Protein AF-A0A2S6CKD8-F1 (afdb_monomer_lite)

Radius of gyration: 27.45 Å; chains: 1; bounding box: 69×74×85 Å

Structure (mmCIF, N/CA/C/O backbone):
data_AF-A0A2S6CKD8-F1
#
_entry.id   AF-A0A2S6CKD8-F1
#
loop_
_atom_site.group_PDB
_atom_site.id
_atom_site.type_symbol
_atom_site.label_atom_id
_atom_site.label_alt_id
_atom_site.label_comp_id
_atom_site.label_asym_id
_atom_site.label_entity_id
_atom_site.label_seq_id
_atom_site.pdbx_PDB_ins_code
_atom_site.Cartn_x
_atom_site.Cartn_y
_atom_site.Cartn_z
_atom_site.occupancy
_atom_site.B_iso_or_equiv
_atom_site.auth_seq_id
_atom_site.auth_comp_id
_atom_site.auth_asym_id
_atom_site.auth_atom_id
_atom_site.pdbx_PDB_model_num
ATOM 1 N N . MET A 1 1 ? -8.363 -45.142 -0.424 1.00 48.56 1 MET A N 1
ATOM 2 C CA . MET A 1 1 ? -8.184 -44.584 0.930 1.00 48.56 1 MET A CA 1
ATOM 3 C C . MET A 1 1 ? -8.787 -43.197 0.895 1.00 48.56 1 MET A C 1
ATOM 5 O O . MET A 1 1 ? -8.319 -42.382 0.115 1.00 48.56 1 MET A O 1
ATOM 9 N N . SER A 1 2 ? -9.904 -42.994 1.587 1.00 42.22 2 SER A N 1
ATOM 10 C CA . SER A 1 2 ? -10.651 -41.732 1.551 1.00 42.22 2 SER A CA 1
ATOM 11 C C . SER A 1 2 ? -9.954 -40.684 2.427 1.00 42.22 2 SER A C 1
ATOM 13 O O . SER A 1 2 ? -9.471 -41.057 3.498 1.00 42.22 2 SER A O 1
ATOM 15 N N . PRO A 1 3 ? -9.879 -39.410 2.007 1.00 55.66 3 PRO A N 1
ATOM 16 C CA . PRO A 1 3 ? -9.267 -38.368 2.814 1.00 55.66 3 PRO A CA 1
ATOM 17 C C . PRO A 1 3 ? -10.189 -38.046 3.995 1.00 55.66 3 PRO A C 1
ATOM 19 O O . PRO A 1 3 ? -11.362 -37.724 3.817 1.00 55.66 3 PRO A O 1
ATOM 22 N N . THR A 1 4 ? -9.660 -38.180 5.208 1.00 56.28 4 THR A N 1
ATOM 23 C CA . THR A 1 4 ? -10.335 -37.771 6.440 1.00 56.28 4 THR A CA 1
ATOM 24 C C . THR A 1 4 ? -10.339 -36.248 6.504 1.00 56.28 4 THR A C 1
ATOM 26 O O . THR A 1 4 ? -9.312 -35.629 6.772 1.00 56.28 4 THR A O 1
ATOM 29 N N . THR A 1 5 ? -11.494 -35.644 6.242 1.00 53.84 5 THR A N 1
ATOM 30 C CA . THR A 1 5 ? -11.744 -34.209 6.387 1.00 53.84 5 THR A CA 1
ATOM 31 C C . THR A 1 5 ? -11.636 -33.826 7.867 1.00 53.84 5 THR A C 1
ATOM 33 O O . THR A 1 5 ? -12.485 -34.204 8.675 1.00 53.84 5 THR A O 1
ATOM 36 N N . MET A 1 6 ? -10.577 -33.110 8.250 1.00 47.62 6 MET A N 1
ATOM 37 C CA . MET A 1 6 ? -10.457 -32.537 9.594 1.00 47.62 6 MET A CA 1
ATOM 38 C C . MET A 1 6 ? -11.468 -31.393 9.743 1.00 47.62 6 MET A C 1
ATOM 40 O O . MET A 1 6 ? -11.458 -30.448 8.961 1.00 47.62 6 MET A O 1
ATOM 44 N N . SER A 1 7 ? -12.377 -31.512 10.714 1.00 53.91 7 SER A N 1
ATOM 45 C CA . SER A 1 7 ? -13.399 -30.498 11.005 1.00 53.91 7 SER A CA 1
ATOM 46 C C . SER A 1 7 ? -12.788 -29.321 11.787 1.00 53.91 7 SER A C 1
ATOM 48 O O . SER A 1 7 ? -12.219 -29.557 12.854 1.00 53.91 7 SER A O 1
ATOM 50 N N . PRO A 1 8 ? -12.911 -28.068 11.312 1.00 52.34 8 PRO A N 1
ATOM 51 C CA . PRO A 1 8 ? -12.285 -26.890 11.919 1.00 52.34 8 PRO A CA 1
ATOM 52 C C . PRO A 1 8 ? -13.149 -26.255 13.029 1.00 52.34 8 PRO A C 1
ATOM 54 O O . PRO A 1 8 ? -13.409 -25.062 13.007 1.00 52.34 8 PRO A O 1
ATOM 57 N N . THR A 1 9 ? -13.654 -27.028 13.996 1.00 54.44 9 THR A N 1
ATOM 58 C CA . THR A 1 9 ? -14.777 -26.563 14.849 1.00 54.44 9 THR A CA 1
ATOM 59 C C . THR A 1 9 ? -14.467 -26.212 16.308 1.00 54.44 9 THR A C 1
ATOM 61 O O . THR A 1 9 ? -15.395 -25.858 17.026 1.00 54.44 9 THR A O 1
ATOM 64 N N . ASN A 1 10 ? -13.214 -26.256 16.775 1.00 59.41 10 ASN A N 1
ATOM 65 C CA . ASN A 1 10 ? -12.910 -25.960 18.192 1.00 59.41 10 ASN A CA 1
ATOM 66 C C . ASN A 1 10 ? -12.036 -24.723 18.447 1.00 59.41 10 ASN A C 1
ATOM 68 O O . ASN A 1 10 ? -11.957 -24.298 19.594 1.00 59.41 10 ASN A O 1
ATOM 72 N N . GLN A 1 11 ? -11.394 -24.143 17.429 1.00 55.94 11 GLN A N 1
ATOM 73 C CA . GLN A 1 11 ? -10.427 -23.057 17.635 1.00 55.94 11 GLN A CA 1
ATOM 74 C C . GLN A 1 11 ? -11.086 -21.667 17.585 1.00 55.94 11 GLN A C 1
ATOM 76 O O . GLN A 1 11 ? -10.891 -20.878 18.501 1.00 55.94 11 GLN A O 1
ATOM 81 N N . GLU A 1 12 ? -11.977 -21.419 16.616 1.00 58.66 12 GLU A N 1
ATOM 82 C CA . GLU A 1 12 ? -12.690 -20.130 16.479 1.00 58.66 12 GLU A CA 1
ATOM 83 C C . GLU A 1 12 ? -13.563 -19.794 17.701 1.00 58.66 12 GLU A C 1
ATOM 85 O O . GLU A 1 12 ? -13.672 -18.639 18.101 1.00 58.66 12 GLU A O 1
ATOM 90 N N . LYS A 1 13 ? -14.141 -20.808 18.357 1.00 61.53 13 LYS A N 1
ATOM 91 C CA . LYS A 1 13 ? -15.019 -20.591 19.514 1.00 61.53 13 LYS A CA 1
ATOM 92 C C . LYS A 1 13 ? -14.269 -20.091 20.758 1.00 61.53 13 LYS A C 1
ATOM 94 O O . LYS A 1 13 ? -14.872 -19.421 21.587 1.00 61.53 13 LYS A O 1
ATOM 99 N N . HIS A 1 14 ? -12.981 -20.417 20.897 1.00 66.50 14 HIS A N 1
ATOM 100 C CA . HIS A 1 14 ? -12.183 -19.991 22.051 1.00 66.50 14 HIS A CA 1
ATOM 101 C C . HIS A 1 14 ? -11.757 -18.517 21.929 1.00 66.50 14 HIS A C 1
ATOM 103 O O . HIS A 1 14 ? -11.754 -17.789 22.916 1.00 66.50 14 HIS A O 1
ATOM 109 N N . GLU A 1 15 ? -11.469 -18.048 20.711 1.00 71.12 15 GLU A N 1
ATOM 110 C CA . GLU A 1 15 ? -11.025 -16.668 20.460 1.00 71.12 15 GLU A CA 1
ATOM 111 C C . GLU A 1 15 ? -12.146 -15.631 20.682 1.00 71.12 15 GLU A C 1
ATOM 113 O O . GLU A 1 15 ? -11.906 -14.535 21.199 1.00 71.12 15 GLU A O 1
ATOM 118 N N . GLU A 1 16 ? -13.395 -15.973 20.346 1.00 69.75 16 GLU A N 1
ATOM 119 C CA . GLU A 1 16 ? -14.550 -15.100 20.607 1.00 69.75 16 GLU A CA 1
ATOM 120 C C . GLU A 1 16 ? -14.827 -14.927 22.111 1.00 69.75 16 GLU A C 1
ATOM 122 O O . GLU A 1 16 ? -15.171 -13.831 22.560 1.00 69.75 16 GLU A O 1
ATOM 127 N N . GLU A 1 17 ? -14.644 -15.983 22.908 1.00 75.25 17 GLU A N 1
ATOM 128 C CA . GLU A 1 17 ? -14.852 -15.930 24.360 1.00 75.25 17 GLU A CA 1
ATOM 129 C C . GLU A 1 17 ? -13.753 -15.099 25.051 1.00 75.25 17 GLU A C 1
ATOM 131 O O . GLU A 1 17 ? -14.048 -14.268 25.917 1.00 75.25 17 GLU A O 1
ATOM 136 N N . ASP A 1 18 ? -12.505 -15.222 24.587 1.00 77.88 18 ASP A N 1
ATOM 137 C CA . ASP A 1 18 ? -11.366 -14.457 25.104 1.00 77.88 18 ASP A CA 1
ATOM 138 C C . ASP A 1 18 ? -11.483 -12.951 24.801 1.00 77.88 18 ASP A C 1
ATOM 140 O O . ASP A 1 18 ? -11.198 -12.106 25.657 1.00 77.88 18 ASP A O 1
ATOM 144 N N . THR A 1 19 ? -11.952 -12.588 23.603 1.00 77.19 19 THR A N 1
ATOM 145 C CA . THR A 1 19 ? -12.134 -11.176 23.218 1.00 77.19 19 THR A CA 1
ATOM 146 C C . THR A 1 19 ? -13.286 -10.503 23.966 1.00 77.19 19 THR A C 1
ATOM 148 O O . THR A 1 19 ? -13.156 -9.344 24.376 1.00 77.19 19 THR A O 1
ATOM 151 N N . ALA A 1 20 ? -14.392 -11.215 24.205 1.00 78.31 20 ALA A N 1
ATOM 152 C CA . ALA A 1 20 ? -15.511 -10.709 24.997 1.00 78.31 20 ALA A CA 1
ATOM 153 C C . ALA A 1 20 ? -15.116 -10.483 26.467 1.00 78.31 20 ALA A C 1
ATOM 155 O O . ALA A 1 20 ? -15.381 -9.411 27.018 1.00 78.31 20 ALA A O 1
ATOM 156 N N . ALA A 1 21 ? -14.413 -11.446 27.075 1.00 84.31 21 ALA A N 1
ATOM 157 C CA . ALA A 1 21 ? -13.922 -11.328 28.447 1.00 84.31 21 ALA A CA 1
ATOM 158 C C . ALA A 1 21 ? -12.903 -10.186 28.606 1.00 84.31 21 ALA A C 1
ATOM 160 O O . ALA A 1 21 ? -12.899 -9.482 29.619 1.00 84.31 21 ALA A O 1
ATOM 161 N N . LEU A 1 22 ? -12.046 -9.964 27.602 1.00 80.25 22 LEU A N 1
ATOM 162 C CA . LEU A 1 22 ? -11.119 -8.833 27.592 1.00 80.25 22 LEU A CA 1
ATOM 163 C C . LEU A 1 22 ? -11.859 -7.491 27.533 1.00 80.25 22 LEU A C 1
ATOM 165 O O . LEU A 1 22 ? -11.515 -6.580 28.285 1.00 80.25 22 LEU A O 1
ATOM 169 N N . ARG A 1 23 ? -12.886 -7.369 26.680 1.00 82.06 23 ARG A N 1
ATOM 170 C CA . ARG A 1 23 ? -13.696 -6.144 26.584 1.00 82.06 23 ARG A CA 1
ATOM 171 C C . ARG A 1 23 ? -14.351 -5.805 27.922 1.00 82.06 23 ARG A C 1
ATOM 173 O O . ARG A 1 23 ? -14.210 -4.675 28.376 1.00 82.06 23 ARG A O 1
ATOM 180 N N . GLU A 1 24 ? -14.996 -6.773 28.571 1.00 87.44 24 GLU A N 1
ATOM 181 C CA . GLU A 1 24 ? -15.648 -6.563 29.872 1.00 87.44 24 GLU A CA 1
ATOM 182 C C . GLU A 1 24 ? -14.647 -6.078 30.934 1.00 87.44 24 GLU A C 1
ATOM 184 O O . GLU A 1 24 ? -14.925 -5.150 31.696 1.00 87.44 24 GLU A O 1
ATOM 189 N N . ARG A 1 25 ? -13.434 -6.646 30.946 1.00 85.19 25 ARG A N 1
ATOM 190 C CA . ARG A 1 25 ? -12.368 -6.211 31.860 1.00 85.19 25 ARG A CA 1
ATOM 191 C C . ARG A 1 25 ? -11.885 -4.794 31.573 1.00 85.19 25 ARG A C 1
ATOM 193 O O . ARG A 1 25 ? -11.632 -4.058 32.522 1.00 85.19 25 ARG A O 1
ATOM 200 N N . LEU A 1 26 ? -11.753 -4.412 30.303 1.00 81.94 26 LEU A N 1
ATOM 201 C CA . LEU A 1 26 ? -11.336 -3.062 29.915 1.00 81.94 26 LEU A CA 1
ATOM 202 C C . LEU A 1 26 ? -12.405 -2.010 30.242 1.00 81.94 26 LEU A C 1
ATOM 204 O O . LEU A 1 26 ? -12.052 -0.909 30.653 1.00 81.94 26 LEU A O 1
ATOM 208 N N . GLU A 1 27 ? -13.689 -2.349 30.112 1.00 86.62 27 GLU A N 1
ATOM 209 C CA . GLU A 1 27 ? -14.810 -1.461 30.462 1.00 86.62 27 GLU A CA 1
ATOM 210 C C . GLU A 1 27 ? -14.923 -1.213 31.976 1.00 86.62 27 GLU A C 1
ATOM 212 O O . GLU A 1 27 ? -15.405 -0.163 32.397 1.00 86.62 27 GLU A O 1
ATOM 217 N N . GLY A 1 28 ? -14.452 -2.153 32.800 1.00 89.38 28 GLY A N 1
ATOM 218 C CA . GLY A 1 28 ? -14.423 -2.022 34.258 1.00 89.38 28 GLY A CA 1
ATOM 219 C C . GLY A 1 28 ? -13.227 -1.243 34.823 1.00 89.38 28 GLY A C 1
ATOM 220 O O . GLY A 1 28 ? -13.162 -1.047 36.040 1.00 89.38 28 GLY A O 1
ATOM 221 N N . LEU A 1 29 ? -12.266 -0.824 33.990 1.00 89.94 29 LEU A N 1
ATOM 222 C CA . LEU A 1 29 ? -11.080 -0.107 34.461 1.00 89.94 29 LEU A CA 1
ATOM 223 C C . LEU A 1 29 ? -11.404 1.346 34.851 1.00 89.94 29 LEU A C 1
ATOM 225 O O . LEU A 1 29 ? -12.156 2.024 34.150 1.00 89.94 29 LEU A O 1
ATOM 229 N N . PRO A 1 30 ? -10.776 1.876 35.919 1.00 95.00 30 PRO A N 1
ATOM 230 C CA . PRO A 1 30 ? -10.700 3.315 36.140 1.00 95.00 30 PRO A CA 1
ATOM 231 C C . PRO A 1 30 ? -10.193 4.033 34.886 1.00 95.00 30 PRO A C 1
ATOM 233 O O . PRO A 1 30 ? -9.259 3.565 34.226 1.00 95.00 30 PRO A O 1
ATOM 236 N N . GLN A 1 31 ? -10.789 5.184 34.572 1.00 90.56 31 GLN A N 1
ATOM 237 C CA . GLN A 1 31 ? -10.487 5.925 33.347 1.00 90.56 31 GLN A CA 1
ATOM 238 C C . GLN A 1 31 ? -9.000 6.295 33.249 1.00 90.56 31 GLN A C 1
ATOM 240 O O . GLN A 1 31 ? -8.446 6.332 32.154 1.00 90.56 31 GLN A O 1
ATOM 245 N N . GLU A 1 32 ? -8.339 6.547 34.380 1.00 90.75 32 GLU A N 1
ATOM 246 C CA . GLU A 1 32 ? -6.912 6.859 34.445 1.00 90.75 32 GLU A CA 1
ATOM 247 C C . GLU A 1 32 ? -6.058 5.691 33.944 1.00 90.75 32 GLU A C 1
ATOM 249 O O . GLU A 1 32 ? -5.179 5.897 33.109 1.00 90.75 32 GLU A O 1
ATOM 254 N N . LEU A 1 33 ? -6.367 4.467 34.385 1.00 88.56 33 LEU A N 1
ATOM 255 C CA . LEU A 1 33 ? -5.664 3.258 33.954 1.00 88.56 33 LEU A CA 1
ATOM 256 C C . LEU A 1 33 ? -5.962 2.934 32.493 1.00 88.56 33 LEU A C 1
ATOM 258 O O . LEU A 1 33 ? -5.060 2.549 31.755 1.00 88.56 33 LEU A O 1
ATOM 262 N N . TYR A 1 34 ? -7.206 3.137 32.051 1.00 85.56 34 TYR A N 1
ATOM 263 C CA . TYR A 1 34 ? -7.545 3.005 30.637 1.00 85.56 34 TYR A CA 1
ATOM 264 C C . TYR A 1 34 ? -6.718 3.972 29.781 1.00 85.56 34 TYR A C 1
ATOM 266 O O . TYR A 1 34 ? -6.112 3.558 28.796 1.00 85.56 34 TYR A O 1
ATOM 274 N N . ASN A 1 35 ? -6.643 5.247 30.175 1.00 85.19 35 ASN A N 1
ATOM 275 C CA . ASN A 1 35 ? -5.861 6.258 29.465 1.00 85.19 35 ASN A CA 1
ATOM 276 C C . ASN A 1 35 ? -4.365 5.923 29.461 1.00 85.19 35 ASN A C 1
ATOM 278 O O . ASN A 1 35 ? -3.696 6.141 28.455 1.00 85.19 35 ASN A O 1
ATOM 282 N N . GLU A 1 36 ? -3.832 5.397 30.563 1.00 86.88 36 GLU A N 1
ATOM 283 C CA . GLU A 1 36 ? -2.437 4.970 30.658 1.00 86.88 36 GLU A CA 1
ATOM 284 C C . GLU A 1 36 ? -2.143 3.790 29.725 1.00 86.88 36 GLU A C 1
ATOM 286 O O . GLU A 1 36 ? -1.218 3.872 28.920 1.00 86.88 36 GLU A O 1
ATOM 291 N N . ILE A 1 37 ? -2.976 2.745 29.746 1.00 83.31 37 ILE A N 1
ATOM 292 C CA . ILE A 1 37 ? -2.865 1.599 28.830 1.00 83.31 37 ILE A CA 1
ATOM 293 C C . ILE A 1 37 ? -2.973 2.067 27.382 1.00 83.31 37 ILE A C 1
ATOM 295 O O . ILE A 1 37 ? -2.168 1.670 26.542 1.00 83.31 37 ILE A O 1
ATOM 299 N N . TYR A 1 38 ? -3.939 2.932 27.086 1.00 85.69 38 TYR A N 1
ATOM 300 C CA . TYR A 1 38 ? -4.142 3.496 25.760 1.00 85.69 38 TYR A CA 1
ATOM 301 C C . TYR A 1 38 ? -2.907 4.278 25.294 1.00 85.69 38 TYR A C 1
ATOM 303 O O . TYR A 1 38 ? -2.401 4.041 24.198 1.00 85.69 38 TYR A O 1
ATOM 311 N N . ASN A 1 39 ? -2.358 5.144 26.149 1.00 87.06 39 ASN A N 1
ATOM 312 C CA . ASN A 1 39 ? -1.142 5.890 25.848 1.00 87.06 39 ASN A CA 1
ATOM 313 C C . ASN A 1 39 ? 0.053 4.959 25.637 1.00 87.06 39 ASN A C 1
ATOM 315 O O . ASN A 1 39 ? 0.777 5.147 24.668 1.00 87.06 39 ASN A O 1
ATOM 319 N N . LEU A 1 40 ? 0.246 3.942 26.477 1.00 84.00 40 LEU A N 1
ATOM 320 C CA . LEU A 1 40 ? 1.329 2.967 26.321 1.00 84.00 40 LEU A CA 1
ATOM 321 C C . LEU A 1 40 ? 1.177 2.131 25.043 1.00 84.00 40 LEU A C 1
ATOM 323 O O . LEU A 1 40 ? 2.167 1.815 24.392 1.00 84.00 40 LEU A O 1
ATOM 327 N N . THR A 1 41 ? -0.057 1.808 24.661 1.00 85.94 41 THR A N 1
ATOM 328 C CA . THR A 1 41 ? -0.358 0.999 23.472 1.00 85.94 41 THR A CA 1
ATOM 329 C C . THR A 1 41 ? -0.150 1.791 22.183 1.00 85.94 41 THR A C 1
ATOM 331 O O . THR A 1 41 ? 0.400 1.273 21.213 1.00 85.94 41 THR A O 1
ATOM 334 N N . PHE A 1 42 ? -0.570 3.058 22.166 1.00 87.62 42 PHE A N 1
ATOM 335 C CA . PHE A 1 42 ? -0.544 3.914 20.977 1.00 87.62 42 PHE A CA 1
ATOM 336 C C . PHE A 1 42 ? 0.567 4.963 21.004 1.00 87.62 42 PHE A C 1
ATOM 338 O O . PHE A 1 42 ? 0.509 5.935 20.256 1.00 87.62 42 PHE A O 1
ATOM 345 N N . THR A 1 43 ? 1.599 4.767 21.824 1.00 89.38 43 THR A N 1
ATOM 346 C CA . THR A 1 43 ? 2.816 5.584 21.793 1.00 89.38 43 THR A CA 1
ATOM 347 C C . THR A 1 43 ? 4.009 4.698 21.475 1.00 89.38 43 THR A C 1
ATOM 349 O O . THR A 1 43 ? 4.271 3.713 22.156 1.00 89.38 43 THR A O 1
ATOM 352 N N . ALA A 1 44 ? 4.754 5.048 20.434 1.00 88.06 44 ALA A N 1
ATOM 353 C CA . ALA A 1 44 ? 6.018 4.408 20.118 1.00 88.06 44 ALA A CA 1
ATOM 354 C C . ALA A 1 44 ? 7.181 5.205 20.719 1.00 88.06 44 ALA A C 1
ATOM 356 O O . ALA A 1 44 ? 7.192 6.433 20.680 1.00 88.06 44 ALA A O 1
ATOM 357 N N . ALA A 1 45 ? 8.197 4.503 21.222 1.00 88.75 45 ALA A N 1
ATOM 358 C CA . ALA A 1 45 ? 9.458 5.145 21.567 1.00 88.75 45 ALA A CA 1
ATOM 359 C C . ALA A 1 45 ? 10.113 5.765 20.311 1.00 88.75 45 ALA A C 1
ATOM 361 O O . ALA A 1 45 ? 9.971 5.210 19.207 1.00 88.75 45 ALA A O 1
ATOM 362 N N . PRO A 1 46 ? 10.862 6.873 20.463 1.00 89.25 46 PRO A N 1
ATOM 363 C CA . PRO A 1 46 ? 11.632 7.442 19.371 1.00 89.25 46 PRO A CA 1
ATOM 364 C C . PRO A 1 46 ? 12.747 6.480 18.969 1.00 89.25 46 PRO A C 1
ATOM 366 O O . PRO A 1 46 ? 13.546 6.041 19.798 1.00 89.25 46 PRO A O 1
ATOM 369 N N . LYS A 1 47 ? 12.775 6.118 17.688 1.00 90.94 47 LYS A N 1
ATOM 370 C CA . LYS A 1 47 ? 13.723 5.150 17.127 1.00 90.94 47 LYS A CA 1
ATOM 371 C C . LYS A 1 47 ? 14.174 5.576 15.737 1.00 90.94 47 LYS A C 1
ATOM 373 O O . LYS A 1 47 ? 13.464 6.309 15.043 1.00 90.94 47 LYS A O 1
ATOM 378 N N . ILE A 1 48 ? 15.338 5.078 15.334 1.00 90.56 48 ILE A N 1
ATOM 379 C CA . ILE A 1 48 ? 15.798 5.154 13.949 1.00 90.56 48 ILE A CA 1
ATOM 380 C C . ILE A 1 48 ? 15.241 3.922 13.245 1.00 90.56 48 ILE A C 1
ATOM 382 O O . ILE A 1 48 ? 15.493 2.797 13.664 1.00 90.56 48 ILE A O 1
ATOM 386 N N . ARG A 1 49 ? 14.429 4.119 12.215 1.00 91.06 49 ARG A N 1
ATOM 387 C CA . ARG A 1 49 ? 13.710 3.044 11.534 1.00 91.06 49 ARG A CA 1
ATOM 388 C C . ARG A 1 49 ? 14.243 2.896 10.129 1.00 91.06 49 ARG A C 1
ATOM 390 O O . ARG A 1 49 ? 14.202 3.849 9.358 1.00 91.06 49 ARG A O 1
ATOM 397 N N . PHE A 1 50 ? 14.746 1.711 9.832 1.00 91.06 50 PHE A N 1
ATOM 398 C CA . PHE A 1 50 ? 15.295 1.369 8.530 1.00 91.06 50 PHE A CA 1
ATOM 399 C C . PHE A 1 50 ? 14.216 0.675 7.712 1.00 91.06 50 PHE A C 1
ATOM 401 O O . PHE A 1 50 ? 13.675 -0.340 8.155 1.00 91.06 50 PHE A O 1
ATOM 408 N N . PHE A 1 51 ? 13.916 1.250 6.549 1.00 87.19 51 PHE A N 1
ATOM 409 C CA . PHE A 1 51 ? 12.987 0.723 5.561 1.00 87.19 51 PHE A CA 1
ATOM 410 C C . PHE A 1 51 ? 13.768 0.346 4.309 1.00 87.19 51 PHE A C 1
ATOM 412 O O . PHE A 1 51 ? 14.401 1.202 3.693 1.00 87.19 51 PHE A O 1
ATOM 419 N N . TYR A 1 52 ? 13.734 -0.939 3.983 1.00 84.56 52 TYR A N 1
ATOM 420 C CA . TYR A 1 52 ? 14.288 -1.492 2.758 1.00 84.56 52 TYR A CA 1
ATOM 421 C C . TYR A 1 52 ? 13.425 -2.679 2.326 1.00 84.56 52 TYR A C 1
ATOM 423 O O . TYR A 1 52 ? 13.065 -3.512 3.162 1.00 84.56 52 TYR A O 1
ATOM 431 N N . GLU A 1 53 ? 13.032 -2.718 1.055 1.00 70.12 53 GLU A N 1
ATOM 432 C CA . GLU A 1 53 ? 12.102 -3.724 0.536 1.00 70.12 53 GLU A CA 1
ATOM 433 C C . GLU A 1 53 ? 12.811 -5.064 0.304 1.00 70.12 53 GLU A C 1
ATOM 435 O O . GLU A 1 53 ? 12.329 -6.107 0.742 1.00 70.12 53 GLU A O 1
ATOM 440 N N . PHE A 1 54 ? 14.013 -5.030 -0.275 1.00 60.03 54 PHE A N 1
ATOM 441 C CA . PHE A 1 54 ? 14.814 -6.217 -0.555 1.00 60.03 54 PHE A CA 1
ATOM 442 C C . PHE A 1 54 ? 16.300 -5.887 -0.473 1.00 60.03 54 PHE A C 1
ATOM 444 O O . PHE A 1 54 ? 16.856 -5.192 -1.320 1.00 60.03 54 PHE A O 1
ATOM 451 N N . CYS A 1 55 ? 16.969 -6.423 0.543 1.00 54.22 55 CYS A N 1
ATOM 452 C CA . CYS A 1 55 ? 18.410 -6.593 0.479 1.00 54.22 55 CYS A CA 1
ATOM 453 C C . CYS A 1 55 ? 18.658 -8.092 0.331 1.00 54.22 55 CYS A C 1
ATOM 455 O O . CYS A 1 55 ? 18.645 -8.820 1.318 1.00 54.22 55 CYS A O 1
ATOM 457 N N . ASP A 1 56 ? 18.885 -8.556 -0.902 1.00 56.81 56 ASP A N 1
ATOM 458 C CA . ASP A 1 56 ? 19.358 -9.927 -1.173 1.00 56.81 56 ASP A CA 1
ATOM 459 C C . ASP A 1 56 ? 20.729 -10.199 -0.537 1.00 56.81 56 ASP A C 1
ATOM 461 O O . ASP A 1 56 ? 21.224 -11.326 -0.498 1.00 56.81 56 ASP A O 1
ATOM 465 N N . SER A 1 57 ? 21.376 -9.149 -0.031 1.00 58.28 57 SER A N 1
ATOM 466 C CA . SER A 1 57 ? 22.582 -9.279 0.752 1.00 58.28 57 SER A CA 1
ATOM 467 C C . SER A 1 57 ? 22.226 -9.798 2.148 1.00 58.28 57 SER A C 1
ATOM 469 O O . SER A 1 57 ? 21.444 -9.190 2.872 1.00 58.28 57 SER A O 1
ATOM 471 N N . GLU A 1 58 ? 22.878 -10.882 2.573 1.00 65.38 58 GLU A N 1
ATOM 472 C CA . GLU A 1 58 ? 22.814 -11.411 3.949 1.00 65.38 58 GLU A CA 1
ATOM 473 C C . GLU A 1 58 ? 23.239 -10.388 5.027 1.00 65.38 58 GLU A C 1
ATOM 475 O O . GLU A 1 58 ? 23.251 -10.693 6.220 1.00 65.38 58 GLU A O 1
ATOM 480 N N . LYS A 1 59 ? 23.647 -9.179 4.627 1.00 75.44 59 LYS A N 1
ATOM 481 C CA . LYS A 1 59 ? 24.088 -8.119 5.520 1.00 75.44 59 LYS A CA 1
ATOM 482 C C . LYS A 1 59 ? 22.953 -7.130 5.723 1.00 75.44 59 LYS A C 1
ATOM 484 O O . LYS A 1 59 ? 22.628 -6.351 4.831 1.00 75.44 59 LYS A O 1
ATOM 489 N N . GLU A 1 60 ? 22.401 -7.136 6.933 1.00 77.75 60 GLU A N 1
ATOM 490 C CA . GLU A 1 60 ? 21.548 -6.043 7.388 1.00 77.75 60 GLU A CA 1
ATOM 491 C C . GLU A 1 60 ? 22.291 -4.710 7.209 1.00 77.75 60 GLU A C 1
ATOM 493 O O . GLU A 1 60 ? 23.494 -4.632 7.499 1.00 77.75 60 GLU A O 1
ATOM 498 N N . PRO A 1 61 ? 21.611 -3.661 6.725 1.00 77.81 61 PRO A N 1
ATOM 499 C CA . PRO A 1 61 ? 22.245 -2.371 6.552 1.00 77.81 61 PRO A CA 1
ATOM 500 C C . PRO A 1 61 ? 22.704 -1.833 7.908 1.00 77.81 61 PRO A C 1
ATOM 502 O O . PRO A 1 61 ? 21.900 -1.565 8.797 1.00 77.81 61 PRO A O 1
ATOM 505 N N . THR A 1 62 ? 24.010 -1.636 8.062 1.00 80.69 62 THR A N 1
ATOM 506 C CA . THR A 1 62 ? 24.597 -1.016 9.252 1.00 80.69 62 THR A CA 1
ATOM 507 C C . THR A 1 62 ? 25.015 0.418 8.960 1.00 80.69 62 THR A C 1
ATOM 509 O O . THR A 1 62 ? 25.319 0.797 7.824 1.00 80.69 62 THR A O 1
ATOM 512 N N . ILE A 1 63 ? 25.000 1.256 9.994 1.00 79.06 63 ILE A N 1
ATOM 513 C CA . ILE A 1 63 ? 25.567 2.605 9.941 1.00 79.06 63 ILE A CA 1
ATOM 514 C C . ILE A 1 63 ? 27.039 2.476 10.320 1.00 79.06 63 ILE A C 1
ATOM 516 O O . ILE A 1 63 ? 27.358 2.242 11.487 1.00 79.06 63 ILE A O 1
ATOM 520 N N . GLU A 1 64 ? 27.942 2.585 9.347 1.00 78.00 64 GLU A N 1
ATOM 521 C CA . GLU A 1 64 ? 29.371 2.473 9.632 1.00 78.00 64 GLU A CA 1
ATOM 522 C C . GLU A 1 64 ? 29.812 3.583 10.595 1.00 78.00 64 GLU A C 1
ATOM 524 O O . GLU A 1 64 ? 29.561 4.765 10.379 1.00 78.00 64 GLU A O 1
ATOM 529 N N . GLY A 1 65 ? 30.472 3.203 11.691 1.00 75.56 65 GLY A N 1
ATOM 530 C CA . GLY A 1 65 ? 30.964 4.158 12.685 1.00 75.56 65 GLY A CA 1
ATOM 531 C C . GLY A 1 65 ? 29.911 4.691 13.661 1.00 75.56 65 GLY A C 1
ATOM 532 O O . GLY A 1 65 ? 30.252 5.530 14.496 1.00 75.56 65 GLY A O 1
ATOM 533 N N . ALA A 1 66 ? 28.668 4.198 13.620 1.00 76.44 66 ALA A N 1
ATOM 534 C CA . ALA A 1 66 ? 27.696 4.501 14.663 1.00 76.44 66 ALA A CA 1
ATOM 535 C C . ALA A 1 66 ? 28.179 3.993 16.031 1.00 76.44 66 ALA A C 1
ATOM 537 O O . ALA A 1 66 ? 28.696 2.884 16.172 1.00 76.44 66 ALA A O 1
ATOM 538 N N . LYS A 1 67 ? 27.992 4.805 17.076 1.00 78.75 67 LYS A N 1
ATOM 539 C CA . LYS A 1 67 ? 28.207 4.351 18.456 1.00 78.75 67 LYS A CA 1
ATOM 540 C C . LYS A 1 67 ? 27.191 3.252 18.802 1.00 78.75 67 LYS A C 1
ATOM 542 O O . LYS A 1 67 ? 26.042 3.307 18.366 1.00 78.75 67 LYS A O 1
ATOM 547 N N . SER A 1 68 ? 27.559 2.338 19.700 1.00 77.56 68 SER A N 1
ATOM 548 C CA . SER A 1 68 ? 26.667 1.267 20.189 1.00 77.56 68 SER A CA 1
ATOM 549 C C . SER A 1 68 ? 25.357 1.775 20.816 1.00 77.56 68 SER A C 1
ATOM 551 O O . SER A 1 68 ? 24.372 1.044 20.899 1.00 77.56 68 SER A O 1
ATOM 553 N N . SER A 1 69 ? 25.311 3.038 21.252 1.00 79.44 69 SER A N 1
ATOM 554 C CA . SER A 1 69 ? 24.089 3.702 21.717 1.00 79.44 69 SER A CA 1
ATOM 555 C C . SER A 1 69 ? 23.088 3.989 20.592 1.00 79.44 69 SER A C 1
ATOM 557 O O . SER A 1 69 ? 21.884 3.925 20.836 1.00 79.44 69 SER A O 1
ATOM 559 N N . ILE A 1 70 ? 23.567 4.287 19.381 1.00 81.00 70 ILE A N 1
ATOM 560 C CA . ILE A 1 70 ? 22.743 4.518 18.189 1.00 81.00 70 ILE A CA 1
ATOM 561 C C . ILE A 1 70 ? 22.215 3.182 17.677 1.00 81.00 70 ILE A C 1
ATOM 563 O O . ILE A 1 70 ? 21.022 3.069 17.417 1.00 81.00 70 ILE A O 1
ATOM 567 N N . GLU A 1 71 ? 23.064 2.152 17.625 1.00 81.25 71 GLU A N 1
ATOM 568 C CA . GLU A 1 71 ? 22.679 0.807 17.172 1.00 81.25 71 GLU A CA 1
ATOM 569 C C . GLU A 1 71 ? 21.488 0.243 17.959 1.00 81.25 71 GLU A C 1
ATOM 571 O O . GLU A 1 71 ? 20.550 -0.280 17.368 1.00 81.25 71 GLU A O 1
ATOM 576 N N . LYS A 1 72 ? 21.444 0.448 19.285 1.00 83.94 72 LYS A N 1
ATOM 577 C CA . LYS A 1 72 ? 20.303 0.039 20.131 1.00 83.94 72 LYS A CA 1
ATOM 578 C C . LYS A 1 72 ? 18.975 0.717 19.771 1.00 83.94 72 LYS A C 1
ATOM 580 O O . LYS A 1 72 ? 17.916 0.243 20.179 1.00 83.94 72 LYS A O 1
ATOM 585 N N . ARG A 1 73 ? 19.019 1.849 19.063 1.00 82.56 73 ARG A N 1
ATOM 586 C CA . ARG A 1 73 ? 17.839 2.607 18.621 1.00 82.56 73 ARG A CA 1
ATOM 587 C C . ARG A 1 73 ? 17.423 2.264 17.198 1.00 82.56 73 ARG A C 1
ATOM 589 O O . ARG A 1 73 ? 16.350 2.710 16.789 1.00 82.56 73 ARG A O 1
ATOM 596 N N . ILE A 1 74 ? 18.245 1.519 16.460 1.00 87.25 74 ILE A N 1
ATOM 597 C CA . ILE A 1 74 ? 17.924 1.094 15.103 1.00 87.25 74 ILE A CA 1
ATOM 598 C C . ILE A 1 74 ? 16.911 -0.042 15.184 1.00 87.25 74 ILE A C 1
ATOM 600 O O . ILE A 1 74 ? 17.083 -1.016 15.915 1.00 87.25 74 ILE A O 1
ATOM 604 N N . VAL A 1 75 ? 15.828 0.103 14.431 1.00 87.75 75 VAL A N 1
ATOM 605 C CA . VAL A 1 75 ? 14.858 -0.960 14.203 1.00 87.75 75 VAL A CA 1
ATOM 606 C C . VAL A 1 75 ? 14.720 -1.157 12.711 1.00 87.75 75 VAL A C 1
ATOM 608 O O . VAL A 1 75 ? 14.349 -0.237 11.982 1.00 87.75 75 VAL A O 1
ATOM 611 N N . HIS A 1 76 ? 14.994 -2.377 12.276 1.00 85.50 76 HIS A N 1
ATOM 612 C CA . HIS A 1 76 ? 14.710 -2.832 10.928 1.00 85.50 76 HIS A CA 1
ATOM 613 C C . HIS A 1 76 ? 13.226 -3.175 10.867 1.00 85.50 76 HIS A C 1
ATOM 615 O O . HIS A 1 76 ? 12.777 -4.139 11.487 1.00 85.50 76 HIS A O 1
ATOM 621 N N . ASN A 1 77 ? 12.448 -2.333 10.194 1.00 68.94 77 ASN A N 1
ATOM 622 C CA . ASN A 1 77 ? 11.012 -2.526 10.090 1.00 68.94 77 ASN A CA 1
ATOM 623 C C . ASN A 1 77 ? 10.655 -2.899 8.659 1.00 68.94 77 ASN A C 1
ATOM 625 O O . ASN A 1 77 ? 10.975 -2.182 7.715 1.00 68.94 77 ASN A O 1
ATOM 629 N N . ARG A 1 78 ? 9.890 -3.984 8.527 1.00 62.25 78 ARG A N 1
ATOM 630 C CA . ARG A 1 78 ? 9.008 -4.154 7.373 1.00 62.25 78 ARG A CA 1
ATOM 631 C C . ARG A 1 78 ? 7.883 -3.117 7.484 1.00 62.25 78 ARG A C 1
ATOM 633 O O . ARG A 1 78 ? 7.541 -2.710 8.598 1.00 62.25 78 ARG A O 1
ATOM 640 N N . LEU A 1 79 ? 7.383 -2.649 6.339 1.00 61.88 79 LEU A N 1
ATOM 641 C CA . LEU A 1 79 ? 6.393 -1.570 6.213 1.00 61.88 79 LEU A CA 1
ATOM 642 C C . LEU A 1 79 ? 5.267 -1.653 7.263 1.00 61.88 79 LEU A C 1
ATOM 644 O O . LEU A 1 79 ? 4.859 -2.734 7.680 1.00 61.88 79 LEU A O 1
ATOM 648 N N . PHE A 1 80 ? 4.847 -0.468 7.716 1.00 65.88 80 PHE A N 1
ATOM 649 C CA . PHE A 1 80 ? 4.160 -0.163 8.977 1.00 65.88 80 PHE A CA 1
ATOM 650 C C . PHE A 1 80 ? 3.311 -1.287 9.579 1.00 65.88 80 PHE A C 1
ATOM 652 O O . PHE A 1 80 ? 2.372 -1.790 8.970 1.00 65.88 80 PHE A O 1
ATOM 659 N N . SER A 1 81 ? 3.612 -1.603 10.843 1.00 56.66 81 SER A N 1
ATOM 660 C CA . SER A 1 81 ? 2.879 -2.561 11.675 1.00 56.66 81 SER A CA 1
ATOM 661 C C . SER A 1 81 ? 1.356 -2.408 11.580 1.00 56.66 81 SER A C 1
ATOM 663 O O . SER A 1 81 ? 0.843 -1.302 11.388 1.00 56.66 81 SER A O 1
ATOM 665 N N . HIS A 1 82 ? 0.645 -3.491 11.900 1.00 61.94 82 HIS A N 1
ATOM 666 C CA . HIS A 1 82 ? -0.817 -3.593 12.013 1.00 61.94 82 HIS A CA 1
ATOM 667 C C . HIS A 1 82 ? -1.510 -2.475 12.829 1.00 61.94 82 HIS A C 1
ATOM 669 O O . HIS A 1 82 ? -2.727 -2.324 12.777 1.00 61.94 82 HIS A O 1
ATOM 675 N N . LEU A 1 83 ? -0.754 -1.661 13.569 1.00 55.81 83 LEU A N 1
ATOM 676 C CA . LEU A 1 83 ? -1.227 -0.490 14.307 1.00 55.81 83 LEU A CA 1
ATOM 677 C C . LEU A 1 83 ? -1.747 0.646 13.410 1.00 55.81 83 LEU A C 1
ATOM 679 O O . LEU A 1 83 ? -2.387 1.561 13.914 1.00 55.81 83 LEU A O 1
ATOM 683 N N . MET A 1 84 ? -1.584 0.574 12.085 1.00 60.53 84 MET A N 1
ATOM 684 C CA . MET A 1 84 ? -2.321 1.451 11.162 1.00 60.53 84 MET A CA 1
ATOM 685 C C . MET A 1 84 ? -3.794 1.034 10.972 1.00 60.53 84 MET A C 1
ATOM 687 O O . MET A 1 84 ? -4.562 1.776 10.360 1.00 60.53 84 MET A O 1
ATOM 691 N N . HIS A 1 85 ? -4.232 -0.101 11.531 1.00 66.00 85 HIS A N 1
ATOM 692 C CA . HIS A 1 85 ? -5.610 -0.601 11.410 1.00 66.00 85 HIS A CA 1
ATOM 693 C C . HIS A 1 85 ? -6.551 -0.186 12.551 1.00 66.00 85 HIS A C 1
ATOM 695 O O . HIS A 1 85 ? -7.714 -0.585 12.553 1.00 66.00 85 HIS A O 1
ATOM 701 N N . VAL A 1 86 ? -6.094 0.628 13.505 1.00 76.38 86 VAL A N 1
ATOM 702 C CA . VAL A 1 86 ? -6.953 1.160 14.580 1.00 76.38 86 VAL A CA 1
ATOM 703 C C . VAL A 1 86 ? -7.748 2.389 14.132 1.00 76.38 86 VAL A C 1
ATOM 705 O O . VAL A 1 86 ? -7.589 2.871 13.001 1.00 76.38 86 VAL A O 1
ATOM 708 N N . ASP A 1 87 ? -8.636 2.882 15.000 1.00 83.75 87 ASP A N 1
ATOM 709 C CA . ASP A 1 87 ? -9.441 4.072 14.731 1.00 83.75 87 ASP A CA 1
ATOM 710 C C . ASP A 1 87 ? -8.568 5.311 14.459 1.00 83.75 87 ASP A C 1
ATOM 712 O O . ASP A 1 87 ? -7.385 5.369 14.800 1.00 83.75 87 ASP A O 1
ATOM 716 N N . ARG A 1 88 ? -9.165 6.327 13.828 1.00 82.56 88 ARG A N 1
ATOM 717 C CA . ARG A 1 88 ? -8.437 7.509 13.348 1.00 82.56 88 ARG A CA 1
ATOM 718 C C . ARG A 1 88 ? -7.715 8.272 14.466 1.00 82.56 88 ARG A C 1
ATOM 720 O O . ARG A 1 88 ? -6.632 8.794 14.214 1.00 82.56 88 ARG A O 1
ATOM 727 N N . ALA A 1 89 ? -8.287 8.357 15.669 1.00 84.94 89 ALA A N 1
ATOM 728 C CA . ALA A 1 89 ? -7.683 9.108 16.769 1.00 84.94 89 ALA A CA 1
ATOM 729 C C . ALA A 1 89 ? -6.474 8.360 17.346 1.00 84.94 89 ALA A C 1
ATOM 731 O O . ALA A 1 89 ? -5.395 8.948 17.461 1.00 84.94 89 ALA A O 1
ATOM 732 N N . SER A 1 90 ? -6.627 7.058 17.606 1.00 87.75 90 SER A N 1
ATOM 733 C CA . SER A 1 90 ? -5.534 6.177 18.045 1.00 87.75 90 SER A CA 1
ATOM 734 C C . SER A 1 90 ? -4.397 6.143 17.032 1.00 87.75 90 SER A C 1
ATOM 736 O O . SER A 1 90 ? -3.223 6.265 17.385 1.00 87.75 90 SER A O 1
ATOM 738 N N . ARG A 1 91 ? -4.742 6.063 15.743 1.00 88.19 91 ARG A N 1
ATOM 739 C CA . ARG A 1 91 ? -3.772 6.046 14.650 1.00 88.19 91 ARG A CA 1
ATOM 740 C C . ARG A 1 91 ? -2.965 7.336 14.585 1.00 88.19 91 ARG A C 1
ATOM 742 O O . ARG A 1 91 ? -1.751 7.273 14.434 1.00 88.19 91 ARG A O 1
ATOM 749 N N . LEU A 1 92 ? -3.611 8.492 14.734 1.00 89.19 92 LEU A N 1
ATOM 750 C CA . LEU A 1 92 ? -2.914 9.777 14.741 1.00 89.19 92 LEU A CA 1
ATOM 751 C C . LEU A 1 92 ? -1.984 9.909 15.956 1.00 89.19 92 LEU A C 1
ATOM 753 O O . LEU A 1 92 ? -0.889 10.455 15.834 1.00 89.19 92 LEU A O 1
ATOM 757 N N . GLN A 1 93 ? -2.392 9.412 17.126 1.00 90.12 93 GLN A N 1
ATOM 758 C CA . GLN A 1 93 ? -1.533 9.399 18.313 1.00 90.12 93 GLN A CA 1
ATOM 759 C C . GLN A 1 93 ? -0.302 8.506 18.117 1.00 90.12 93 GLN A C 1
ATOM 761 O O . GLN A 1 93 ? 0.825 8.933 18.394 1.00 90.12 93 GLN A O 1
ATOM 766 N N . PHE A 1 94 ? -0.505 7.318 17.553 1.00 91.31 94 PHE A N 1
ATOM 767 C CA . PHE A 1 94 ? 0.591 6.433 17.189 1.00 91.31 94 PHE A CA 1
ATOM 768 C C . PHE A 1 94 ? 1.503 7.071 16.145 1.00 91.31 94 PHE A C 1
ATOM 770 O O . PHE A 1 94 ? 2.708 7.125 16.347 1.00 91.31 94 PHE A O 1
ATOM 777 N N . ALA A 1 95 ? 0.954 7.651 15.080 1.00 90.44 95 ALA A N 1
ATOM 778 C CA . ALA A 1 95 ? 1.725 8.343 14.053 1.00 90.44 95 ALA A CA 1
ATOM 779 C C . ALA A 1 95 ? 2.585 9.478 14.636 1.00 90.44 95 ALA A C 1
ATOM 781 O O . ALA A 1 95 ? 3.763 9.589 14.308 1.00 90.44 95 ALA A O 1
ATOM 782 N N . LYS A 1 96 ? 2.045 10.284 15.560 1.00 91.50 96 LYS A N 1
ATOM 783 C CA . LYS A 1 96 ? 2.787 11.379 16.216 1.00 91.50 96 LYS A CA 1
ATOM 784 C C . LYS A 1 96 ? 4.011 10.912 16.995 1.00 91.50 96 LYS A C 1
ATOM 786 O O . LYS A 1 96 ? 5.017 11.613 16.993 1.00 91.50 96 LYS A O 1
ATOM 791 N N . SER A 1 97 ? 3.932 9.763 17.651 1.00 90.94 97 SER A N 1
ATOM 792 C CA . SER A 1 97 ? 5.054 9.201 18.412 1.00 90.94 97 SER A CA 1
ATOM 793 C C . SER A 1 97 ? 5.988 8.349 17.543 1.00 90.94 97 SER A C 1
ATOM 795 O O . SER A 1 97 ? 7.204 8.360 17.717 1.00 90.94 97 SER A O 1
ATOM 797 N N . HIS A 1 98 ? 5.434 7.641 16.558 1.00 90.19 98 HIS A N 1
ATOM 798 C CA . HIS A 1 98 ? 6.170 6.745 15.673 1.00 90.19 98 HIS A CA 1
ATOM 799 C C . HIS A 1 98 ? 6.952 7.477 14.580 1.00 90.19 98 HIS A C 1
ATOM 801 O O . HIS A 1 98 ? 8.060 7.058 14.252 1.00 90.19 98 HIS A O 1
ATOM 807 N N . PHE A 1 99 ? 6.382 8.540 14.013 1.00 89.06 99 PHE A N 1
ATOM 808 C CA . PHE A 1 99 ? 7.007 9.366 12.978 1.00 89.06 99 PHE A CA 1
ATOM 809 C C . PHE A 1 99 ? 7.618 10.640 13.554 1.00 89.06 99 PHE A C 1
ATOM 811 O O . PHE A 1 99 ? 8.713 11.021 13.156 1.00 89.06 99 PHE A O 1
ATOM 818 N N . GLY A 1 100 ? 6.942 11.249 14.531 1.00 86.38 100 GLY A N 1
ATOM 819 C CA . GLY A 1 100 ? 7.409 12.455 15.206 1.00 86.38 100 GLY A CA 1
ATOM 820 C C . GLY A 1 100 ? 8.275 12.176 16.440 1.00 86.38 100 GLY A C 1
ATOM 821 O O . GLY A 1 100 ? 8.877 11.115 16.593 1.00 86.38 100 GLY A O 1
ATOM 822 N N . GLN A 1 101 ? 8.352 13.170 17.333 1.00 86.38 101 GLN A N 1
ATOM 823 C CA . GLN A 1 101 ? 9.041 13.097 18.637 1.00 86.38 101 GLN A CA 1
ATOM 824 C C . GLN A 1 101 ? 10.504 12.614 18.578 1.00 86.38 101 GLN A C 1
ATOM 826 O O . GLN A 1 101 ? 10.987 11.959 19.495 1.00 86.38 101 GLN A O 1
ATOM 831 N N . GLY A 1 102 ? 11.230 12.954 17.509 1.00 85.62 102 GLY A N 1
ATOM 832 C CA . GLY A 1 102 ? 12.632 12.556 17.342 1.00 85.62 102 GLY A CA 1
ATOM 833 C C . GLY A 1 102 ? 12.821 11.160 16.744 1.00 85.62 102 GLY A C 1
ATOM 834 O O . GLY A 1 102 ? 13.950 10.682 16.665 1.00 85.62 102 GLY A O 1
ATOM 835 N N . SER A 1 103 ? 11.746 10.509 16.295 1.00 89.50 103 SER A N 1
ATOM 836 C CA . SER A 1 103 ? 11.857 9.367 15.394 1.00 89.50 103 SER A CA 1
ATOM 837 C C . SER A 1 103 ? 12.478 9.790 14.065 1.00 89.50 103 SER A C 1
ATOM 839 O O . SER A 1 103 ? 12.250 10.894 13.573 1.00 89.50 103 SER A O 1
ATOM 841 N N . ILE A 1 104 ? 13.281 8.897 13.495 1.00 90.12 104 ILE A N 1
ATOM 842 C CA . ILE A 1 104 ? 13.965 9.111 12.222 1.00 90.12 104 ILE A CA 1
ATOM 843 C C . ILE A 1 104 ? 13.665 7.921 11.325 1.00 90.12 104 ILE A C 1
ATOM 845 O O . ILE A 1 104 ? 13.758 6.776 11.766 1.00 90.12 104 ILE A O 1
ATOM 849 N N . LEU A 1 105 ? 13.300 8.187 10.077 1.00 90.81 105 LEU A N 1
ATOM 850 C CA . LEU A 1 105 ? 13.083 7.168 9.063 1.00 90.81 105 LEU A CA 1
ATOM 851 C C . LEU A 1 105 ? 14.225 7.237 8.064 1.00 90.81 105 LEU A C 1
ATOM 853 O O . LEU A 1 105 ? 14.563 8.314 7.582 1.00 90.81 105 LEU A O 1
ATOM 857 N N . VAL A 1 106 ? 14.812 6.087 7.764 1.00 89.69 106 VAL A N 1
ATOM 858 C CA . VAL A 1 106 ? 15.903 5.953 6.805 1.00 89.69 106 VAL A CA 1
ATOM 859 C C . VAL A 1 106 ? 15.492 4.926 5.765 1.00 89.69 106 VAL A C 1
ATOM 861 O O . VAL A 1 106 ? 15.102 3.813 6.109 1.00 89.69 106 VAL A O 1
ATOM 864 N N . THR A 1 107 ? 15.571 5.322 4.505 1.00 88.75 107 THR A N 1
ATOM 865 C CA . THR A 1 107 ? 15.269 4.494 3.329 1.00 88.75 107 THR A CA 1
ATOM 866 C C . THR A 1 107 ? 16.557 4.243 2.557 1.00 88.75 107 THR A C 1
ATOM 868 O O . THR A 1 107 ? 17.443 5.099 2.590 1.00 88.75 107 THR A O 1
ATOM 871 N N . PHE A 1 108 ? 16.696 3.087 1.903 1.00 83.75 108 PHE A N 1
ATOM 872 C CA . PHE A 1 108 ? 17.939 2.661 1.241 1.00 83.75 108 PHE A CA 1
ATOM 873 C C . PHE A 1 108 ? 17.883 2.795 -0.282 1.00 83.75 108 PHE A C 1
ATOM 875 O O . PHE A 1 108 ? 18.479 2.025 -1.032 1.00 83.75 108 PHE A O 1
ATOM 882 N N . GLY A 1 109 ? 17.194 3.827 -0.752 1.00 79.94 109 GLY A N 1
ATOM 883 C CA . GLY A 1 109 ? 17.029 4.094 -2.165 1.00 79.94 109 GLY A CA 1
ATOM 884 C C . GLY A 1 109 ? 15.742 4.845 -2.433 1.00 79.94 109 GLY A C 1
ATOM 885 O O . GLY A 1 109 ? 14.995 5.214 -1.525 1.00 79.94 109 GLY A O 1
ATOM 886 N N . TRP A 1 110 ? 15.497 5.089 -3.714 1.00 75.56 110 TRP A N 1
ATOM 887 C CA . TRP A 1 110 ? 14.297 5.792 -4.150 1.00 75.56 110 TRP A CA 1
ATOM 888 C C . TRP A 1 110 ? 13.054 4.913 -4.108 1.00 75.56 110 TRP A C 1
ATOM 890 O O . TRP A 1 110 ? 11.979 5.422 -3.809 1.00 75.56 110 TRP A O 1
ATOM 900 N N . ASP A 1 111 ? 13.199 3.620 -4.377 1.00 76.75 111 ASP A N 1
ATOM 901 C CA . ASP A 1 111 ? 12.068 2.696 -4.390 1.00 76.75 111 ASP A CA 1
ATOM 902 C C . ASP A 1 111 ? 11.517 2.511 -2.969 1.00 76.75 111 ASP A C 1
ATOM 904 O O . ASP A 1 111 ? 10.343 2.786 -2.728 1.00 76.75 111 ASP A O 1
ATOM 908 N N . ASP A 1 112 ? 12.398 2.259 -1.994 1.00 82.88 112 ASP A N 1
ATOM 909 C CA . ASP A 1 112 ? 12.046 2.209 -0.568 1.00 82.88 112 ASP A CA 1
ATOM 910 C C . ASP A 1 112 ? 11.354 3.489 -0.082 1.00 82.88 112 ASP A C 1
ATOM 912 O O . ASP A 1 112 ? 10.413 3.452 0.714 1.00 82.88 112 ASP A O 1
ATOM 916 N N . LEU A 1 113 ? 11.829 4.645 -0.552 1.00 84.19 113 LEU A N 1
ATOM 917 C CA . LEU A 1 113 ? 11.236 5.934 -0.226 1.00 84.19 113 LEU A CA 1
ATOM 918 C C . LEU A 1 113 ? 9.805 6.044 -0.749 1.00 84.19 113 LEU A C 1
ATOM 920 O O . LEU A 1 113 ? 8.916 6.480 -0.018 1.00 84.19 113 LEU A O 1
ATOM 924 N N . ILE A 1 114 ? 9.587 5.676 -2.009 1.00 79.56 114 ILE A N 1
ATOM 925 C CA . ILE A 1 114 ? 8.266 5.724 -2.634 1.00 79.56 114 ILE A CA 1
ATOM 926 C C . ILE A 1 114 ? 7.305 4.799 -1.889 1.00 79.56 114 ILE A C 1
ATOM 928 O O . ILE A 1 114 ? 6.191 5.220 -1.580 1.00 79.56 114 ILE A O 1
ATOM 932 N N . GLU A 1 115 ? 7.738 3.591 -1.538 1.00 80.81 115 GLU A N 1
ATOM 933 C CA . GLU A 1 115 ? 6.919 2.649 -0.774 1.00 80.81 115 GLU A CA 1
ATOM 934 C C . GLU A 1 115 ? 6.564 3.181 0.618 1.00 80.81 115 GLU A C 1
ATOM 936 O O . GLU A 1 115 ? 5.401 3.139 1.031 1.00 80.81 115 GLU A O 1
ATOM 941 N N . VAL A 1 116 ? 7.530 3.781 1.321 1.00 85.50 116 VAL A N 1
ATOM 942 C CA . VAL A 1 116 ? 7.271 4.463 2.596 1.00 85.50 116 VAL A CA 1
ATOM 943 C C . VAL A 1 116 ? 6.235 5.571 2.421 1.00 85.50 116 VAL A C 1
ATOM 945 O O . VAL A 1 116 ? 5.262 5.612 3.173 1.00 85.50 116 VAL A O 1
ATOM 948 N N . LEU A 1 117 ? 6.398 6.451 1.432 1.00 84.69 117 LEU A N 1
ATOM 949 C CA . LEU A 1 117 ? 5.482 7.573 1.215 1.00 84.69 117 LEU A CA 1
ATOM 950 C C . LEU A 1 117 ? 4.074 7.113 0.812 1.00 84.69 117 LEU A C 1
ATOM 952 O O . LEU A 1 117 ? 3.098 7.708 1.261 1.00 84.69 117 LEU A O 1
ATOM 956 N N . ARG A 1 118 ? 3.948 6.033 0.032 1.00 80.19 118 ARG A N 1
ATOM 957 C CA . ARG A 1 118 ? 2.653 5.426 -0.327 1.00 80.19 118 ARG A CA 1
ATOM 958 C C . ARG A 1 118 ? 1.939 4.817 0.871 1.00 80.19 118 ARG A C 1
ATOM 960 O O . ARG A 1 118 ? 0.717 4.901 0.972 1.00 80.19 118 ARG A O 1
ATOM 967 N N . ALA A 1 119 ? 2.689 4.184 1.767 1.00 80.75 119 ALA A N 1
ATOM 968 C CA . ALA A 1 119 ? 2.113 3.504 2.917 1.00 80.75 119 ALA A CA 1
ATOM 969 C C . ALA A 1 119 ? 1.761 4.466 4.073 1.00 80.75 119 ALA A C 1
ATOM 971 O O . ALA A 1 119 ? 0.972 4.111 4.956 1.00 80.75 119 ALA A O 1
ATOM 972 N N . VAL A 1 120 ? 2.301 5.691 4.081 1.00 83.62 120 VAL A N 1
ATOM 973 C CA . VAL A 1 120 ? 1.960 6.727 5.068 1.00 83.62 120 VAL A CA 1
ATOM 974 C C . VAL A 1 120 ? 0.719 7.513 4.631 1.00 83.62 120 VAL A C 1
ATOM 976 O O . VAL A 1 120 ? 0.617 8.009 3.518 1.00 83.62 120 VAL A O 1
ATOM 979 N N . GLN A 1 121 ? -0.242 7.676 5.545 1.00 83.75 121 GLN A N 1
ATOM 980 C CA . GLN A 1 121 ? -1.430 8.506 5.301 1.00 83.75 121 GLN A CA 1
ATOM 981 C C . GLN A 1 121 ? -1.055 9.984 5.178 1.00 83.75 121 GLN A C 1
ATOM 983 O O . GLN A 1 121 ? -0.206 10.461 5.928 1.00 83.75 121 GLN A O 1
ATOM 988 N N . ALA A 1 122 ? -1.752 10.719 4.307 1.00 81.88 122 ALA A N 1
ATOM 989 C CA . ALA A 1 122 ? -1.465 12.126 4.021 1.00 81.88 122 ALA A CA 1
ATOM 990 C C . ALA A 1 122 ? -1.367 13.003 5.287 1.00 81.88 122 ALA A C 1
ATOM 992 O O . ALA A 1 122 ? -0.408 13.753 5.453 1.00 81.88 122 ALA A O 1
ATOM 993 N N . ASP A 1 123 ? -2.291 12.821 6.240 1.00 84.19 123 ASP A N 1
ATOM 994 C CA . ASP A 1 123 ? -2.319 13.543 7.525 1.00 84.19 123 ASP A CA 1
ATOM 995 C C . ASP A 1 123 ? -1.064 13.299 8.399 1.00 84.19 123 ASP A C 1
ATOM 997 O O . ASP A 1 123 ? -0.823 14.030 9.361 1.00 84.19 123 ASP A O 1
ATOM 1001 N N . HIS A 1 124 ? -0.279 12.255 8.113 1.00 88.06 124 HIS A N 1
ATOM 1002 C CA . HIS A 1 124 ? 0.918 11.880 8.871 1.00 88.06 124 HIS A CA 1
ATOM 1003 C C . HIS A 1 124 ? 2.223 12.297 8.190 1.00 88.06 124 HIS A C 1
ATOM 1005 O O . HIS A 1 124 ? 3.261 12.294 8.848 1.00 88.06 124 HIS A O 1
ATOM 1011 N N . LEU A 1 125 ? 2.192 12.674 6.911 1.00 85.81 125 LEU A N 1
ATOM 1012 C CA . LEU A 1 125 ? 3.376 13.113 6.170 1.00 85.81 125 LEU A CA 1
ATOM 1013 C C . LEU A 1 125 ? 4.127 14.278 6.837 1.00 85.81 125 LEU A C 1
ATOM 1015 O O . LEU A 1 125 ? 5.352 14.185 6.913 1.00 85.81 125 LEU A O 1
ATOM 1019 N N . PRO A 1 126 ? 3.460 15.307 7.412 1.00 87.69 126 PRO A N 1
ATOM 1020 C CA . PRO A 1 126 ? 4.165 16.372 8.134 1.00 87.69 126 PRO A CA 1
ATOM 1021 C C . PRO A 1 126 ? 4.936 15.894 9.365 1.00 87.69 126 PRO A C 1
ATOM 1023 O O . PRO A 1 126 ? 5.776 16.615 9.892 1.00 87.69 126 PRO A O 1
ATOM 1026 N N . LEU A 1 127 ? 4.621 14.702 9.876 1.00 87.94 127 LEU A N 1
ATOM 1027 C CA . LEU A 1 127 ? 5.294 14.128 11.037 1.00 87.94 127 LEU A CA 1
ATOM 1028 C C . LEU A 1 127 ? 6.573 13.389 10.639 1.00 87.94 127 LEU A C 1
ATOM 1030 O O . LEU A 1 127 ? 7.354 13.046 11.521 1.00 87.94 127 LEU A O 1
ATOM 1034 N N . LEU A 1 128 ? 6.762 13.089 9.350 1.00 88.00 128 LEU A N 1
ATOM 1035 C CA . LEU A 1 128 ? 7.889 12.300 8.882 1.00 88.00 128 LEU A CA 1
ATOM 1036 C C . LEU A 1 128 ? 9.175 13.110 8.926 1.00 88.00 128 LEU A C 1
ATOM 1038 O O . LEU A 1 128 ? 9.289 14.186 8.343 1.00 88.00 128 LEU A O 1
ATOM 1042 N N . ARG A 1 129 ? 10.186 12.504 9.543 1.00 87.38 129 ARG A N 1
ATOM 1043 C CA . ARG A 1 129 ? 11.567 12.946 9.449 1.00 87.38 129 ARG A CA 1
ATOM 1044 C C . ARG A 1 129 ? 12.373 11.912 8.681 1.00 87.38 129 ARG A C 1
ATOM 1046 O O . ARG A 1 129 ? 12.744 10.873 9.231 1.00 87.38 129 ARG A O 1
ATOM 1053 N N . LEU A 1 130 ? 12.572 12.178 7.397 1.00 86.81 130 LEU A N 1
ATOM 1054 C CA . LEU A 1 130 ? 12.931 11.159 6.423 1.00 86.81 130 LEU A CA 1
ATOM 1055 C C . LEU A 1 130 ? 14.300 11.423 5.806 1.00 86.81 130 LEU A C 1
ATOM 1057 O O . LEU A 1 130 ? 14.592 12.516 5.318 1.00 86.81 130 LEU A O 1
ATOM 1061 N N . TYR A 1 131 ? 15.115 10.378 5.810 1.00 85.94 131 TYR A N 1
ATOM 1062 C CA . TYR A 1 131 ? 16.443 10.351 5.232 1.00 85.94 131 TYR A CA 1
ATOM 1063 C C . TYR A 1 131 ? 16.502 9.264 4.172 1.00 85.94 131 TYR A C 1
ATOM 1065 O O . TYR A 1 131 ? 15.986 8.158 4.346 1.00 85.94 131 TYR A O 1
ATOM 1073 N N . VAL A 1 132 ? 17.158 9.590 3.069 1.00 83.19 132 VAL A N 1
ATOM 1074 C CA . VAL A 1 132 ? 17.381 8.655 1.970 1.00 83.19 132 VAL A CA 1
ATOM 1075 C C . VAL A 1 132 ? 18.873 8.398 1.909 1.00 83.19 132 VAL A C 1
ATOM 1077 O O . VAL A 1 132 ? 19.656 9.293 1.585 1.00 83.19 132 VAL A O 1
ATOM 1080 N N . ARG A 1 133 ? 19.266 7.179 2.263 1.00 79.12 133 ARG A N 1
ATOM 1081 C CA . ARG A 1 133 ? 20.618 6.670 2.079 1.00 79.12 133 ARG A CA 1
ATOM 1082 C C . ARG A 1 133 ? 20.651 5.951 0.740 1.00 79.12 133 ARG A C 1
ATOM 1084 O O . ARG A 1 133 ? 19.827 5.089 0.480 1.00 79.12 133 ARG A O 1
ATOM 1091 N N . GLY A 1 134 ? 21.597 6.293 -0.119 1.00 67.69 134 GLY A N 1
ATOM 1092 C CA . GLY A 1 134 ? 21.755 5.592 -1.384 1.00 67.69 134 GLY A CA 1
ATOM 1093 C C . GLY A 1 134 ? 23.221 5.388 -1.690 1.00 67.69 134 GLY A C 1
ATOM 1094 O O . GLY A 1 134 ? 23.927 6.358 -1.940 1.00 67.69 134 GLY A O 1
ATOM 1095 N N . ASP A 1 135 ? 23.653 4.134 -1.763 1.00 59.12 135 ASP A N 1
ATOM 1096 C CA . ASP A 1 135 ? 24.960 3.786 -2.337 1.00 59.12 135 ASP A CA 1
ATOM 1097 C C . ASP A 1 135 ? 24.991 4.126 -3.846 1.00 59.12 135 ASP A C 1
ATOM 1099 O O . ASP A 1 135 ? 26.034 4.421 -4.424 1.00 59.12 135 ASP A O 1
ATOM 1103 N N . TRP A 1 136 ? 23.803 4.181 -4.463 1.00 52.62 136 TRP A N 1
ATOM 1104 C CA . TRP A 1 136 ? 23.532 4.608 -5.842 1.00 52.62 136 TRP A CA 1
ATOM 1105 C C . TRP A 1 136 ? 23.210 6.104 -5.972 1.00 52.62 136 TRP A C 1
ATOM 1107 O O . TRP A 1 136 ? 22.986 6.611 -7.079 1.00 52.62 136 TRP A O 1
ATOM 1117 N N . CYS A 1 137 ? 23.190 6.819 -4.846 1.00 50.88 137 CYS A N 1
ATOM 1118 C CA . CYS A 1 137 ? 23.153 8.273 -4.782 1.00 50.88 137 CYS A CA 1
ATOM 1119 C C . CYS A 1 137 ? 24.589 8.797 -4.665 1.00 50.88 137 CYS A C 1
ATOM 1121 O O . CYS A 1 137 ? 24.911 9.556 -3.753 1.00 50.88 137 CYS A O 1
ATOM 1123 N N . GLY A 1 138 ? 25.459 8.413 -5.609 1.00 54.75 138 GLY A N 1
ATOM 1124 C CA . GLY A 1 138 ? 26.605 9.269 -5.927 1.00 54.75 138 GLY A CA 1
ATOM 1125 C C . GLY A 1 138 ? 26.087 10.692 -6.141 1.00 54.75 138 GLY A C 1
ATOM 1126 O O . GLY A 1 138 ? 24.967 10.812 -6.642 1.00 54.75 138 GLY A O 1
ATOM 1127 N N . GLU A 1 139 ? 26.844 11.696 -5.663 1.00 56.91 139 GLU A N 1
ATOM 1128 C CA . GLU A 1 139 ? 26.501 13.133 -5.626 1.00 56.91 139 GLU A CA 1
ATOM 1129 C C . GLU A 1 139 ? 25.208 13.427 -6.375 1.00 56.91 139 GLU A C 1
ATOM 1131 O O . GLU A 1 139 ? 25.222 13.400 -7.603 1.00 56.91 139 GLU A O 1
ATOM 1136 N N . LEU A 1 140 ? 24.102 13.598 -5.636 1.00 56.53 140 LEU A N 1
ATOM 1137 C CA . LEU A 1 140 ? 22.782 13.919 -6.177 1.00 56.53 140 LEU A CA 1
ATOM 1138 C C . LEU A 1 140 ? 22.922 14.823 -7.403 1.00 56.53 140 LEU A C 1
ATOM 1140 O O . LEU A 1 140 ? 23.127 16.029 -7.266 1.00 56.53 140 LEU A O 1
ATOM 1144 N N . ASP A 1 141 ? 22.833 14.232 -8.593 1.00 63.81 141 ASP A N 1
ATOM 1145 C CA . ASP A 1 141 ? 22.785 15.019 -9.811 1.00 63.81 141 ASP A CA 1
ATOM 1146 C C . ASP A 1 141 ? 21.552 15.922 -9.664 1.00 63.81 141 ASP A C 1
ATOM 1148 O O . ASP A 1 141 ? 20.474 15.395 -9.349 1.00 63.81 141 ASP A O 1
ATOM 1152 N N . PRO A 1 142 ? 21.674 17.256 -9.811 1.00 68.19 142 PRO A N 1
ATOM 1153 C CA . PRO A 1 142 ? 20.565 18.194 -9.652 1.00 68.19 142 PRO A CA 1
ATOM 1154 C C . PRO A 1 142 ? 19.273 17.753 -10.350 1.00 68.19 142 PRO A C 1
ATOM 1156 O O . PRO A 1 142 ? 18.185 17.985 -9.829 1.00 68.19 142 PRO A O 1
ATOM 1159 N N . TYR A 1 143 ? 19.391 17.025 -11.464 1.00 67.62 143 TYR A N 1
ATOM 1160 C CA . TYR A 1 143 ? 18.272 16.401 -12.165 1.00 67.62 143 TYR A CA 1
ATOM 1161 C C . TYR A 1 143 ? 17.449 15.430 -11.299 1.00 67.62 143 TYR A C 1
ATOM 1163 O O . TYR A 1 143 ? 16.221 15.468 -11.322 1.00 67.62 143 TYR A O 1
ATOM 1171 N N . ARG A 1 144 ? 18.088 14.565 -10.501 1.00 65.00 144 ARG A N 1
ATOM 1172 C CA . ARG A 1 144 ? 17.384 13.620 -9.613 1.00 65.00 144 ARG A CA 1
ATOM 1173 C C . ARG A 1 144 ? 16.691 14.339 -8.458 1.00 65.00 144 ARG A C 1
ATOM 1175 O O . ARG A 1 144 ? 15.600 13.934 -8.067 1.00 65.00 144 ARG A O 1
ATOM 1182 N N . GLN A 1 145 ? 17.291 15.412 -7.944 1.00 68.25 145 GLN A N 1
ATOM 1183 C CA . GLN A 1 145 ? 16.679 16.247 -6.908 1.00 68.25 145 GLN A CA 1
ATOM 1184 C C . GLN A 1 145 ? 15.476 17.042 -7.444 1.00 68.25 145 GLN A C 1
ATOM 1186 O O . GLN A 1 145 ? 14.457 17.175 -6.763 1.00 68.25 145 GLN A O 1
ATOM 1191 N N . GLU A 1 146 ? 15.561 17.534 -8.680 1.00 66.31 146 GLU A N 1
ATOM 1192 C CA . GLU A 1 146 ? 14.445 18.179 -9.372 1.00 66.31 146 GLU A CA 1
ATOM 1193 C C . GLU A 1 146 ? 13.317 17.180 -9.658 1.00 66.31 146 GLU A C 1
ATOM 1195 O O . GLU A 1 146 ? 12.174 17.429 -9.282 1.00 66.31 146 GLU A O 1
ATOM 1200 N N . LEU A 1 147 ? 13.636 16.007 -10.219 1.00 64.50 147 LEU A N 1
ATOM 1201 C CA . LEU A 1 147 ? 12.662 14.939 -10.464 1.00 64.50 147 LEU A CA 1
ATOM 1202 C C . LEU A 1 147 ? 11.968 14.504 -9.170 1.00 64.50 147 LEU A C 1
ATOM 1204 O O . LEU A 1 147 ? 10.771 14.228 -9.169 1.00 64.50 147 LEU A O 1
ATOM 1208 N N . PHE A 1 148 ? 12.708 14.471 -8.065 1.00 68.31 148 PHE A N 1
ATOM 1209 C CA . PHE A 1 148 ? 12.161 14.200 -6.748 1.00 68.31 148 PHE A CA 1
ATOM 1210 C C . PHE A 1 148 ? 11.180 15.282 -6.291 1.00 68.31 148 PHE A C 1
ATOM 1212 O O . PHE A 1 148 ? 10.063 14.963 -5.897 1.00 68.31 148 PHE A O 1
ATOM 1219 N N . THR A 1 149 ? 11.564 16.552 -6.404 1.00 65.06 149 THR A N 1
ATOM 1220 C CA . THR A 1 149 ? 10.698 17.684 -6.048 1.00 65.06 149 THR A CA 1
ATOM 1221 C C . THR A 1 149 ? 9.405 17.646 -6.864 1.00 65.06 149 THR A C 1
ATOM 1223 O O . THR A 1 149 ? 8.319 17.769 -6.306 1.00 65.06 149 THR A O 1
ATOM 1226 N N . VAL A 1 150 ? 9.512 17.375 -8.168 1.00 62.16 150 VAL A N 1
ATOM 1227 C CA . VAL A 1 150 ? 8.360 17.199 -9.061 1.00 62.16 150 VAL A CA 1
ATOM 1228 C C . VAL A 1 150 ? 7.508 16.001 -8.635 1.00 62.16 150 VAL A C 1
ATOM 1230 O O . VAL A 1 150 ? 6.290 16.117 -8.581 1.00 62.16 150 VAL A O 1
ATOM 1233 N N . ARG A 1 151 ? 8.110 14.855 -8.291 1.00 62.66 151 ARG A N 1
ATOM 1234 C CA . ARG A 1 151 ? 7.366 13.674 -7.818 1.00 62.66 151 ARG A CA 1
ATOM 1235 C C . ARG A 1 151 ? 6.653 13.930 -6.493 1.00 62.66 151 ARG A C 1
ATOM 1237 O O . ARG A 1 151 ? 5.517 13.497 -6.344 1.00 62.66 151 ARG A O 1
ATOM 1244 N N . CYS A 1 152 ? 7.274 14.648 -5.560 1.00 66.56 152 CYS A N 1
ATOM 1245 C CA . CYS A 1 152 ? 6.618 15.056 -4.322 1.00 66.56 152 CYS A CA 1
ATOM 1246 C C . CYS A 1 152 ? 5.416 15.964 -4.598 1.00 66.56 152 CYS A C 1
ATOM 1248 O O . CYS A 1 152 ? 4.335 15.698 -4.082 1.00 66.56 152 CYS A O 1
ATOM 1250 N N . GLN A 1 153 ? 5.573 16.953 -5.478 1.00 65.62 153 GLN A N 1
ATOM 1251 C CA . GLN A 1 153 ? 4.488 17.855 -5.876 1.00 65.62 153 GLN A CA 1
ATOM 1252 C C . GLN A 1 153 ? 3.342 17.120 -6.585 1.00 65.62 153 GLN A C 1
ATOM 1254 O O . GLN A 1 153 ? 2.176 17.394 -6.327 1.00 65.62 153 GLN A O 1
ATOM 1259 N N . LEU A 1 154 ? 3.650 16.152 -7.456 1.00 55.00 154 LEU A N 1
ATOM 1260 C CA . LEU A 1 154 ? 2.640 15.369 -8.182 1.00 55.00 154 LEU A CA 1
ATOM 1261 C C . LEU A 1 154 ? 1.789 14.471 -7.274 1.00 55.00 154 LEU A C 1
ATOM 1263 O O . LEU A 1 154 ? 0.695 14.075 -7.669 1.00 55.00 154 LEU A O 1
ATOM 1267 N N . HIS A 1 155 ? 2.284 14.143 -6.083 1.00 59.44 155 HIS A N 1
ATOM 1268 C CA . HIS A 1 155 ? 1.602 13.282 -5.121 1.00 59.44 155 HIS A CA 1
ATOM 1269 C C . HIS A 1 155 ? 1.079 14.046 -3.890 1.00 59.44 155 HIS A C 1
ATOM 1271 O O . HIS A 1 155 ? 0.757 13.415 -2.886 1.00 59.44 155 HIS A O 1
ATOM 1277 N N . ASP A 1 156 ? 0.993 15.384 -3.950 1.00 65.00 156 ASP A N 1
ATOM 1278 C CA . ASP A 1 156 ? 0.609 16.246 -2.816 1.00 65.00 156 ASP A CA 1
ATOM 1279 C C . ASP A 1 156 ? 1.481 16.017 -1.556 1.00 65.00 156 ASP A C 1
ATOM 1281 O O . ASP A 1 156 ? 1.073 16.258 -0.417 1.00 65.00 156 ASP A O 1
ATOM 1285 N N . PHE A 1 157 ? 2.732 15.580 -1.739 1.00 66.94 157 PHE A N 1
ATOM 1286 C CA . PHE A 1 157 ? 3.700 15.383 -0.656 1.00 66.94 157 PHE A CA 1
ATOM 1287 C C . PHE A 1 157 ? 4.396 16.682 -0.218 1.00 66.94 157 PHE A C 1
ATOM 1289 O O . PHE A 1 157 ? 5.370 16.629 0.533 1.00 66.94 157 PHE A O 1
ATOM 1296 N N . ASP A 1 158 ? 3.870 17.849 -0.605 1.00 62.28 158 ASP A N 1
ATOM 1297 C CA . ASP A 1 158 ? 4.338 19.180 -0.173 1.00 62.28 158 ASP A CA 1
ATOM 1298 C C . ASP A 1 158 ? 4.363 19.341 1.360 1.00 62.28 158 ASP A C 1
ATOM 1300 O O . ASP A 1 158 ? 5.009 20.235 1.905 1.00 62.28 158 ASP A O 1
ATOM 1304 N N . ALA A 1 159 ? 3.658 18.454 2.060 1.00 62.22 159 ALA A N 1
ATOM 1305 C CA . ALA A 1 159 ? 3.576 18.368 3.505 1.00 62.22 159 ALA A CA 1
ATOM 1306 C C . ALA A 1 159 ? 4.842 17.832 4.199 1.00 62.22 159 ALA A C 1
ATOM 1308 O O . ALA A 1 159 ? 4.972 18.025 5.408 1.00 62.22 159 ALA A O 1
ATOM 1309 N N . VAL A 1 160 ? 5.756 17.142 3.503 1.00 62.41 160 VAL A N 1
ATOM 1310 C CA . VAL A 1 160 ? 6.964 16.610 4.155 1.00 62.41 160 VAL A CA 1
ATOM 1311 C C . VAL A 1 160 ? 7.979 17.739 4.327 1.00 62.41 160 VAL A C 1
ATOM 1313 O O . VAL A 1 160 ? 8.696 18.097 3.398 1.00 62.41 160 VAL A O 1
ATOM 1316 N N . GLU A 1 161 ? 8.038 18.304 5.537 1.00 55.59 161 GLU A N 1
ATOM 1317 C CA . GLU A 1 161 ? 8.826 19.511 5.821 1.00 55.59 161 GLU A CA 1
ATOM 1318 C C . GLU A 1 161 ? 10.330 19.342 5.548 1.00 55.59 161 GLU A C 1
ATOM 1320 O O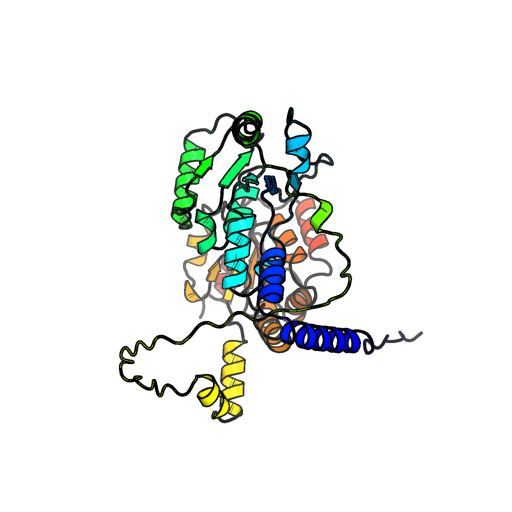 . GLU A 1 161 ? 11.007 20.323 5.233 1.00 55.59 161 GLU A O 1
ATOM 1325 N N . GLN A 1 162 ? 10.880 18.128 5.688 1.00 60.78 162 GLN A N 1
ATOM 1326 C CA . GLN A 1 162 ? 12.314 17.874 5.533 1.00 60.78 162 GLN A CA 1
ATOM 1327 C C . GLN A 1 162 ? 12.577 16.475 4.973 1.00 60.78 162 GLN A C 1
ATOM 1329 O O . GLN A 1 162 ? 12.521 15.480 5.697 1.00 60.78 162 GLN A O 1
ATOM 1334 N N . ILE A 1 163 ? 12.925 16.409 3.688 1.00 61.88 163 ILE A N 1
ATOM 1335 C CA . ILE A 1 163 ? 13.538 15.218 3.095 1.00 61.88 163 ILE A CA 1
ATOM 1336 C C . ILE A 1 163 ? 15.008 15.540 2.883 1.00 61.88 163 ILE A C 1
ATOM 1338 O O . ILE A 1 163 ? 15.380 16.362 2.046 1.00 61.88 163 ILE A O 1
ATOM 1342 N N . LEU A 1 164 ? 15.837 14.934 3.725 1.00 64.56 164 LEU A N 1
ATOM 1343 C CA . LEU A 1 164 ? 17.266 15.188 3.773 1.00 64.56 164 LEU A CA 1
ATOM 1344 C C . LEU A 1 164 ? 17.986 14.034 3.078 1.00 64.56 164 LEU A C 1
ATOM 1346 O O . LEU A 1 164 ? 18.056 12.916 3.587 1.00 64.56 164 LEU A O 1
ATOM 1350 N N . VAL A 1 165 ? 18.513 14.306 1.888 1.00 59.88 165 VAL A N 1
ATOM 1351 C CA . VAL A 1 165 ? 19.320 13.347 1.132 1.00 59.88 165 VAL A CA 1
ATOM 1352 C C . VAL A 1 165 ? 20.784 13.671 1.395 1.00 59.88 165 VAL A C 1
ATOM 1354 O O . VAL A 1 165 ? 21.262 14.728 0.984 1.00 59.88 165 VAL A O 1
ATOM 1357 N N . PHE A 1 166 ? 21.503 12.793 2.092 1.00 59.88 166 PHE A N 1
ATOM 1358 C CA . PHE A 1 166 ? 22.907 13.043 2.412 1.00 59.88 166 PHE A CA 1
ATOM 1359 C C . PHE A 1 166 ? 23.764 11.783 2.359 1.00 59.88 166 PHE A C 1
ATOM 1361 O O . PHE A 1 166 ? 23.417 10.742 2.912 1.00 59.88 166 PHE A O 1
ATOM 1368 N N . SER A 1 167 ? 24.963 11.943 1.802 1.00 58.09 167 SER A N 1
ATOM 1369 C CA . SER A 1 167 ? 26.158 11.236 2.260 1.00 58.09 167 SER A CA 1
ATOM 1370 C C . SER A 1 167 ? 26.568 11.789 3.635 1.00 58.09 167 SER A C 1
ATOM 1372 O O . SER A 1 167 ? 26.700 13.008 3.773 1.00 58.09 167 SER A O 1
ATOM 1374 N N . GLY A 1 168 ? 26.794 10.937 4.639 1.00 64.81 168 GLY A N 1
ATOM 1375 C CA . GLY A 1 168 ? 27.168 11.371 5.996 1.00 64.81 168 GLY A CA 1
ATOM 1376 C C . GLY A 1 168 ? 26.007 11.440 6.993 1.00 64.81 168 GLY A C 1
ATOM 1377 O O . GLY A 1 168 ? 26.070 12.216 7.950 1.00 64.81 168 GLY A O 1
ATOM 1378 N N . LEU A 1 169 ? 24.961 10.631 6.783 1.00 74.44 169 LEU A N 1
ATOM 1379 C CA . LEU A 1 169 ? 23.874 10.403 7.742 1.00 74.44 169 LEU A CA 1
ATOM 1380 C C . LEU A 1 169 ? 24.420 10.091 9.142 1.00 74.44 169 LEU A C 1
ATOM 1382 O O . LEU A 1 169 ? 23.882 10.567 10.135 1.00 74.44 169 LEU A O 1
ATOM 1386 N N . GLU A 1 170 ? 25.530 9.360 9.202 1.00 74.75 170 GLU A N 1
ATOM 1387 C CA . GLU A 1 170 ? 26.299 9.037 10.401 1.00 74.75 170 GLU A CA 1
ATOM 1388 C C . GLU A 1 170 ? 26.552 10.294 11.232 1.00 74.75 170 GLU A C 1
ATOM 1390 O O . GLU A 1 170 ? 26.249 10.324 12.418 1.00 74.75 170 GLU A O 1
ATOM 1395 N N . LYS A 1 171 ? 27.064 11.353 10.596 1.00 76.38 171 LYS A N 1
ATOM 1396 C CA . LYS A 1 171 ? 27.434 12.598 11.265 1.00 76.38 171 LYS A CA 1
ATOM 1397 C C . LYS A 1 171 ? 26.205 13.372 11.729 1.00 76.38 171 LYS A C 1
ATOM 1399 O O . LYS A 1 171 ? 26.221 13.905 12.827 1.00 76.38 171 LYS A O 1
ATOM 1404 N N . VAL A 1 172 ? 25.143 13.404 10.926 1.00 74.81 172 VAL A N 1
ATOM 1405 C CA . VAL A 1 172 ? 23.888 14.075 11.301 1.00 74.81 172 VAL A CA 1
ATOM 1406 C C . VAL A 1 172 ? 23.244 13.374 12.494 1.00 74.81 172 VAL A C 1
ATOM 1408 O O . VAL A 1 172 ? 22.898 14.023 13.476 1.00 74.81 172 VAL A O 1
ATOM 1411 N N . LEU A 1 173 ? 23.155 12.043 12.449 1.00 79.94 173 LEU A N 1
ATOM 1412 C CA . LEU A 1 173 ? 22.674 11.249 13.575 1.00 79.94 173 LEU A CA 1
ATOM 1413 C C . LEU A 1 173 ? 23.569 11.439 14.799 1.00 79.94 173 LEU A C 1
ATOM 1415 O O . LEU A 1 173 ? 23.060 11.553 15.907 1.00 79.94 173 LEU A O 1
ATOM 1419 N N . GLN A 1 174 ? 24.886 11.509 14.612 1.00 77.94 174 GLN A N 1
ATOM 1420 C CA . GLN A 1 174 ? 25.832 11.723 15.700 1.00 77.94 174 GLN A CA 1
ATOM 1421 C C . GLN A 1 174 ? 25.652 13.099 16.349 1.00 77.94 174 GLN A C 1
ATOM 1423 O O . GLN A 1 174 ? 25.503 13.168 17.564 1.00 77.94 174 GLN A O 1
ATOM 1428 N N . ASP A 1 175 ? 25.620 14.169 15.555 1.00 80.12 175 ASP A N 1
ATOM 1429 C CA . ASP A 1 175 ? 25.513 15.552 16.029 1.00 80.12 175 ASP A CA 1
ATOM 1430 C C . ASP A 1 175 ? 24.166 15.800 16.732 1.00 80.12 175 ASP A C 1
ATOM 1432 O O . ASP A 1 175 ? 24.102 16.490 17.750 1.00 80.12 175 ASP A O 1
ATOM 1436 N N . GLU A 1 176 ? 23.083 15.205 16.228 1.00 79.88 176 GLU A N 1
ATOM 1437 C CA . GLU A 1 176 ? 21.751 15.364 16.814 1.00 79.88 176 GLU A CA 1
ATOM 1438 C C . GLU A 1 176 ? 21.533 14.515 18.063 1.00 79.88 176 GLU A C 1
ATOM 1440 O O . GLU A 1 176 ? 20.892 14.968 19.014 1.00 79.88 176 GLU A O 1
ATOM 1445 N N . LEU A 1 177 ? 22.063 13.290 18.080 1.00 76.19 177 LEU A N 1
ATOM 1446 C CA . LEU A 1 177 ? 21.869 12.373 19.200 1.00 76.19 177 LEU A CA 1
ATOM 1447 C C . LEU A 1 177 ? 22.871 12.604 20.329 1.00 76.19 177 LEU A C 1
ATOM 1449 O O . LEU A 1 177 ? 22.515 12.367 21.478 1.00 76.19 177 LEU A O 1
ATOM 1453 N N . ASP A 1 178 ? 24.081 13.093 20.044 1.00 75.62 178 ASP A N 1
ATOM 1454 C CA . ASP A 1 178 ? 25.042 13.471 21.090 1.00 75.62 178 ASP A CA 1
ATOM 1455 C C . ASP A 1 178 ? 24.622 14.754 21.829 1.00 75.62 178 ASP A C 1
ATOM 1457 O O . ASP A 1 178 ? 25.078 14.989 22.945 1.00 75.62 178 ASP A O 1
ATOM 1461 N N . GLY A 1 179 ? 23.760 15.585 21.230 1.00 71.62 179 GLY A N 1
ATOM 1462 C CA . GLY A 1 179 ? 23.216 16.792 21.863 1.00 71.62 179 GLY A CA 1
ATOM 1463 C C . GLY A 1 179 ? 21.955 16.557 22.700 1.00 71.62 179 GLY A C 1
ATOM 1464 O O . GLY A 1 179 ? 21.553 17.434 23.465 1.00 71.62 179 GLY A O 1
ATOM 1465 N N . GLN A 1 180 ? 21.322 15.392 22.559 1.00 69.69 180 GLN A N 1
ATOM 1466 C CA . GLN A 1 180 ? 20.149 15.012 23.333 1.00 69.69 180 GLN A CA 1
ATOM 1467 C C . GLN A 1 180 ? 20.557 13.960 24.361 1.00 69.69 180 GLN A C 1
ATOM 1469 O O . GLN A 1 180 ? 20.583 12.763 24.070 1.00 69.69 180 GLN A O 1
ATOM 1474 N N . ASP A 1 181 ? 20.823 14.409 25.590 1.00 61.75 181 ASP A N 1
ATOM 1475 C CA . ASP A 1 181 ? 20.783 13.547 26.770 1.00 61.75 181 ASP A CA 1
ATOM 1476 C C . ASP A 1 181 ? 19.342 13.040 26.918 1.00 61.75 181 ASP A C 1
ATOM 1478 O O . ASP A 1 181 ? 18.515 13.602 27.636 1.00 61.75 181 ASP A O 1
ATOM 1482 N N . PHE A 1 182 ? 19.002 11.994 26.169 1.00 59.53 182 PHE A N 1
ATOM 1483 C CA . PHE A 1 182 ? 17.810 11.210 26.430 1.00 59.53 182 PHE A CA 1
ATOM 1484 C C . PHE A 1 182 ? 18.052 10.547 27.776 1.00 59.53 182 PHE A C 1
ATOM 1486 O O . PHE A 1 182 ? 18.684 9.490 27.836 1.00 59.53 182 PHE A O 1
ATOM 1493 N N . GLU A 1 183 ? 17.599 11.195 28.851 1.00 54.62 183 GLU A N 1
ATOM 1494 C CA . GLU A 1 183 ? 17.442 10.552 30.147 1.00 54.62 183 GLU A CA 1
ATOM 1495 C C . GLU A 1 183 ? 16.817 9.189 29.877 1.00 54.62 183 GLU A C 1
ATOM 1497 O O . GLU A 1 183 ? 15.743 9.091 29.276 1.00 54.62 183 GLU A O 1
ATOM 1502 N N . SER A 1 184 ? 17.557 8.130 30.209 1.00 49.50 184 SER A N 1
ATOM 1503 C CA . SER A 1 184 ? 17.086 6.768 30.037 1.00 49.50 184 SER A CA 1
ATOM 1504 C C . SER A 1 184 ? 15.758 6.676 30.763 1.00 49.50 184 SER A C 1
ATOM 1506 O O . SER A 1 184 ? 15.734 6.717 31.994 1.00 49.50 184 SER A O 1
ATOM 1508 N N . VAL A 1 185 ? 14.664 6.591 30.002 1.00 50.34 185 VAL A N 1
ATOM 1509 C CA . VAL A 1 185 ? 13.372 6.192 30.547 1.00 50.34 185 VAL A CA 1
ATOM 1510 C C . VAL A 1 185 ? 13.665 4.904 31.313 1.00 50.34 185 VAL A C 1
ATOM 1512 O O . VAL A 1 185 ? 14.213 3.985 30.698 1.00 50.34 185 VAL A O 1
ATOM 1515 N N . PRO A 1 186 ? 13.436 4.853 32.637 1.00 42.62 186 PRO A N 1
ATOM 1516 C CA . PRO A 1 186 ? 13.842 3.709 33.436 1.00 42.62 186 PRO A CA 1
ATOM 1517 C C . PRO A 1 186 ? 13.248 2.441 32.824 1.00 42.62 186 PRO A C 1
ATOM 1519 O O . PRO A 1 186 ? 12.026 2.315 32.736 1.00 42.62 186 PRO A O 1
ATOM 1522 N N . GLU A 1 187 ? 14.102 1.508 32.394 1.00 49.09 187 GLU A N 1
ATOM 1523 C CA . GLU A 1 187 ? 13.681 0.206 31.848 1.00 49.09 187 GLU A CA 1
ATOM 1524 C C . GLU A 1 187 ? 12.859 -0.614 32.869 1.00 49.09 187 GLU A C 1
ATOM 1526 O O . GLU A 1 187 ? 12.205 -1.590 32.507 1.00 49.09 187 GLU A O 1
ATOM 1531 N N . ASP A 1 188 ? 12.802 -0.172 34.128 1.00 41.38 188 ASP A N 1
ATOM 1532 C CA . ASP A 1 188 ? 12.105 -0.830 35.234 1.00 41.38 188 ASP A CA 1
ATOM 1533 C C . ASP A 1 188 ? 10.569 -0.668 35.234 1.00 41.38 188 ASP A C 1
ATOM 1535 O O . ASP A 1 188 ? 9.888 -1.306 36.037 1.00 41.38 188 ASP A O 1
ATOM 1539 N N . LEU A 1 189 ? 9.972 0.122 34.332 1.00 43.62 189 LEU A N 1
ATOM 1540 C CA . LEU A 1 189 ? 8.504 0.260 34.270 1.00 43.62 189 LEU A CA 1
ATOM 1541 C C . LEU A 1 189 ? 7.783 -0.898 33.551 1.00 43.62 189 LEU A C 1
ATOM 1543 O O . LEU A 1 189 ? 6.558 -0.967 33.599 1.00 43.62 189 LEU A O 1
ATOM 1547 N N . ALA A 1 190 ? 8.508 -1.851 32.954 1.00 39.44 190 ALA A N 1
ATOM 1548 C CA . ALA A 1 190 ? 7.911 -3.043 32.335 1.00 39.44 190 ALA A CA 1
ATOM 1549 C C . ALA A 1 190 ? 7.701 -4.228 33.307 1.00 39.44 190 ALA A C 1
ATOM 1551 O O . ALA A 1 190 ? 7.191 -5.272 32.901 1.00 39.44 190 ALA A O 1
ATOM 1552 N N . SER A 1 191 ? 8.063 -4.095 34.590 1.00 38.16 191 SER A N 1
ATOM 1553 C CA . SER A 1 191 ? 7.915 -5.163 35.591 1.00 38.16 191 SER A CA 1
ATOM 1554 C C . SER A 1 191 ? 7.474 -4.617 36.952 1.00 38.16 191 SER A C 1
ATOM 1556 O O . SER A 1 191 ? 8.236 -4.640 37.917 1.00 38.16 191 SER A O 1
ATOM 1558 N N . SER A 1 192 ? 6.222 -4.169 37.066 1.00 31.08 192 SER A N 1
ATOM 1559 C CA . SER A 1 192 ? 5.617 -3.907 38.377 1.00 31.08 192 SER A CA 1
ATOM 1560 C C . SER A 1 192 ? 4.340 -4.722 38.563 1.00 31.08 192 SER A C 1
ATOM 1562 O O . SER A 1 192 ? 3.259 -4.381 38.087 1.00 31.08 192 SER A O 1
ATOM 1564 N N . THR A 1 193 ? 4.493 -5.852 39.252 1.00 34.28 193 THR A N 1
ATOM 1565 C CA . THR A 1 193 ? 3.407 -6.635 39.843 1.00 34.28 193 THR A CA 1
ATOM 1566 C C . THR A 1 193 ? 2.737 -5.838 40.960 1.00 34.28 193 THR A C 1
ATOM 1568 O O . THR A 1 193 ? 3.390 -5.434 41.923 1.00 34.28 193 THR A O 1
ATOM 1571 N N . ALA A 1 194 ? 1.422 -5.659 40.841 1.00 33.53 194 ALA A N 1
ATOM 1572 C CA . ALA A 1 194 ? 0.567 -5.021 41.831 1.00 33.53 194 ALA A CA 1
ATOM 1573 C C . ALA A 1 194 ? 0.717 -5.656 43.227 1.00 33.53 194 ALA A C 1
ATOM 1575 O O . ALA A 1 194 ? 0.589 -6.869 43.389 1.00 33.53 194 ALA A O 1
ATOM 1576 N N . THR A 1 195 ? 0.957 -4.818 44.238 1.00 30.44 195 THR A N 1
ATOM 1577 C CA . THR A 1 195 ? 0.825 -5.149 45.664 1.00 30.44 195 THR A CA 1
ATOM 1578 C C . THR A 1 195 ? -0.138 -4.155 46.318 1.00 30.44 195 THR A C 1
ATOM 1580 O O . THR A 1 195 ? -0.226 -2.998 45.916 1.00 30.44 195 THR A O 1
ATOM 1583 N N . GLU A 1 196 ? -0.898 -4.682 47.272 1.00 29.11 196 GLU A N 1
ATOM 1584 C CA . GLU A 1 196 ? -2.205 -4.267 47.783 1.00 29.11 196 GLU A CA 1
ATOM 1585 C C . GLU A 1 196 ? -2.363 -2.869 48.417 1.00 29.11 196 GLU A C 1
ATOM 1587 O O . GLU A 1 196 ? -1.439 -2.233 48.918 1.00 29.11 196 GLU A O 1
ATOM 1592 N N . MET A 1 197 ? -3.644 -2.480 48.439 1.00 30.97 197 MET A N 1
ATOM 1593 C CA . MET A 1 197 ? -4.310 -1.321 49.044 1.00 30.97 197 MET A CA 1
ATOM 1594 C C . MET A 1 197 ? -4.120 -1.143 50.564 1.00 30.97 197 MET A C 1
ATOM 1596 O O . MET A 1 197 ? -4.148 -2.129 51.296 1.00 30.97 197 MET A O 1
ATOM 1600 N N . SER A 1 198 ? -4.193 0.113 51.056 1.00 28.62 198 SER A N 1
ATOM 1601 C CA . SER A 1 198 ? -5.094 0.539 52.169 1.00 28.62 198 SER A CA 1
ATOM 1602 C C . SER A 1 198 ? -4.969 2.036 52.565 1.00 28.62 198 SER A C 1
ATOM 1604 O O . SER A 1 198 ? -4.018 2.676 52.128 1.00 28.62 198 SER A O 1
ATOM 1606 N N . PRO A 1 199 ? -5.921 2.643 53.329 1.00 44.31 199 PRO A N 1
ATOM 1607 C CA . PRO A 1 199 ? -6.608 3.874 52.907 1.00 44.31 199 PRO A CA 1
ATOM 1608 C C . PRO A 1 199 ? -6.585 5.056 53.918 1.00 44.31 199 PRO A C 1
ATOM 1610 O O . PRO A 1 199 ? -6.023 4.956 55.007 1.00 44.31 199 PRO A O 1
ATOM 1613 N N . ASN A 1 200 ? -7.333 6.120 53.557 1.00 32.38 200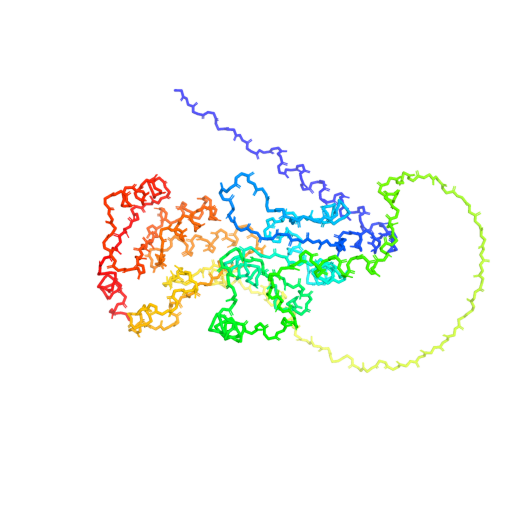 ASN A N 1
ATOM 1614 C CA . ASN A 1 200 ? -7.790 7.318 54.309 1.00 32.38 200 ASN A CA 1
ATOM 1615 C C . ASN A 1 200 ? -6.974 8.596 54.024 1.00 32.38 200 ASN A C 1
ATOM 1617 O O . ASN A 1 200 ? -5.758 8.608 54.122 1.00 32.38 200 ASN A O 1
ATOM 1621 N N . THR A 1 201 ? -7.566 9.743 53.660 1.00 32.56 201 THR A N 1
ATOM 1622 C CA . THR A 1 201 ? -8.522 10.570 54.438 1.00 32.56 201 THR A CA 1
ATOM 1623 C C . THR A 1 201 ? -9.180 11.622 53.500 1.00 32.56 201 THR A C 1
ATOM 1625 O O . THR A 1 201 ? -8.608 11.913 52.449 1.00 32.56 201 THR A O 1
ATOM 1628 N N . PRO A 1 202 ? -10.350 12.214 53.832 1.00 35.22 202 PRO A N 1
ATOM 1629 C CA . PRO A 1 202 ? -11.147 13.033 52.917 1.00 35.22 202 PRO A CA 1
ATOM 1630 C C . PRO A 1 202 ? -10.860 14.537 53.055 1.00 35.22 202 PRO A C 1
ATOM 1632 O O . PRO A 1 202 ? -10.786 15.057 54.169 1.00 35.22 202 PRO A O 1
ATOM 1635 N N . THR A 1 203 ? -10.806 15.253 51.927 1.00 36.44 203 THR A N 1
ATOM 1636 C CA . THR A 1 203 ? -10.764 16.723 51.910 1.00 36.44 203 THR A CA 1
ATOM 1637 C C . THR A 1 203 ? -11.933 17.289 51.112 1.00 36.44 203 THR A C 1
ATOM 1639 O O . THR A 1 203 ? -12.083 17.075 49.913 1.00 36.44 203 THR A O 1
ATOM 1642 N N . THR A 1 204 ? -12.750 18.029 51.847 1.00 33.19 204 THR A N 1
ATOM 1643 C CA . THR A 1 204 ? -13.904 18.837 51.466 1.00 33.19 204 THR A CA 1
ATOM 1644 C C . THR A 1 204 ? -13.525 19.989 50.529 1.00 33.19 204 THR A C 1
ATOM 1646 O O . THR A 1 204 ? -12.654 20.781 50.879 1.00 33.19 204 THR A O 1
ATOM 1649 N N . MET A 1 205 ? -14.242 20.168 49.413 1.00 31.69 205 MET A N 1
ATOM 1650 C CA . MET A 1 205 ? -14.332 21.446 48.689 1.00 31.69 205 MET A CA 1
ATOM 1651 C C . MET A 1 205 ? -15.760 21.659 48.160 1.00 31.69 205 MET A C 1
ATOM 1653 O O . MET A 1 205 ? -16.377 20.761 47.592 1.00 31.69 205 MET A O 1
ATOM 1657 N N . SER A 1 206 ? -16.274 22.861 48.417 1.00 34.78 206 SER A N 1
ATOM 1658 C CA . SER A 1 206 ? -17.627 23.353 48.126 1.00 34.78 206 SER A CA 1
ATOM 1659 C C . SER A 1 206 ? -17.823 23.774 46.656 1.00 34.78 206 SER A C 1
ATOM 1661 O O . SER A 1 206 ? -16.839 24.025 45.961 1.00 34.78 206 SER A O 1
ATOM 1663 N N . PRO A 1 207 ? -19.082 23.913 46.183 1.00 41.72 207 PRO A N 1
ATOM 1664 C CA . PRO A 1 207 ? -19.402 24.100 44.773 1.00 41.72 207 PRO A CA 1
ATOM 1665 C C . PRO A 1 207 ? -19.482 25.581 44.378 1.00 41.72 207 PRO A C 1
ATOM 1667 O O . PRO A 1 207 ? -20.022 26.411 45.112 1.00 41.72 207 PRO A O 1
ATOM 1670 N N . SER A 1 208 ? -19.034 25.899 43.166 1.00 36.59 208 SER A N 1
ATOM 1671 C CA . SER A 1 208 ? -19.305 27.173 42.500 1.00 36.59 208 SER A CA 1
ATOM 1672 C C . SER A 1 208 ? -20.032 26.937 41.176 1.00 36.59 208 SER A C 1
ATOM 1674 O O . SER A 1 208 ? -19.518 26.361 40.223 1.00 36.59 208 SER A O 1
ATOM 1676 N N . ASN A 1 209 ? -21.278 27.409 41.167 1.00 36.75 209 ASN A N 1
ATOM 1677 C CA . ASN A 1 209 ? -22.147 27.577 40.012 1.00 36.75 209 ASN A CA 1
ATOM 1678 C C . ASN A 1 209 ? -21.479 28.431 38.929 1.00 36.75 209 ASN A C 1
ATOM 1680 O O . ASN A 1 209 ? -20.995 29.516 39.244 1.00 36.75 209 ASN A O 1
ATOM 1684 N N . LEU A 1 210 ? -21.606 28.044 37.657 1.00 33.44 210 LEU A N 1
ATOM 1685 C CA . LEU A 1 210 ? -21.711 29.017 36.570 1.00 33.44 210 LEU A CA 1
ATOM 1686 C C . LEU A 1 210 ? -22.500 28.434 35.387 1.00 33.44 210 LEU A C 1
ATOM 1688 O O . LEU A 1 210 ? -22.001 27.655 34.581 1.00 33.44 210 LEU A O 1
ATOM 1692 N N . SER A 1 211 ? -23.758 28.853 35.294 1.00 36.88 211 SER A N 1
ATOM 1693 C CA . SER A 1 211 ? -24.637 28.665 34.145 1.00 36.88 211 SER A CA 1
ATOM 1694 C C . SER A 1 211 ? -24.194 29.560 32.988 1.00 36.88 211 SER A C 1
ATOM 1696 O O . SER A 1 211 ? -24.174 30.778 33.162 1.00 36.88 211 SER A O 1
ATOM 1698 N N . LYS A 1 212 ? -23.941 29.002 31.797 1.00 35.94 212 LYS A N 1
ATOM 1699 C CA . LYS A 1 212 ? -24.027 29.738 30.521 1.00 35.94 212 LYS A CA 1
ATOM 1700 C C . LYS A 1 212 ? -24.552 28.847 29.391 1.00 35.94 212 LYS A C 1
ATOM 1702 O O . LYS A 1 212 ? -23.823 28.069 28.795 1.00 35.94 212 LYS A O 1
ATOM 1707 N N . THR A 1 213 ? -25.849 29.028 29.137 1.00 33.44 213 THR A N 1
ATOM 1708 C CA . THR A 1 213 ? -26.469 29.176 27.807 1.00 33.44 213 THR A CA 1
ATOM 1709 C C . THR A 1 213 ? -26.097 28.146 26.741 1.00 33.44 213 THR A C 1
ATOM 1711 O O . THR A 1 213 ? -25.271 28.407 25.870 1.00 33.44 213 THR A O 1
ATOM 1714 N N . SER A 1 214 ? -26.814 27.023 26.762 1.00 35.53 214 SER A N 1
ATOM 1715 C CA . SER A 1 214 ? -27.049 26.183 25.593 1.00 35.53 214 SER A CA 1
ATOM 1716 C C . SER A 1 214 ? -27.986 26.902 24.616 1.00 35.53 214 SER A C 1
ATOM 1718 O O . SER A 1 214 ? -29.117 27.267 24.941 1.00 35.53 214 SER A O 1
ATOM 1720 N N . THR A 1 215 ? -27.493 27.135 23.406 1.00 40.88 215 THR A N 1
ATOM 1721 C CA . THR A 1 215 ? -28.298 27.462 22.229 1.00 40.88 215 THR A CA 1
ATOM 1722 C C . THR A 1 215 ? -29.160 26.256 21.830 1.00 40.88 215 THR A C 1
ATOM 1724 O O . THR A 1 215 ? -28.780 25.113 22.092 1.00 40.88 215 THR A O 1
ATOM 1727 N N . PRO A 1 216 ? -30.347 26.480 21.236 1.00 49.06 216 PRO A N 1
ATOM 1728 C CA . PRO A 1 216 ? -31.301 25.416 20.967 1.00 49.06 216 PRO A CA 1
ATOM 1729 C C . PRO A 1 216 ? -30.750 24.468 19.905 1.00 49.06 216 PRO A C 1
ATOM 1731 O O . PRO A 1 216 ? -30.443 24.878 18.788 1.00 49.06 216 PRO A O 1
ATOM 1734 N N . ASN A 1 217 ? -30.659 23.196 20.290 1.00 44.09 217 ASN A N 1
ATOM 1735 C CA . ASN A 1 217 ? -30.479 22.055 19.409 1.00 44.09 217 ASN A CA 1
ATOM 1736 C C . ASN A 1 217 ? -31.416 22.181 18.204 1.00 44.09 217 ASN A C 1
ATOM 1738 O O . ASN A 1 217 ? -32.612 21.898 18.307 1.00 44.09 217 ASN A O 1
ATOM 1742 N N . THR A 1 218 ? -30.857 22.546 17.051 1.00 44.03 218 THR A N 1
ATOM 1743 C CA . THR A 1 218 ? -31.416 22.169 15.758 1.00 44.03 218 THR A CA 1
ATOM 1744 C C . THR A 1 218 ? -31.390 20.650 15.744 1.00 44.03 218 THR A C 1
ATOM 1746 O O . THR A 1 218 ? -30.356 20.027 15.510 1.00 44.03 218 THR A O 1
ATOM 1749 N N . THR A 1 219 ? -32.511 20.054 16.135 1.00 47.97 219 THR A N 1
ATOM 1750 C CA . THR A 1 219 ? -32.744 18.617 16.102 1.00 47.97 219 THR A CA 1
ATOM 1751 C C . THR A 1 219 ? -32.681 18.240 14.632 1.00 47.97 219 THR A C 1
ATOM 1753 O O . THR A 1 219 ? -33.634 18.428 13.879 1.00 47.97 219 THR A O 1
ATOM 1756 N N . SER A 1 220 ? -31.487 17.836 14.199 1.00 47.34 220 SER A N 1
ATOM 1757 C CA . SER A 1 220 ? -31.237 17.264 12.889 1.00 47.34 220 SER A CA 1
ATOM 1758 C C . SER A 1 220 ? -32.043 15.976 12.824 1.00 47.34 220 SER A C 1
ATOM 1760 O O . SER A 1 220 ? -31.549 14.907 13.161 1.00 47.34 220 SER A O 1
ATOM 1762 N N . ASN A 1 221 ? -33.309 16.093 12.425 1.00 52.50 221 ASN A N 1
ATOM 1763 C CA . ASN A 1 221 ? -34.194 14.989 12.066 1.00 52.50 221 ASN A CA 1
ATOM 1764 C C . ASN A 1 221 ? -33.735 14.359 10.743 1.00 52.50 221 ASN A C 1
ATOM 1766 O O . ASN A 1 221 ? -34.551 14.048 9.880 1.00 52.50 221 ASN A O 1
ATOM 1770 N N . THR A 1 222 ? -32.429 14.206 10.544 1.00 48.28 222 THR A N 1
ATOM 1771 C CA . THR A 1 222 ? -31.922 13.198 9.634 1.00 48.28 222 THR A CA 1
ATOM 1772 C C . THR A 1 222 ? -32.193 11.880 10.346 1.00 48.28 222 THR A C 1
ATOM 1774 O O . THR A 1 222 ? -31.516 11.605 11.341 1.00 48.28 222 THR A O 1
ATOM 1777 N N . PRO A 1 223 ? -33.191 11.070 9.929 1.00 56.34 223 PRO A N 1
ATOM 1778 C CA . PRO A 1 223 ? -33.190 9.671 10.328 1.00 56.34 223 PRO A CA 1
ATOM 1779 C C . PRO A 1 223 ? -31.769 9.178 10.082 1.00 56.34 223 PRO A C 1
ATOM 1781 O O . PRO A 1 223 ? -31.212 9.403 9.001 1.00 56.34 223 PRO A O 1
ATOM 1784 N N . THR A 1 224 ? -31.128 8.645 11.123 1.00 76.12 224 THR A N 1
ATOM 1785 C CA . THR A 1 224 ? -29.768 8.144 10.966 1.00 76.12 224 THR A CA 1
ATOM 1786 C C . THR A 1 224 ? -29.828 7.144 9.818 1.00 76.12 224 THR A C 1
ATOM 1788 O O . THR A 1 224 ? -30.792 6.388 9.714 1.00 76.12 224 THR A O 1
ATOM 1791 N N . LEU A 1 225 ? -28.861 7.186 8.900 1.00 74.44 225 LEU A N 1
ATOM 1792 C CA . LEU A 1 225 ? -28.821 6.314 7.717 1.00 74.44 225 LEU A CA 1
ATOM 1793 C C . LEU A 1 225 ? -29.177 4.856 8.064 1.00 74.44 225 LEU A C 1
ATOM 1795 O O . LEU A 1 225 ? -29.863 4.184 7.305 1.00 74.44 225 LEU A O 1
ATOM 1799 N N . ARG A 1 226 ? -28.790 4.421 9.268 1.00 73.25 226 ARG A N 1
ATOM 1800 C CA . ARG A 1 226 ? -29.192 3.164 9.897 1.00 73.25 226 ARG A CA 1
ATOM 1801 C C . ARG A 1 226 ? -30.711 2.954 9.954 1.00 73.25 226 ARG A C 1
ATOM 1803 O O . ARG A 1 226 ? -31.176 1.959 9.422 1.00 73.25 226 ARG A O 1
ATOM 1810 N N . THR A 1 227 ? -31.484 3.875 10.531 1.00 79.06 227 THR A N 1
ATOM 1811 C CA . THR A 1 227 ? -32.954 3.779 10.587 1.00 79.06 227 THR A CA 1
ATOM 1812 C C . THR A 1 227 ? -33.578 3.745 9.193 1.00 79.06 227 THR A C 1
ATOM 1814 O O . THR A 1 227 ? -34.564 3.044 8.986 1.00 79.06 227 THR A O 1
ATOM 1817 N N . LEU A 1 228 ? -32.996 4.462 8.222 1.00 84.06 228 LEU A N 1
ATOM 1818 C CA . LEU A 1 228 ? -33.453 4.389 6.834 1.00 84.06 228 LEU A CA 1
ATOM 1819 C C . LEU A 1 228 ? -33.192 2.996 6.246 1.00 84.06 228 LEU A C 1
ATOM 1821 O O . LEU A 1 228 ? -34.119 2.397 5.709 1.00 84.06 228 LEU A O 1
ATOM 1825 N N . MET A 1 229 ? -31.976 2.463 6.397 1.00 80.25 229 MET A N 1
ATOM 1826 C CA . MET A 1 229 ? -31.609 1.129 5.910 1.00 80.25 229 MET A CA 1
ATOM 1827 C C . MET A 1 229 ? -32.419 0.008 6.57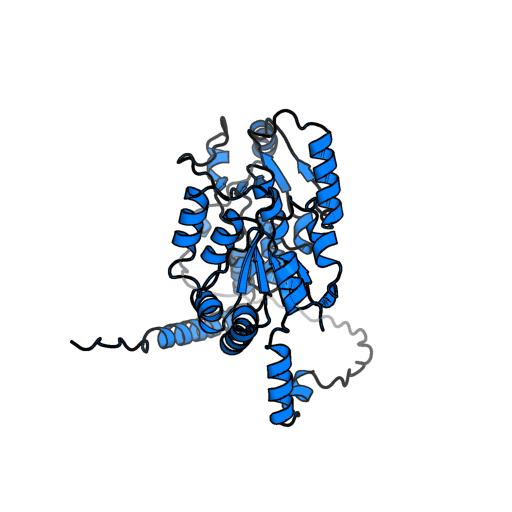4 1.00 80.25 229 MET A C 1
ATOM 1829 O O . MET A 1 229 ? -32.834 -0.915 5.886 1.00 80.25 229 MET A O 1
ATOM 1833 N N . GLU A 1 230 ? -32.695 0.109 7.876 1.00 83.44 230 GLU A N 1
ATOM 1834 C CA . GLU A 1 230 ? -33.522 -0.849 8.630 1.00 83.44 230 GLU A CA 1
ATOM 1835 C C . GLU A 1 230 ? -35.003 -0.809 8.217 1.00 83.44 230 GLU A C 1
ATOM 1837 O O . GLU A 1 230 ? -35.727 -1.783 8.409 1.00 83.44 230 GLU A O 1
ATOM 1842 N N . SER A 1 231 ? -35.463 0.311 7.650 1.00 90.19 231 SER A N 1
ATOM 1843 C CA . SER A 1 231 ? -36.841 0.481 7.170 1.00 90.19 231 SER A CA 1
ATOM 1844 C C . SER A 1 231 ? -37.064 0.044 5.719 1.00 90.19 231 SER A C 1
ATOM 1846 O O . SER A 1 231 ? -38.207 0.042 5.256 1.00 90.19 231 SER A O 1
ATOM 1848 N N . LEU A 1 232 ? -35.997 -0.295 4.985 1.00 89.25 232 LEU A N 1
ATOM 1849 C CA . LEU A 1 232 ? -36.107 -0.734 3.597 1.00 89.25 232 LEU A CA 1
ATOM 1850 C C . LEU A 1 232 ? -36.733 -2.138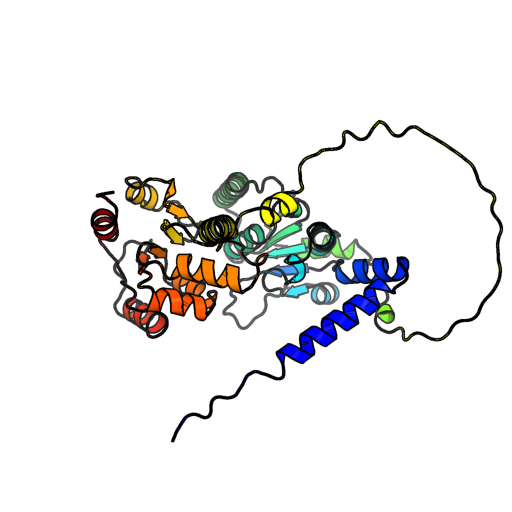 3.514 1.00 89.25 232 LEU A C 1
ATOM 1852 O O . LEU A 1 232 ? -36.404 -3.010 4.319 1.00 89.25 232 LEU A O 1
ATOM 1856 N N . PRO A 1 233 ? -37.594 -2.399 2.513 1.00 95.19 233 PRO A N 1
ATOM 1857 C CA . PRO A 1 233 ? -37.927 -3.760 2.110 1.00 95.19 233 PRO A CA 1
ATOM 1858 C C . PRO A 1 233 ? -36.654 -4.582 1.872 1.00 95.19 233 PRO A C 1
ATOM 1860 O O . PRO A 1 233 ? -35.712 -4.082 1.255 1.00 95.19 233 PRO A O 1
ATOM 1863 N N . GLN A 1 234 ? -36.647 -5.845 2.314 1.00 89.38 234 GLN A N 1
ATOM 1864 C CA . GLN A 1 234 ? -35.473 -6.725 2.217 1.00 89.38 234 GLN A CA 1
ATOM 1865 C C . GLN A 1 234 ? -34.919 -6.808 0.787 1.00 89.38 234 GLN A C 1
ATOM 1867 O O . GLN A 1 234 ? -33.712 -6.769 0.599 1.00 89.38 234 GLN A O 1
ATOM 1872 N N . GLU A 1 235 ? -35.795 -6.831 -0.219 1.00 90.56 235 GLU A N 1
ATOM 1873 C CA . GLU A 1 235 ? -35.426 -6.861 -1.641 1.00 90.56 235 GLU A CA 1
ATOM 1874 C C . GLU A 1 235 ? -34.556 -5.659 -2.045 1.00 90.56 235 GLU A C 1
ATOM 1876 O O . GLU A 1 235 ? -33.537 -5.824 -2.710 1.00 90.56 235 GLU A O 1
ATOM 1881 N N . LEU A 1 236 ? -34.917 -4.453 -1.587 1.00 86.56 236 LEU A N 1
ATOM 1882 C CA . LEU A 1 236 ? -34.149 -3.236 -1.861 1.00 86.56 236 LEU A CA 1
ATOM 1883 C C . LEU A 1 236 ? -32.843 -3.207 -1.067 1.00 86.56 236 LEU A C 1
ATOM 1885 O O . LEU A 1 236 ? -31.833 -2.718 -1.566 1.00 86.56 236 LEU A O 1
ATOM 1889 N N . TYR A 1 237 ? -32.849 -3.732 0.161 1.00 84.50 237 TYR A N 1
ATOM 1890 C CA . TYR A 1 237 ? -31.623 -3.885 0.939 1.00 84.50 237 TYR A CA 1
ATOM 1891 C C . TYR A 1 237 ? -30.640 -4.825 0.233 1.00 84.50 237 TYR A C 1
ATOM 1893 O O . TYR A 1 237 ? -29.475 -4.470 0.063 1.00 84.50 237 TYR A O 1
ATOM 1901 N N . ASP A 1 238 ? -31.111 -5.986 -0.224 1.00 83.94 238 ASP A N 1
ATOM 1902 C CA . ASP A 1 238 ? -30.303 -6.983 -0.927 1.00 83.94 238 ASP A CA 1
ATOM 1903 C C . ASP A 1 238 ? -29.761 -6.435 -2.254 1.00 83.94 238 ASP A C 1
ATOM 1905 O O . ASP A 1 238 ? -28.602 -6.683 -2.598 1.00 83.94 238 ASP A O 1
ATOM 1909 N N . GLU A 1 239 ? -30.564 -5.648 -2.978 1.00 86.94 239 GLU A N 1
ATOM 1910 C CA . GLU A 1 239 ? -30.146 -4.964 -4.203 1.00 86.94 239 GLU A CA 1
ATOM 1911 C C . GLU A 1 239 ? -29.050 -3.929 -3.924 1.00 86.94 239 GLU A C 1
ATOM 1913 O O . GLU A 1 239 ? -27.985 -3.988 -4.541 1.00 86.94 239 GLU A O 1
ATOM 1918 N N . ILE A 1 240 ? -29.246 -3.040 -2.945 1.00 83.62 240 ILE A N 1
ATOM 1919 C CA . ILE A 1 240 ? -28.232 -2.055 -2.532 1.00 83.62 240 ILE A CA 1
ATOM 1920 C C . ILE A 1 240 ? -26.958 -2.764 -2.077 1.00 83.62 240 ILE A C 1
ATOM 1922 O O . ILE A 1 240 ? -25.861 -2.388 -2.488 1.00 83.62 240 ILE A O 1
ATOM 1926 N N . TYR A 1 241 ? -27.090 -3.806 -1.260 1.00 86.56 241 TYR A N 1
ATOM 1927 C CA . TYR A 1 241 ? -25.973 -4.618 -0.795 1.00 86.56 241 TYR A CA 1
ATOM 1928 C C . TYR A 1 241 ? -25.222 -5.246 -1.973 1.00 86.56 241 TYR A C 1
ATOM 1930 O O . TYR A 1 241 ? -23.993 -5.229 -2.021 1.00 86.56 241 TYR A O 1
ATOM 1938 N N . SER A 1 242 ? -25.950 -5.770 -2.960 1.00 87.50 242 SER A N 1
ATOM 1939 C CA . SER A 1 242 ? -25.347 -6.335 -4.160 1.00 87.50 242 SER A CA 1
ATOM 1940 C C . SER A 1 242 ? -24.646 -5.303 -5.023 1.00 87.50 242 SER A C 1
ATOM 1942 O O . SER A 1 242 ? -23.560 -5.600 -5.496 1.00 87.50 242 SER A O 1
ATOM 1944 N N . LEU A 1 243 ? -25.214 -4.114 -5.197 1.00 84.31 243 LEU A N 1
ATOM 1945 C CA . LEU A 1 243 ? -24.585 -3.035 -5.956 1.00 84.31 243 LEU A CA 1
ATOM 1946 C C . LEU A 1 243 ? -23.363 -2.454 -5.233 1.00 84.31 243 LEU A C 1
ATOM 1948 O O . LEU A 1 243 ? -22.396 -2.069 -5.875 1.00 84.31 243 LEU A O 1
ATOM 1952 N N . THR A 1 244 ? -23.389 -2.417 -3.900 1.00 87.94 244 THR A N 1
ATOM 1953 C CA . THR A 1 244 ? -22.298 -1.869 -3.078 1.00 87.94 244 THR A CA 1
ATOM 1954 C C . THR A 1 244 ? -21.090 -2.802 -3.043 1.00 87.94 244 THR A C 1
ATOM 1956 O O . THR A 1 244 ? -19.950 -2.349 -3.096 1.00 87.94 244 THR A O 1
ATOM 1959 N N . PHE A 1 245 ? -21.336 -4.111 -2.948 1.00 90.31 245 PHE A N 1
ATOM 1960 C CA . PHE A 1 245 ? -20.290 -5.128 -2.822 1.00 90.31 245 PHE A CA 1
ATOM 1961 C C . PHE A 1 245 ? -20.097 -5.958 -4.090 1.00 90.31 245 PHE A C 1
ATOM 1963 O O . PHE A 1 245 ? -19.527 -7.042 -4.017 1.00 90.31 245 PHE A O 1
ATOM 1970 N N . ALA A 1 246 ? -20.569 -5.472 -5.236 1.00 91.19 246 ALA A N 1
ATOM 1971 C CA . ALA A 1 246 ? -20.152 -5.971 -6.536 1.00 91.19 246 ALA A CA 1
ATOM 1972 C C . ALA A 1 246 ? -19.221 -4.942 -7.173 1.00 91.19 246 ALA A C 1
ATOM 1974 O O . ALA A 1 246 ? -19.576 -3.775 -7.333 1.00 91.19 246 ALA A O 1
ATOM 1975 N N . ALA A 1 247 ? -18.026 -5.381 -7.543 1.00 89.38 247 ALA A N 1
ATOM 1976 C CA . ALA A 1 247 ? -17.162 -4.603 -8.404 1.00 89.38 247 ALA A CA 1
ATOM 1977 C C . ALA A 1 247 ? -17.824 -4.453 -9.778 1.00 89.38 247 ALA A C 1
ATOM 1979 O O . ALA A 1 247 ? -18.422 -5.394 -10.303 1.00 89.38 247 ALA A O 1
ATOM 1980 N N . SER A 1 248 ? -17.721 -3.258 -10.352 1.00 88.56 248 SER A N 1
ATOM 1981 C CA . SER A 1 248 ? -18.034 -3.079 -11.767 1.00 88.56 248 SER A CA 1
ATOM 1982 C C . SER A 1 248 ? -16.893 -3.662 -12.603 1.00 88.56 248 SER A C 1
ATOM 1984 O O . SER A 1 248 ? -15.742 -3.526 -12.189 1.00 88.56 248 SER A O 1
ATOM 1986 N N . PRO A 1 249 ? -17.174 -4.260 -13.771 1.00 88.94 249 PRO A N 1
ATOM 1987 C CA . PRO A 1 249 ? -16.122 -4.689 -14.679 1.00 88.94 249 PRO A CA 1
ATOM 1988 C C . PRO A 1 249 ? -15.245 -3.513 -15.102 1.00 88.94 249 PRO A C 1
ATOM 1990 O O . PRO A 1 249 ? -15.756 -2.486 -15.563 1.00 88.94 249 PRO A O 1
ATOM 1993 N N . SER A 1 250 ? -13.935 -3.677 -14.974 1.00 88.94 250 SER A N 1
ATOM 1994 C CA . SER A 1 250 ? -12.958 -2.650 -15.327 1.00 88.94 250 SER A CA 1
ATOM 1995 C C . SER A 1 250 ? -11.645 -3.254 -15.811 1.00 88.94 250 SER A C 1
ATOM 1997 O O . SER A 1 250 ? -11.346 -4.428 -15.587 1.00 88.94 250 SER A O 1
ATOM 1999 N N . ILE A 1 251 ? -10.866 -2.420 -16.493 1.00 89.50 251 ILE A N 1
ATOM 2000 C CA . ILE A 1 251 ? -9.485 -2.700 -16.860 1.00 89.50 251 ILE A CA 1
ATOM 2001 C C . ILE A 1 251 ? -8.606 -2.164 -15.727 1.00 89.50 251 ILE A C 1
ATOM 2003 O O . ILE A 1 251 ? -8.493 -0.956 -15.511 1.00 89.50 251 ILE A O 1
ATOM 2007 N N . HIS A 1 252 ? -7.998 -3.074 -14.982 1.00 89.31 252 HIS A N 1
ATOM 2008 C CA . HIS A 1 252 ? -7.102 -2.794 -13.876 1.00 89.31 252 HIS A CA 1
ATOM 2009 C C . HIS A 1 252 ? -5.669 -2.762 -14.384 1.00 89.31 252 HIS A C 1
ATOM 2011 O O . HIS A 1 252 ? -5.074 -3.799 -14.669 1.00 89.31 252 HIS A O 1
ATOM 2017 N N . LEU A 1 253 ? -5.111 -1.563 -14.498 1.00 88.19 253 LEU A N 1
ATOM 2018 C CA . LEU A 1 253 ? -3.725 -1.384 -14.888 1.00 88.19 253 LEU A CA 1
ATOM 2019 C C . LEU A 1 253 ? -2.833 -1.340 -13.647 1.00 88.19 253 LEU A C 1
ATOM 2021 O O . LEU A 1 253 ? -2.857 -0.363 -12.895 1.00 88.19 253 LEU A O 1
ATOM 2025 N N . ILE A 1 254 ? -2.010 -2.368 -13.482 1.00 86.25 254 ILE A N 1
ATOM 2026 C CA . ILE A 1 254 ? -1.032 -2.500 -12.408 1.00 86.25 254 ILE A CA 1
ATOM 2027 C C . ILE A 1 254 ? 0.357 -2.248 -12.994 1.00 86.25 254 ILE A C 1
ATOM 2029 O O . ILE A 1 254 ? 0.914 -3.072 -13.719 1.00 86.25 254 ILE A O 1
ATOM 2033 N N . HIS A 1 255 ? 0.934 -1.093 -12.685 1.00 81.12 255 HIS A N 1
ATOM 2034 C CA . HIS A 1 255 ? 2.234 -0.690 -13.203 1.00 81.12 255 HIS A CA 1
ATOM 2035 C C . HIS A 1 255 ? 3.093 -0.031 -12.129 1.00 81.12 255 HIS A C 1
ATOM 2037 O O . HIS A 1 255 ? 2.603 0.627 -11.213 1.00 81.12 255 HIS A O 1
ATOM 2043 N N . LEU A 1 256 ? 4.410 -0.145 -12.276 1.00 67.19 256 LEU A N 1
ATOM 2044 C CA . LEU A 1 256 ? 5.335 0.619 -11.450 1.00 67.19 256 LEU A CA 1
ATOM 2045 C C . LEU A 1 256 ? 5.217 2.092 -11.830 1.00 67.19 256 LEU A C 1
ATOM 2047 O O . LEU A 1 256 ? 5.465 2.470 -12.974 1.00 67.19 256 LEU A O 1
ATOM 2051 N N . SER A 1 257 ? 4.848 2.940 -10.869 1.00 58.69 257 SER A N 1
ATOM 2052 C CA . SER A 1 257 ? 4.648 4.376 -11.105 1.00 58.69 257 SER A CA 1
ATOM 2053 C C . SER A 1 257 ? 5.888 5.092 -11.649 1.00 58.69 257 SER A C 1
ATOM 2055 O O . SER A 1 257 ? 5.797 6.231 -12.074 1.00 58.69 257 SER A O 1
ATOM 2057 N N . TYR A 1 258 ? 7.082 4.501 -11.630 1.00 57.78 258 TYR A N 1
ATOM 2058 C CA . TYR A 1 258 ? 8.243 5.137 -12.251 1.00 57.78 258 TYR A CA 1
ATOM 2059 C C . TYR A 1 258 ? 8.296 4.949 -13.779 1.00 57.78 258 TYR A C 1
ATOM 2061 O O . TYR A 1 258 ? 9.086 5.629 -14.429 1.00 57.78 258 TYR A O 1
ATOM 2069 N N . LEU A 1 259 ? 7.429 4.109 -14.360 1.00 54.75 259 LEU A N 1
ATOM 2070 C CA . LEU A 1 259 ? 7.341 3.830 -15.802 1.00 54.75 259 LEU A CA 1
ATOM 2071 C C . LEU A 1 259 ? 6.291 4.703 -16.528 1.00 54.75 259 LEU A C 1
ATOM 2073 O O . LEU A 1 259 ? 5.879 4.386 -17.645 1.00 54.75 259 LEU A O 1
ATOM 2077 N N . PHE A 1 260 ? 5.875 5.827 -15.924 1.00 50.75 260 PHE A N 1
ATOM 2078 C CA . PHE A 1 260 ? 4.838 6.742 -16.444 1.00 50.75 260 PHE A CA 1
ATOM 2079 C C . PHE A 1 260 ? 5.121 7.352 -17.829 1.00 50.75 260 PHE A C 1
ATOM 2081 O O . PHE A 1 260 ? 4.233 7.973 -18.408 1.00 50.75 260 PHE A O 1
ATOM 2088 N N . SER A 1 261 ? 6.319 7.185 -18.390 1.00 51.84 261 SER A N 1
ATOM 2089 C CA . SER A 1 261 ? 6.626 7.626 -19.755 1.00 51.84 261 SER A CA 1
ATOM 2090 C C . SER A 1 261 ? 6.262 6.605 -20.837 1.00 51.84 261 SER A C 1
ATOM 2092 O O . SER A 1 261 ? 6.533 6.852 -22.011 1.00 51.84 261 SER A O 1
ATOM 2094 N N . THR A 1 262 ? 5.677 5.459 -20.481 1.00 54.34 262 THR A N 1
ATOM 2095 C CA . THR A 1 262 ? 5.281 4.463 -21.481 1.00 54.34 262 THR A CA 1
ATOM 2096 C C . THR A 1 262 ? 4.043 4.915 -22.270 1.00 54.34 262 THR A C 1
ATOM 2098 O O . THR A 1 262 ? 3.116 5.495 -21.699 1.00 54.34 262 THR A O 1
ATOM 2101 N N . PRO A 1 263 ? 3.974 4.634 -23.586 1.00 58.91 263 PRO A N 1
ATOM 2102 C CA . PRO A 1 263 ? 2.879 5.038 -24.484 1.00 58.91 263 PRO A CA 1
ATOM 2103 C C . PRO A 1 263 ? 1.516 4.381 -24.181 1.00 58.91 263 PRO A C 1
ATOM 2105 O O . PRO A 1 263 ? 0.575 4.479 -24.970 1.00 58.91 263 PRO A O 1
ATOM 2108 N N . LEU A 1 264 ? 1.359 3.751 -23.017 1.00 62.31 264 LEU A N 1
ATOM 2109 C CA . LEU A 1 264 ? 0.140 3.062 -22.620 1.00 62.31 264 LEU A CA 1
ATOM 2110 C C . LEU A 1 264 ? -1.077 3.996 -22.551 1.00 62.31 264 LEU A C 1
ATOM 2112 O O . LEU A 1 264 ? -2.197 3.588 -22.841 1.00 62.31 264 LEU A O 1
ATOM 2116 N N . SER A 1 265 ? -0.850 5.270 -22.214 1.00 60.34 265 SER A N 1
ATOM 2117 C CA . SER A 1 265 ? -1.905 6.289 -22.185 1.00 60.34 265 SER A CA 1
ATOM 2118 C C . SER A 1 265 ? -2.491 6.558 -23.578 1.00 60.34 265 SER A C 1
ATOM 2120 O O . SER A 1 265 ? -3.703 6.703 -23.714 1.00 60.34 265 SER A O 1
ATOM 2122 N N . SER A 1 266 ? -1.665 6.549 -24.635 1.00 64.25 266 SER A N 1
ATOM 2123 C CA . SER A 1 266 ? -2.163 6.679 -26.015 1.00 64.25 266 SER A CA 1
ATOM 2124 C C . SER A 1 266 ? -2.872 5.420 -26.501 1.00 64.25 266 SER A C 1
ATOM 2126 O O . SER A 1 266 ? -3.870 5.518 -27.204 1.00 64.25 266 SER A O 1
ATOM 2128 N N . THR A 1 267 ? -2.398 4.248 -26.086 1.00 65.88 267 THR A N 1
ATOM 2129 C CA . THR A 1 267 ? -3.016 2.962 -26.408 1.00 65.88 267 THR A CA 1
ATOM 2130 C C . THR A 1 267 ? -4.405 2.810 -25.790 1.00 65.88 267 THR A C 1
ATOM 2132 O O . THR A 1 267 ? -5.325 2.300 -26.422 1.00 65.88 267 THR A O 1
ATOM 2135 N N . LEU A 1 268 ? -4.559 3.236 -24.536 1.00 69.81 268 LEU A N 1
ATOM 2136 C CA . LEU A 1 268 ? -5.813 3.111 -23.805 1.00 69.81 268 LEU A CA 1
ATOM 2137 C C . LEU A 1 268 ? -6.751 4.311 -24.008 1.00 69.81 268 LEU A C 1
ATOM 2139 O O . LEU A 1 268 ? -7.877 4.291 -23.515 1.00 69.81 268 LEU A O 1
ATOM 2143 N N . SER A 1 269 ? -6.326 5.336 -24.756 1.00 69.88 269 SER A N 1
ATOM 2144 C CA . SER A 1 269 ? -7.139 6.523 -25.040 1.00 69.88 269 SER A CA 1
ATOM 2145 C C . SER A 1 269 ? -8.481 6.261 -25.744 1.00 69.88 269 SER A C 1
ATOM 2147 O O . SER A 1 269 ? -9.365 7.105 -25.588 1.00 69.88 269 SER A O 1
ATOM 2149 N N . PRO A 1 270 ? -8.674 5.185 -26.544 1.00 72.12 270 PRO A N 1
ATOM 2150 C CA . PRO A 1 270 ? -9.976 4.884 -27.137 1.00 72.12 270 PRO A CA 1
ATOM 2151 C C . PRO A 1 270 ? -11.020 4.470 -26.095 1.00 72.12 270 PRO A C 1
ATOM 2153 O O . PRO A 1 270 ? -12.216 4.624 -26.336 1.00 72.12 270 PRO A O 1
ATOM 2156 N N . TYR A 1 271 ? -10.588 3.964 -24.937 1.00 71.31 271 TYR A N 1
ATOM 2157 C CA . TYR A 1 271 ? -11.500 3.499 -23.901 1.00 71.31 271 TYR A CA 1
ATOM 2158 C C . TYR A 1 271 ? -11.945 4.654 -23.005 1.00 71.31 271 TYR A C 1
ATOM 2160 O O . TYR A 1 271 ? -11.149 5.536 -22.671 1.00 71.31 271 TYR A O 1
ATOM 2168 N N . PRO A 1 272 ? -13.206 4.649 -22.537 1.00 73.19 272 PRO A N 1
ATOM 2169 C CA . PRO A 1 272 ? -13.648 5.615 -21.547 1.00 73.19 272 PRO A CA 1
ATOM 2170 C C . PRO A 1 272 ? -12.754 5.519 -20.306 1.00 73.19 272 PRO A C 1
ATOM 2172 O O . PRO A 1 272 ? -12.705 4.466 -19.668 1.00 73.19 272 PRO A O 1
ATOM 2175 N N . CYS A 1 273 ? -12.098 6.620 -19.918 1.00 66.56 273 CYS A N 1
ATOM 2176 C CA . CYS A 1 273 ? -11.240 6.664 -18.724 1.00 66.56 273 CYS A CA 1
ATOM 2177 C C . CYS A 1 273 ? -11.951 6.167 -17.452 1.00 66.56 273 CYS A C 1
ATOM 2179 O O . CYS A 1 273 ? -11.297 5.747 -16.509 1.00 66.56 273 CYS A O 1
ATOM 2181 N N . SER A 1 274 ? -13.288 6.177 -17.424 1.00 73.81 274 SER A N 1
ATOM 2182 C CA . SER A 1 274 ? -14.097 5.651 -16.322 1.00 73.81 274 SER A CA 1
ATOM 2183 C C . SER A 1 274 ? -14.003 4.134 -16.119 1.00 73.81 274 SER A C 1
ATOM 2185 O O . SER A 1 274 ? -14.421 3.659 -15.067 1.00 73.81 274 SER A O 1
ATOM 2187 N N . ARG A 1 275 ? -13.494 3.370 -17.095 1.00 77.69 275 ARG A N 1
ATOM 2188 C CA . ARG A 1 275 ? -13.324 1.910 -16.996 1.00 77.69 275 ARG A CA 1
ATOM 2189 C C . ARG A 1 275 ? -11.896 1.479 -16.680 1.00 77.69 275 ARG A C 1
ATOM 2191 O O . ARG A 1 275 ? -11.682 0.292 -16.458 1.00 77.69 275 ARG A O 1
ATOM 2198 N N . ILE A 1 276 ? -10.938 2.403 -16.680 1.00 82.81 276 ILE A N 1
ATOM 2199 C CA . ILE A 1 276 ? -9.534 2.094 -16.413 1.00 82.81 276 ILE A CA 1
ATOM 2200 C C . ILE A 1 276 ? -9.198 2.572 -15.007 1.00 82.81 276 ILE A C 1
ATOM 2202 O O . ILE A 1 276 ? -9.168 3.771 -14.742 1.00 82.81 276 ILE A O 1
ATOM 2206 N N . THR A 1 277 ? -8.910 1.632 -14.116 1.00 81.81 277 THR A N 1
ATOM 2207 C CA . THR A 1 277 ? -8.381 1.931 -12.781 1.00 81.81 277 THR A CA 1
ATOM 2208 C C . THR A 1 277 ? -6.873 1.727 -12.815 1.00 81.81 277 THR A C 1
ATOM 2210 O O . THR A 1 277 ? -6.413 0.622 -13.115 1.00 81.81 277 THR A O 1
ATOM 2213 N N . GLN A 1 278 ? -6.098 2.778 -12.550 1.00 79.50 278 GLN A N 1
ATOM 2214 C CA . GLN A 1 278 ? -4.635 2.730 -12.582 1.00 79.50 278 GLN A CA 1
ATOM 2215 C C . GLN A 1 278 ? -4.076 2.682 -11.172 1.00 79.50 278 GLN A C 1
ATOM 2217 O O . GLN A 1 278 ? -4.285 3.627 -10.418 1.00 79.50 278 GLN A O 1
ATOM 2222 N N . ASN A 1 279 ? -3.325 1.629 -10.842 1.00 68.00 279 ASN A N 1
ATOM 2223 C CA . ASN A 1 279 ? -2.674 1.473 -9.537 1.00 68.00 279 ASN A CA 1
ATOM 2224 C C . ASN A 1 279 ? -3.597 1.760 -8.348 1.00 68.00 279 ASN A C 1
ATOM 2226 O O . ASN A 1 279 ? -3.115 2.160 -7.287 1.00 68.00 279 ASN A O 1
ATOM 2230 N N . A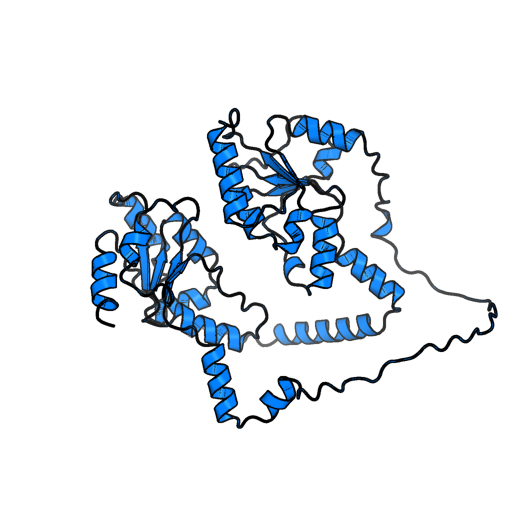SP A 1 280 ? -4.909 1.579 -8.517 1.00 65.19 280 ASP A N 1
ATOM 2231 C CA . ASP A 1 280 ? -5.822 1.659 -7.395 1.00 65.19 280 ASP A CA 1
ATOM 2232 C C . ASP A 1 280 ? -5.394 0.543 -6.454 1.00 65.19 280 ASP A C 1
ATOM 2234 O O . ASP A 1 280 ? -5.526 -0.646 -6.768 1.00 65.19 280 ASP A O 1
ATOM 2238 N N . ALA A 1 281 ? -4.798 0.947 -5.329 1.00 55.84 281 ALA A N 1
ATOM 2239 C CA . ALA A 1 281 ? -4.507 0.050 -4.232 1.00 55.84 281 ALA A CA 1
ATOM 2240 C C . ALA A 1 281 ? -5.785 -0.748 -3.992 1.00 55.84 281 ALA A C 1
ATOM 2242 O O . ALA A 1 281 ? -6.861 -0.145 -3.902 1.00 55.84 281 ALA A O 1
ATOM 2243 N N . PHE A 1 282 ? -5.671 -2.083 -3.976 1.00 63.56 282 PHE A N 1
ATOM 2244 C CA . PHE A 1 282 ? -6.820 -2.977 -3.868 1.00 63.56 282 PHE A CA 1
ATOM 2245 C C . PHE A 1 282 ? -7.826 -2.390 -2.878 1.00 63.56 282 PHE A C 1
ATOM 2247 O O . PHE A 1 282 ? -7.422 -2.068 -1.752 1.00 63.56 282 PHE A O 1
ATOM 2254 N N . PRO A 1 283 ? -9.087 -2.173 -3.297 1.00 64.62 283 PRO A N 1
ATOM 2255 C CA . PRO A 1 283 ? -10.023 -1.347 -2.554 1.00 64.62 283 PRO A CA 1
ATOM 2256 C C . PRO A 1 283 ? -10.023 -1.790 -1.099 1.00 64.62 283 PRO A C 1
ATOM 2258 O O . PRO A 1 283 ? -10.131 -2.983 -0.805 1.00 64.62 283 PRO A O 1
ATOM 2261 N N . HIS A 1 284 ? -9.808 -0.836 -0.189 1.00 59.94 284 HIS A N 1
ATOM 2262 C CA . HIS A 1 284 ? -9.615 -1.115 1.230 1.00 59.94 284 HIS A CA 1
ATOM 2263 C C . HIS A 1 284 ? -10.917 -1.609 1.871 1.00 59.94 284 HIS A C 1
ATOM 2265 O O . HIS A 1 284 ? -11.613 -0.898 2.591 1.00 59.94 284 HIS A O 1
ATOM 2271 N N . LEU A 1 285 ? -11.232 -2.879 1.642 1.00 64.94 285 LEU A N 1
ATOM 2272 C CA . LEU A 1 285 ? -12.401 -3.562 2.180 1.00 64.94 285 LEU A CA 1
ATOM 2273 C C . LEU A 1 285 ? -12.137 -4.132 3.575 1.00 64.94 285 LEU A C 1
ATOM 2275 O O . LEU A 1 285 ? -12.952 -4.868 4.117 1.00 64.94 285 LEU A O 1
ATOM 2279 N N . LEU A 1 286 ? -11.008 -3.783 4.192 1.00 54.06 286 LEU A N 1
ATOM 2280 C CA . LEU A 1 286 ? -10.633 -4.237 5.532 1.00 54.06 286 LEU A CA 1
ATOM 2281 C C . LEU A 1 286 ? -11.648 -3.825 6.611 1.00 54.06 286 LEU A C 1
ATOM 2283 O O . LEU A 1 286 ? -11.696 -4.443 7.669 1.00 54.06 286 LEU A O 1
ATOM 2287 N N . HIS A 1 287 ? -12.467 -2.807 6.338 1.00 66.62 287 HIS A N 1
ATOM 2288 C CA . HIS A 1 287 ? -13.505 -2.321 7.247 1.00 66.62 287 HIS A CA 1
ATOM 2289 C C . HIS A 1 287 ? -14.867 -3.009 7.081 1.00 66.62 287 HIS A C 1
ATOM 2291 O O . HIS A 1 287 ? -15.785 -2.691 7.836 1.00 66.62 287 HIS A O 1
ATOM 2297 N N . VAL A 1 288 ? -15.022 -3.925 6.119 1.00 79.81 288 VAL A N 1
ATOM 2298 C CA . VAL A 1 288 ? -16.281 -4.654 5.907 1.00 79.81 288 VAL A CA 1
ATOM 2299 C C . VAL A 1 288 ? -16.147 -6.118 6.309 1.00 79.81 288 VAL A C 1
ATOM 2301 O O . VAL A 1 288 ? -15.049 -6.678 6.382 1.00 79.81 288 VAL A O 1
ATOM 2304 N N . ASP A 1 289 ? -17.274 -6.741 6.645 1.00 85.75 289 ASP A N 1
ATOM 2305 C CA . ASP A 1 289 ? -17.292 -8.111 7.143 1.00 85.75 289 ASP A CA 1
ATOM 2306 C C . ASP A 1 289 ? -16.752 -9.106 6.097 1.00 85.75 289 ASP A C 1
ATOM 2308 O O . ASP A 1 289 ? -16.665 -8.832 4.896 1.00 85.75 289 ASP A O 1
ATOM 2312 N N . ARG A 1 290 ? -16.363 -10.297 6.563 1.00 84.06 290 ARG A N 1
ATOM 2313 C CA . ARG A 1 290 ? -15.756 -11.336 5.717 1.00 84.06 290 ARG A CA 1
ATOM 2314 C C . ARG A 1 290 ? -16.655 -11.747 4.543 1.00 84.06 290 ARG A C 1
ATOM 2316 O O . ARG A 1 290 ? -16.127 -12.030 3.471 1.00 84.06 290 ARG A O 1
ATOM 2323 N N . HIS A 1 291 ? -17.978 -11.766 4.716 1.00 88.25 291 HIS A N 1
ATOM 2324 C CA . HIS A 1 291 ? -18.904 -12.154 3.653 1.00 88.25 291 HIS A CA 1
ATOM 2325 C C . HIS A 1 291 ? -18.966 -11.086 2.556 1.00 88.25 291 HIS A C 1
ATOM 2327 O O . HIS A 1 291 ? -18.819 -11.413 1.377 1.00 88.25 291 HIS A O 1
ATOM 2333 N N . SER A 1 292 ? -19.073 -9.813 2.942 1.00 89.56 292 SER A N 1
ATOM 2334 C CA . SER A 1 292 ? -19.056 -8.671 2.019 1.00 89.56 292 SER A CA 1
ATOM 2335 C C . SER A 1 292 ? -17.736 -8.560 1.254 1.00 89.56 292 SER A C 1
ATOM 2337 O O . SER A 1 292 ? -17.746 -8.389 0.034 1.00 89.56 292 SER A O 1
ATOM 2339 N N . ARG A 1 293 ? -16.596 -8.755 1.938 1.00 89.12 293 ARG A N 1
ATOM 2340 C CA . ARG A 1 293 ? -15.271 -8.829 1.293 1.00 89.12 293 ARG A CA 1
ATOM 2341 C C . ARG A 1 293 ? -15.214 -9.923 0.241 1.00 89.12 293 ARG A C 1
ATOM 2343 O O . ARG A 1 293 ? -14.786 -9.675 -0.878 1.00 89.12 293 ARG A O 1
ATOM 2350 N N . ASN A 1 294 ? -15.676 -11.120 0.592 1.00 90.50 294 ASN A N 1
ATOM 2351 C CA . ASN A 1 294 ? -15.669 -12.261 -0.310 1.00 90.50 294 ASN A CA 1
ATOM 2352 C C . ASN A 1 294 ? -16.577 -12.045 -1.530 1.00 90.50 294 ASN A C 1
ATOM 2354 O O . ASN A 1 294 ? -16.210 -12.414 -2.643 1.00 90.50 294 ASN A O 1
ATOM 2358 N N . LYS A 1 295 ? -17.752 -11.429 -1.337 1.00 92.31 295 LYS A N 1
ATOM 2359 C CA . LYS A 1 295 ? -18.664 -11.078 -2.435 1.00 92.31 295 LYS A CA 1
ATOM 2360 C C . LYS A 1 295 ? -18.001 -10.103 -3.408 1.00 92.31 295 LYS A C 1
ATOM 2362 O O . LYS A 1 295 ? -17.998 -10.371 -4.609 1.00 92.31 295 LYS A O 1
ATOM 2367 N N . TYR A 1 296 ? -17.373 -9.055 -2.877 1.00 92.31 296 TYR A N 1
ATOM 2368 C CA . TYR A 1 296 ? -16.639 -8.095 -3.690 1.00 92.31 296 TYR A CA 1
ATOM 2369 C C . TYR A 1 296 ? -15.471 -8.752 -4.414 1.00 92.31 296 TYR A C 1
ATOM 2371 O O . TYR A 1 296 ? -15.398 -8.667 -5.635 1.00 92.31 296 TYR A O 1
ATOM 2379 N N . ALA A 1 297 ? -14.598 -9.461 -3.694 1.00 91.19 297 ALA A N 1
ATOM 2380 C CA . ALA A 1 297 ? -13.442 -10.136 -4.271 1.00 91.19 297 ALA A CA 1
ATOM 2381 C C . ALA A 1 297 ? -13.855 -11.091 -5.395 1.00 91.19 297 ALA A C 1
ATOM 2383 O O . ALA A 1 297 ? -13.257 -11.080 -6.466 1.00 91.19 297 ALA A O 1
ATOM 2384 N N . LYS A 1 298 ? -14.936 -11.852 -5.202 1.00 92.56 298 LYS A N 1
ATOM 2385 C CA . LYS A 1 298 ? -15.467 -12.738 -6.238 1.00 92.56 298 LYS A CA 1
ATOM 2386 C C . LYS A 1 298 ? -15.905 -11.978 -7.491 1.00 92.56 298 LYS A C 1
ATOM 2388 O O . LYS A 1 298 ? -15.638 -12.453 -8.584 1.00 92.56 298 LYS A O 1
ATOM 2393 N N . SER A 1 299 ? -16.568 -10.830 -7.358 1.00 92.44 299 SER A N 1
ATOM 2394 C CA . SER A 1 299 ? -16.933 -10.000 -8.521 1.00 92.44 299 SER A CA 1
ATOM 2395 C C . SER A 1 299 ? -15.749 -9.245 -9.133 1.00 92.44 299 SER A C 1
ATOM 2397 O O . SER A 1 299 ? -15.728 -9.014 -10.329 1.00 92.44 299 SER A O 1
ATOM 2399 N N . PHE A 1 300 ? -14.757 -8.869 -8.330 1.00 91.88 300 PHE A N 1
ATOM 2400 C CA . PHE A 1 300 ? -13.605 -8.094 -8.777 1.00 91.88 300 PHE A CA 1
ATOM 2401 C C . PHE A 1 300 ? -12.618 -8.972 -9.552 1.00 91.88 300 PHE A C 1
ATOM 2403 O O . PHE A 1 300 ? -12.244 -8.653 -10.674 1.00 91.88 300 PHE A O 1
ATOM 2410 N N . TYR A 1 301 ? -12.249 -10.113 -8.968 1.00 89.69 301 TYR A N 1
ATOM 2411 C CA . TYR A 1 301 ? -11.281 -11.058 -9.522 1.00 89.69 301 TYR A CA 1
ATOM 2412 C C . TYR A 1 301 ? -11.921 -12.142 -10.395 1.00 89.69 301 TYR A C 1
ATOM 2414 O O . TYR A 1 301 ? -11.271 -12.688 -11.274 1.00 89.69 301 TYR A O 1
ATOM 2422 N N . GLY A 1 302 ? -13.176 -12.502 -10.134 1.00 89.69 302 GLY A N 1
ATOM 2423 C CA . GLY A 1 302 ? -13.845 -13.620 -10.802 1.00 89.69 302 GLY A CA 1
ATOM 2424 C C . GLY A 1 302 ? -14.824 -13.220 -11.903 1.00 89.69 302 GLY A C 1
ATOM 2425 O O . GLY A 1 302 ? -15.547 -14.089 -12.388 1.00 89.69 302 GLY A O 1
ATOM 2426 N N . ASP A 1 303 ? -14.908 -11.938 -12.268 1.00 89.88 303 ASP A N 1
ATOM 2427 C CA . ASP A 1 303 ? -15.691 -11.522 -13.431 1.00 89.88 303 ASP A CA 1
ATOM 2428 C C . ASP A 1 303 ? -14.843 -11.637 -14.700 1.00 89.88 303 ASP A C 1
ATOM 2430 O O . ASP A 1 303 ? -13.825 -10.968 -14.852 1.00 89.88 303 ASP A O 1
ATOM 2434 N N . SER A 1 304 ? -15.319 -12.449 -15.642 1.00 88.56 304 SER A N 1
ATOM 2435 C CA . SER A 1 304 ? -14.761 -12.602 -16.991 1.00 88.56 304 SER A CA 1
ATOM 2436 C C . SER A 1 304 ? -14.558 -11.289 -17.760 1.00 88.56 304 SER A C 1
ATOM 2438 O O . SER A 1 304 ? -13.761 -11.234 -18.693 1.00 88.56 304 SER A O 1
ATOM 2440 N N . LYS A 1 305 ? -15.292 -10.229 -17.403 1.00 89.31 305 LYS A N 1
ATOM 2441 C CA . LYS A 1 305 ? -15.197 -8.908 -18.033 1.00 89.31 305 LYS A CA 1
ATOM 2442 C C . LYS A 1 305 ? -14.146 -8.009 -17.386 1.00 89.31 305 LYS A C 1
ATOM 2444 O O . LYS A 1 305 ? -13.797 -6.993 -17.984 1.00 89.31 305 LYS A O 1
ATOM 2449 N N . SER A 1 306 ? -13.666 -8.356 -16.195 1.00 88.62 306 SER A N 1
ATOM 2450 C CA . SER A 1 306 ? -12.555 -7.659 -15.555 1.00 88.62 306 SER A CA 1
ATOM 2451 C C . SER A 1 306 ? -11.240 -8.133 -16.158 1.00 88.62 306 SER A C 1
ATOM 2453 O O . SER A 1 306 ? -11.025 -9.327 -16.379 1.00 88.62 306 SER A O 1
ATOM 2455 N N . VAL A 1 307 ? -10.360 -7.181 -16.444 1.00 90.25 307 VAL A N 1
ATOM 2456 C CA . VAL A 1 307 ? -9.069 -7.442 -17.080 1.00 90.25 307 VAL A CA 1
ATOM 2457 C C . VAL A 1 307 ? -7.976 -6.816 -16.242 1.00 90.25 307 VAL A C 1
ATOM 2459 O O . VAL A 1 307 ? -8.059 -5.640 -15.911 1.00 90.25 307 VAL A O 1
ATOM 2462 N N . PHE A 1 308 ? -6.944 -7.583 -15.917 1.00 90.75 308 PHE A N 1
ATOM 2463 C CA . PHE A 1 308 ? -5.785 -7.117 -15.170 1.00 90.75 308 PHE A CA 1
ATOM 2464 C C . PHE A 1 308 ? -4.595 -7.036 -16.114 1.00 90.75 308 PHE A C 1
ATOM 2466 O O . PHE A 1 308 ? -4.196 -8.041 -16.685 1.00 90.75 308 PHE A O 1
ATOM 2473 N N . ILE A 1 309 ? -4.029 -5.848 -16.290 1.00 90.06 309 ILE A N 1
ATOM 2474 C CA . ILE A 1 309 ? -2.830 -5.631 -17.100 1.00 90.06 309 ILE A CA 1
ATOM 2475 C C . ILE A 1 309 ? -1.689 -5.339 -16.136 1.00 90.06 309 ILE A C 1
ATOM 2477 O O . ILE A 1 309 ? -1.716 -4.323 -15.444 1.00 90.06 309 ILE A O 1
ATOM 2481 N N . VAL A 1 310 ? -0.699 -6.222 -16.082 1.00 89.19 310 VAL A N 1
ATOM 2482 C CA . VAL A 1 310 ? 0.468 -6.106 -15.209 1.00 89.19 310 VAL A CA 1
ATOM 2483 C C . VAL A 1 310 ? 1.682 -5.743 -16.054 1.00 89.19 310 VAL A C 1
ATOM 2485 O O . VAL A 1 310 ? 2.022 -6.461 -16.985 1.00 89.19 310 VAL A O 1
ATOM 2488 N N . CYS A 1 311 ? 2.341 -4.626 -15.754 1.00 85.56 311 CYS A N 1
ATOM 2489 C CA . CYS A 1 311 ? 3.376 -4.052 -16.625 1.00 85.56 311 CYS A CA 1
ATOM 2490 C C . CYS A 1 311 ? 4.818 -4.539 -16.349 1.00 85.56 311 CYS A C 1
ATOM 2492 O O . CYS A 1 311 ? 5.770 -3.833 -16.671 1.00 85.56 311 CYS A O 1
ATOM 2494 N N . SER A 1 312 ? 5.011 -5.668 -15.663 1.00 83.00 312 SER A N 1
ATOM 2495 C CA . SER A 1 312 ? 6.337 -6.251 -15.394 1.00 83.00 312 SER A CA 1
ATOM 2496 C C . SER A 1 312 ? 6.196 -7.628 -14.748 1.00 83.00 312 SER A C 1
ATOM 2498 O O . SER A 1 312 ? 5.267 -7.852 -13.971 1.00 83.00 312 SER A O 1
ATOM 2500 N N . THR A 1 313 ? 7.142 -8.530 -15.007 1.00 80.44 313 THR A N 1
ATOM 2501 C CA . THR A 1 313 ? 7.244 -9.830 -14.324 1.00 80.44 313 THR A CA 1
ATOM 2502 C C . THR A 1 313 ? 7.430 -9.673 -12.817 1.00 80.44 313 THR A C 1
ATOM 2504 O O . THR A 1 313 ? 6.774 -10.368 -12.050 1.00 80.44 313 THR A O 1
ATOM 2507 N N . ILE A 1 314 ? 8.221 -8.686 -12.386 1.00 80.62 314 ILE A N 1
ATOM 2508 C CA . ILE A 1 314 ? 8.442 -8.367 -10.966 1.00 80.62 314 ILE A CA 1
ATOM 2509 C C . ILE A 1 314 ? 7.125 -7.940 -10.303 1.00 80.62 314 ILE A C 1
ATOM 2511 O O . ILE A 1 314 ? 6.800 -8.356 -9.191 1.00 80.62 314 ILE A O 1
ATOM 2515 N N . MET A 1 315 ? 6.319 -7.135 -11.004 1.00 82.12 315 MET A N 1
ATOM 2516 C CA . MET A 1 315 ? 4.994 -6.751 -10.510 1.00 82.12 315 MET A CA 1
ATOM 2517 C C . MET A 1 315 ? 4.044 -7.934 -10.470 1.00 82.12 315 MET A C 1
ATOM 2519 O O . MET A 1 315 ? 3.248 -8.031 -9.544 1.00 82.12 315 MET A O 1
ATOM 2523 N N . LEU A 1 316 ? 4.117 -8.825 -11.455 1.00 85.31 316 LEU A N 1
ATOM 2524 C CA . LEU A 1 316 ? 3.295 -10.023 -11.479 1.00 85.31 316 LEU A CA 1
ATOM 2525 C C . LEU A 1 316 ? 3.611 -10.913 -10.274 1.00 85.31 316 LEU A C 1
ATOM 2527 O O . LEU A 1 316 ? 2.688 -11.298 -9.563 1.00 85.31 316 LEU A O 1
ATOM 2531 N N . GLU A 1 317 ? 4.890 -11.153 -9.984 1.00 81.81 317 GLU A N 1
ATOM 2532 C CA . GLU A 1 317 ? 5.332 -11.863 -8.778 1.00 81.81 317 GLU A CA 1
ATOM 2533 C C . GLU A 1 317 ? 4.809 -11.211 -7.497 1.00 81.81 317 GLU A C 1
ATOM 2535 O O . GLU A 1 317 ? 4.227 -11.889 -6.649 1.00 81.81 317 GLU A O 1
ATOM 2540 N N . SER A 1 318 ? 4.967 -9.891 -7.369 1.00 81.31 318 SER A N 1
ATOM 2541 C CA . SER A 1 318 ? 4.508 -9.142 -6.196 1.00 81.31 318 SER A CA 1
ATOM 2542 C C . SER A 1 318 ? 2.985 -9.204 -6.034 1.00 81.31 318 SER A C 1
ATOM 2544 O O . SER A 1 318 ? 2.477 -9.487 -4.947 1.00 81.31 318 SER A O 1
ATOM 2546 N N . VAL A 1 319 ? 2.228 -9.027 -7.121 1.00 83.31 319 VAL A N 1
ATOM 2547 C CA . VAL A 1 319 ? 0.762 -9.142 -7.119 1.00 83.31 319 VAL A CA 1
ATOM 2548 C C . VAL A 1 319 ? 0.339 -10.551 -6.709 1.00 83.31 319 VAL A C 1
ATOM 2550 O O . VAL A 1 319 ? -0.489 -10.690 -5.814 1.00 83.31 319 VAL A O 1
ATOM 2553 N N . ILE A 1 320 ? 0.932 -11.597 -7.289 1.00 82.81 320 ILE A N 1
ATOM 2554 C CA . ILE A 1 320 ? 0.638 -12.990 -6.918 1.00 82.81 320 ILE A CA 1
ATOM 2555 C C . ILE A 1 320 ? 0.948 -13.234 -5.441 1.00 82.81 320 ILE A C 1
ATOM 2557 O O . ILE A 1 320 ? 0.119 -13.785 -4.721 1.00 82.81 320 ILE A O 1
ATOM 2561 N N . GLY A 1 321 ? 2.138 -12.832 -4.993 1.00 80.25 321 GLY A N 1
ATOM 2562 C CA . GLY A 1 321 ? 2.630 -13.102 -3.645 1.00 80.25 321 GLY A CA 1
ATOM 2563 C C . GLY A 1 321 ? 1.872 -12.351 -2.551 1.00 80.25 321 GLY A C 1
ATOM 2564 O O . GLY A 1 321 ? 1.831 -12.810 -1.410 1.00 80.25 321 GLY A O 1
ATOM 2565 N N . THR A 1 322 ? 1.259 -11.214 -2.885 1.00 79.12 322 THR A N 1
ATOM 2566 C CA . THR A 1 322 ? 0.468 -10.403 -1.946 1.00 79.12 322 THR A CA 1
ATOM 2567 C C . THR A 1 322 ? -1.026 -10.727 -1.965 1.00 79.12 322 THR A C 1
ATOM 2569 O O . THR A 1 322 ? -1.736 -10.376 -1.018 1.00 79.12 322 THR A O 1
ATOM 2572 N N . MET A 1 323 ? -1.526 -11.401 -3.004 1.00 82.38 323 MET A N 1
ATOM 2573 C CA . MET A 1 323 ? -2.930 -11.791 -3.095 1.00 82.38 323 MET A CA 1
ATOM 2574 C C . MET A 1 323 ? -3.273 -12.954 -2.155 1.00 82.38 323 MET A C 1
ATOM 2576 O O . MET A 1 323 ? -2.532 -13.923 -2.015 1.00 82.38 323 MET A O 1
ATOM 2580 N N . ASP A 1 324 ? -4.459 -12.885 -1.543 1.00 85.25 324 ASP A N 1
ATOM 2581 C CA . ASP A 1 324 ? -5.021 -14.020 -0.809 1.00 85.25 324 ASP A CA 1
ATOM 2582 C C . ASP A 1 324 ? -5.269 -15.201 -1.764 1.00 85.25 324 ASP A C 1
ATOM 2584 O O . ASP A 1 324 ? -5.760 -15.018 -2.885 1.00 85.25 324 ASP A O 1
ATOM 2588 N N . GLN A 1 325 ? -4.971 -16.422 -1.310 1.00 85.12 325 GLN A N 1
ATOM 2589 C CA . GLN A 1 325 ? -5.123 -17.647 -2.100 1.00 85.12 325 GLN A CA 1
ATOM 2590 C C . GLN A 1 325 ? -6.539 -17.794 -2.682 1.00 85.12 325 GLN A C 1
ATOM 2592 O O . GLN A 1 325 ? -6.712 -18.275 -3.801 1.00 85.12 325 GLN A O 1
ATOM 2597 N N . GLN A 1 326 ? -7.564 -17.345 -1.958 1.00 88.31 326 GLN A N 1
ATOM 2598 C CA . GLN A 1 326 ? -8.943 -17.394 -2.422 1.00 88.31 326 GLN A CA 1
ATOM 2599 C C . GLN A 1 326 ? -9.199 -16.430 -3.594 1.00 88.31 326 GLN A C 1
ATOM 2601 O O . GLN A 1 326 ? -9.988 -16.728 -4.490 1.00 88.31 326 GLN A O 1
ATOM 2606 N N . HIS A 1 327 ? -8.529 -15.276 -3.621 1.00 89.00 327 HIS A N 1
ATOM 2607 C CA . HIS A 1 327 ? -8.642 -14.319 -4.725 1.00 89.00 327 HIS A CA 1
ATOM 2608 C C . HIS A 1 327 ? -7.977 -14.854 -5.994 1.00 89.00 327 HIS A C 1
ATOM 2610 O O . HIS A 1 327 ? -8.519 -14.709 -7.090 1.00 89.00 327 HIS A O 1
ATOM 2616 N N . VAL A 1 328 ? -6.844 -15.536 -5.831 1.00 85.56 328 VAL A N 1
ATOM 2617 C CA . VAL A 1 328 ? -6.176 -16.279 -6.904 1.00 85.56 328 VAL A CA 1
ATOM 2618 C C . VAL A 1 328 ? -7.109 -17.354 -7.474 1.00 85.56 328 VAL A C 1
ATOM 2620 O O . VAL A 1 328 ? -7.273 -17.466 -8.690 1.00 85.56 328 VAL A O 1
ATOM 2623 N N . GLU A 1 329 ? -7.812 -18.096 -6.613 1.00 88.00 329 GLU A N 1
ATOM 2624 C CA . GLU A 1 329 ? -8.823 -19.062 -7.053 1.00 88.00 329 GLU A CA 1
ATOM 2625 C C . GLU A 1 329 ? -9.993 -18.410 -7.803 1.00 88.00 329 GLU A C 1
ATOM 2627 O O . GLU A 1 329 ? -10.554 -19.034 -8.704 1.00 88.00 329 GLU A O 1
ATOM 2632 N N . PHE A 1 330 ? -10.375 -17.172 -7.477 1.00 89.88 330 PHE A N 1
ATOM 2633 C CA . PHE A 1 330 ? -11.387 -16.446 -8.247 1.00 89.88 330 PHE A CA 1
ATOM 2634 C C . PHE A 1 330 ? -10.901 -16.072 -9.641 1.00 89.88 330 PHE A C 1
ATOM 2636 O O . PHE A 1 330 ? -11.659 -16.287 -10.583 1.00 89.88 330 PHE A O 1
ATOM 2643 N N . LEU A 1 331 ? -9.654 -15.614 -9.791 1.00 86.25 331 LEU A N 1
ATOM 2644 C CA . LEU A 1 331 ? -9.062 -15.394 -11.116 1.00 86.25 331 LEU A CA 1
ATOM 2645 C C . LEU A 1 331 ? -9.077 -16.697 -11.927 1.00 86.25 331 LEU A C 1
ATOM 2647 O O . LEU A 1 331 ? -9.546 -16.725 -13.061 1.00 86.25 331 LEU A O 1
ATOM 2651 N N . LYS A 1 332 ? -8.677 -17.810 -11.302 1.00 84.31 332 LYS A N 1
ATOM 2652 C CA . LYS A 1 332 ? -8.639 -19.132 -11.938 1.00 84.31 332 LYS A CA 1
ATOM 2653 C C . LYS A 1 332 ? -10.010 -19.678 -12.338 1.00 84.31 332 LYS A C 1
ATOM 2655 O O . LYS A 1 332 ? -10.151 -20.233 -13.422 1.00 84.31 332 LYS A O 1
ATOM 2660 N N . ASN A 1 333 ? -11.008 -19.569 -11.464 1.00 86.25 333 ASN A N 1
ATOM 2661 C CA . ASN A 1 333 ? -12.328 -20.172 -11.678 1.00 86.25 333 ASN A CA 1
ATOM 2662 C C . ASN A 1 333 ? -13.301 -19.250 -12.424 1.00 86.25 333 ASN A C 1
ATOM 2664 O O . ASN A 1 333 ? -14.268 -19.728 -13.013 1.00 86.25 333 ASN A O 1
ATOM 2668 N N . GLY A 1 334 ? -13.097 -17.936 -12.335 1.00 77.19 334 GLY A N 1
ATOM 2669 C CA . GLY A 1 334 ? -13.968 -16.913 -12.910 1.00 77.19 334 GLY A CA 1
ATOM 2670 C C . GLY A 1 334 ? -13.618 -16.522 -14.343 1.00 77.19 334 GLY A C 1
ATOM 2671 O O . GLY A 1 334 ? -14.239 -15.608 -14.880 1.00 77.19 334 GLY A O 1
ATOM 2672 N N . ASN A 1 335 ? -12.639 -17.198 -14.957 1.00 78.12 335 ASN A N 1
ATOM 2673 C CA . ASN A 1 335 ? -12.002 -16.768 -16.204 1.00 78.12 335 ASN A CA 1
ATOM 2674 C C . ASN A 1 335 ? -11.481 -15.326 -16.093 1.00 78.12 335 ASN A C 1
ATOM 2676 O O . ASN A 1 335 ? -11.636 -14.536 -17.023 1.00 78.12 335 ASN A O 1
ATOM 2680 N N . GLY A 1 336 ? -10.932 -14.966 -14.930 1.00 79.00 336 GLY A N 1
ATOM 2681 C CA . GLY A 1 336 ? -10.281 -13.678 -14.753 1.00 79.00 336 GLY A CA 1
ATOM 2682 C C . GLY A 1 336 ? -9.053 -13.620 -15.652 1.00 79.00 336 GLY A C 1
ATOM 2683 O O . GLY A 1 336 ? -8.273 -14.571 -15.701 1.00 79.00 336 GLY A O 1
ATOM 2684 N N . ARG A 1 337 ? -8.900 -12.522 -16.390 1.00 85.38 337 ARG A N 1
ATOM 2685 C CA . ARG A 1 337 ? -7.854 -12.396 -17.409 1.00 85.38 337 ARG A CA 1
ATOM 2686 C C . ARG A 1 337 ? -6.744 -11.510 -16.895 1.00 85.38 337 ARG A C 1
ATOM 2688 O O . ARG A 1 337 ? -6.989 -10.363 -16.519 1.00 85.38 337 ARG A O 1
ATOM 2695 N N . VAL A 1 338 ? -5.540 -12.064 -16.868 1.00 87.62 338 VAL A N 1
ATOM 2696 C CA . VAL A 1 338 ? -4.325 -11.354 -16.486 1.00 87.62 338 VAL A CA 1
ATOM 2697 C C . VAL A 1 338 ? -3.425 -11.310 -17.709 1.00 87.62 338 VAL A C 1
ATOM 2699 O O . VAL A 1 338 ? -2.989 -12.352 -18.183 1.00 87.62 338 VAL A O 1
ATOM 2702 N N . PHE A 1 339 ? -3.158 -10.109 -18.202 1.00 87.19 339 PHE A N 1
ATOM 2703 C CA . PHE A 1 339 ? -2.201 -9.854 -19.264 1.00 87.19 339 PHE A CA 1
ATOM 2704 C C . PHE A 1 339 ? -0.924 -9.305 -18.650 1.00 87.19 339 PHE A C 1
ATOM 2706 O O . PHE A 1 339 ? -0.955 -8.355 -17.866 1.00 87.19 339 PHE A O 1
ATOM 2713 N N . LEU A 1 340 ? 0.203 -9.890 -19.024 1.00 85.31 340 LEU A N 1
ATOM 2714 C CA . LEU A 1 340 ? 1.517 -9.365 -18.698 1.00 85.31 340 LEU A CA 1
ATOM 2715 C C . LEU A 1 340 ? 2.014 -8.553 -19.892 1.00 85.31 340 LEU A C 1
ATOM 2717 O O . LEU A 1 340 ? 2.161 -9.097 -20.979 1.00 85.31 340 LEU A O 1
ATOM 2721 N N . ARG A 1 341 ? 2.281 -7.266 -19.683 1.00 81.94 341 ARG A N 1
ATOM 2722 C CA . ARG A 1 341 ? 2.860 -6.381 -20.692 1.00 81.94 341 ARG A CA 1
ATOM 2723 C C . ARG A 1 341 ? 4.292 -6.055 -20.307 1.00 81.94 341 ARG A C 1
ATOM 2725 O O . ARG A 1 341 ? 4.513 -5.492 -19.236 1.00 81.94 341 ARG A O 1
ATOM 2732 N N . ASP A 1 342 ? 5.244 -6.333 -21.190 1.00 74.75 342 ASP A N 1
ATOM 2733 C CA . ASP A 1 342 ? 6.585 -5.791 -21.011 1.00 74.75 342 ASP A CA 1
ATOM 2734 C C . ASP A 1 342 ? 6.598 -4.295 -21.354 1.00 74.75 342 ASP A C 1
ATOM 2736 O O . ASP A 1 342 ? 6.083 -3.842 -22.378 1.00 74.75 342 ASP A O 1
ATOM 2740 N N . VAL A 1 343 ? 7.179 -3.510 -20.458 1.00 66.19 343 VAL A N 1
ATOM 2741 C CA . VAL A 1 343 ? 7.379 -2.074 -20.636 1.00 66.19 343 VAL A CA 1
ATOM 2742 C C . VAL A 1 343 ? 8.551 -1.795 -21.571 1.00 66.19 343 VAL A C 1
ATOM 2744 O O . VAL A 1 343 ? 8.560 -0.758 -22.238 1.00 66.19 343 VAL A O 1
ATOM 2747 N N . MET A 1 344 ? 9.512 -2.713 -21.653 1.00 65.69 344 MET A N 1
ATOM 2748 C CA . MET A 1 344 ? 10.707 -2.520 -22.470 1.00 65.69 344 MET A CA 1
ATOM 2749 C C . MET A 1 344 ? 10.451 -2.774 -23.960 1.00 65.69 344 MET A C 1
ATOM 2751 O O . MET A 1 344 ? 11.231 -2.310 -24.786 1.00 65.69 344 MET A O 1
ATOM 2755 N N . GLY A 1 345 ? 9.325 -3.409 -24.311 1.00 63.06 345 GLY A N 1
ATOM 2756 C CA . GLY A 1 345 ? 8.945 -3.681 -25.701 1.00 63.06 345 GLY A CA 1
ATOM 2757 C C . GLY A 1 345 ? 9.863 -4.678 -26.410 1.00 63.06 345 GLY A C 1
ATOM 2758 O O . GLY A 1 345 ? 9.766 -4.816 -27.626 1.00 63.06 345 GLY A O 1
ATOM 2759 N N . ASP A 1 346 ? 10.743 -5.344 -25.664 1.00 68.56 346 ASP A N 1
ATOM 2760 C CA . ASP A 1 346 ? 11.569 -6.431 -26.162 1.00 68.56 346 ASP A CA 1
ATOM 2761 C C . ASP A 1 346 ? 10.792 -7.747 -26.002 1.00 68.56 346 ASP A C 1
ATOM 2763 O O . ASP A 1 346 ? 10.050 -7.947 -25.038 1.00 68.56 346 ASP A O 1
ATOM 2767 N N . GLU A 1 347 ? 10.941 -8.666 -26.956 1.00 73.50 347 GLU A N 1
ATOM 2768 C CA . GLU A 1 347 ? 10.437 -10.026 -26.773 1.00 73.50 347 GLU A CA 1
ATOM 2769 C C . GLU A 1 347 ? 11.163 -10.668 -25.579 1.00 73.50 347 GLU A C 1
ATOM 2771 O O . GLU A 1 347 ? 12.396 -10.678 -25.521 1.00 73.50 347 GLU A O 1
ATOM 2776 N N . PHE A 1 348 ? 10.408 -11.229 -24.629 1.00 75.19 348 PHE A N 1
ATOM 2777 C CA . PHE A 1 348 ? 10.986 -12.031 -23.554 1.00 75.19 348 PHE A CA 1
ATOM 2778 C C . PHE A 1 348 ? 11.762 -13.202 -24.151 1.00 75.19 348 PHE A C 1
ATOM 2780 O O . PHE A 1 348 ? 11.263 -13.923 -25.022 1.00 75.19 348 PHE A O 1
ATOM 2787 N N . ASP A 1 349 ? 12.969 -13.429 -23.639 1.00 83.62 349 ASP A N 1
ATOM 2788 C CA . ASP A 1 349 ? 13.707 -14.634 -23.981 1.00 83.62 349 ASP A CA 1
ATOM 2789 C C . ASP A 1 349 ? 12.966 -15.899 -23.500 1.00 83.62 349 ASP A C 1
ATOM 2791 O O . ASP A 1 349 ? 12.038 -15.870 -22.683 1.00 83.62 349 ASP A O 1
ATOM 2795 N N . GLU A 1 350 ? 13.347 -17.049 -24.060 1.00 84.12 350 GLU A N 1
ATOM 2796 C CA . GLU A 1 350 ? 12.716 -18.339 -23.753 1.00 84.12 350 GLU A CA 1
ATOM 2797 C C . GLU A 1 350 ? 12.778 -18.670 -22.250 1.00 84.12 350 GLU A C 1
ATOM 2799 O O . GLU A 1 350 ? 11.875 -19.318 -21.718 1.00 84.12 350 GLU A O 1
ATOM 2804 N N . ASP A 1 351 ? 13.819 -18.206 -21.555 1.00 84.75 351 ASP A N 1
ATOM 2805 C CA . ASP A 1 351 ? 14.009 -18.441 -20.125 1.00 84.75 351 ASP A CA 1
ATOM 2806 C C . ASP A 1 351 ? 13.051 -17.590 -19.279 1.00 84.75 351 ASP A C 1
ATOM 2808 O O . ASP A 1 351 ? 12.454 -18.101 -18.329 1.00 84.75 351 ASP A O 1
ATOM 2812 N N . THR A 1 352 ? 12.821 -16.334 -19.661 1.00 79.88 352 THR A N 1
ATOM 2813 C CA . THR A 1 352 ? 11.844 -15.444 -19.023 1.00 79.88 352 THR A CA 1
ATOM 2814 C C . THR A 1 352 ? 10.425 -15.963 -19.229 1.00 79.88 352 THR A C 1
ATOM 2816 O O . THR A 1 352 ? 9.662 -16.040 -18.267 1.00 79.88 352 THR A O 1
ATOM 2819 N N . ASN A 1 353 ? 10.090 -16.424 -20.439 1.00 81.12 353 ASN A N 1
ATOM 2820 C CA . ASN A 1 353 ? 8.800 -17.064 -20.710 1.00 81.12 353 ASN A CA 1
ATOM 2821 C C . ASN A 1 353 ? 8.597 -18.327 -19.862 1.00 81.12 353 ASN A C 1
ATOM 2823 O O . ASN A 1 353 ? 7.554 -18.473 -19.231 1.00 81.12 353 ASN A O 1
ATOM 2827 N N . LYS A 1 354 ? 9.610 -19.198 -19.747 1.00 83.94 354 LYS A N 1
ATOM 2828 C CA . LYS A 1 354 ? 9.558 -20.361 -18.840 1.00 83.94 354 LYS A CA 1
ATOM 2829 C C . LYS A 1 354 ? 9.415 -19.957 -17.376 1.00 83.94 354 LYS A C 1
ATOM 2831 O O . LYS A 1 354 ? 8.743 -20.658 -16.624 1.00 83.94 354 LYS A O 1
ATOM 2836 N N . GLY A 1 355 ? 10.043 -18.857 -16.964 1.00 82.88 355 GLY A N 1
ATOM 2837 C CA . GLY A 1 355 ? 9.878 -18.280 -15.632 1.00 82.88 355 GLY A CA 1
ATOM 2838 C C . GLY A 1 355 ? 8.432 -17.860 -15.387 1.00 82.88 355 GLY A C 1
ATOM 2839 O O . GLY A 1 355 ? 7.827 -18.287 -14.407 1.00 82.88 355 GLY A O 1
ATOM 2840 N N . ILE A 1 356 ? 7.845 -17.100 -16.313 1.00 80.69 356 ILE A N 1
ATOM 2841 C CA . ILE A 1 356 ? 6.445 -16.662 -16.251 1.00 80.69 356 ILE A CA 1
ATOM 2842 C C . ILE A 1 356 ? 5.500 -17.859 -16.236 1.00 80.69 356 ILE A C 1
ATOM 2844 O O . ILE A 1 356 ? 4.609 -17.926 -15.388 1.00 80.69 356 ILE A O 1
ATOM 2848 N N . GLU A 1 357 ? 5.713 -18.834 -17.116 1.00 81.62 357 GLU A N 1
ATOM 2849 C CA . GLU A 1 357 ? 4.962 -20.083 -17.109 1.00 81.62 357 GLU A CA 1
ATOM 2850 C C . GLU A 1 357 ? 5.089 -20.764 -15.749 1.00 81.62 357 GLU A C 1
ATOM 2852 O O . GLU A 1 357 ? 4.076 -21.034 -15.127 1.00 81.62 357 GLU A O 1
ATOM 2857 N N . ALA A 1 358 ? 6.295 -20.967 -15.216 1.00 82.50 358 ALA A N 1
ATOM 2858 C CA . ALA A 1 358 ? 6.494 -21.622 -13.924 1.00 82.50 358 ALA A CA 1
ATOM 2859 C C . ALA A 1 358 ? 5.808 -20.888 -12.757 1.00 82.50 358 ALA A C 1
ATOM 2861 O O . ALA A 1 358 ? 5.243 -21.539 -11.879 1.00 82.50 358 ALA A O 1
ATOM 2862 N N . MET A 1 359 ? 5.824 -19.553 -12.757 1.00 74.56 359 MET A N 1
ATOM 2863 C CA . MET A 1 359 ? 5.164 -18.726 -11.739 1.00 74.56 359 MET A CA 1
ATOM 2864 C C . MET A 1 359 ? 3.644 -18.786 -11.831 1.00 74.56 359 MET A C 1
ATOM 2866 O O . MET A 1 359 ? 2.944 -18.788 -10.819 1.00 74.56 359 MET A O 1
ATOM 2870 N N . THR A 1 360 ? 3.123 -18.844 -13.052 1.00 77.00 360 THR A N 1
ATOM 2871 C CA . THR A 1 360 ? 1.682 -18.881 -13.306 1.00 77.00 360 THR A CA 1
ATOM 2872 C C . THR A 1 360 ? 1.120 -20.303 -13.243 1.00 77.00 360 THR A C 1
ATOM 2874 O O . THR A 1 360 ? -0.070 -20.487 -12.958 1.00 77.00 360 THR A O 1
ATOM 2877 N N . HIS A 1 361 ? 1.971 -21.319 -13.420 1.00 74.31 361 HIS A N 1
ATOM 2878 C CA . HIS A 1 361 ? 1.610 -22.729 -13.470 1.00 74.31 361 HIS A CA 1
ATOM 2879 C C . HIS A 1 361 ? 1.116 -23.217 -12.104 1.00 74.31 361 HIS A C 1
ATOM 2881 O O . HIS A 1 361 ? 1.870 -23.627 -11.225 1.00 74.31 361 HIS A O 1
ATOM 2887 N N . GLY A 1 362 ? -0.207 -23.234 -11.948 1.00 66.12 362 GLY A N 1
ATOM 2888 C CA . GLY A 1 362 ? -0.905 -23.691 -10.744 1.00 66.12 362 GLY A CA 1
ATOM 2889 C C . GLY A 1 362 ? -1.665 -22.579 -10.029 1.00 66.12 362 GLY A C 1
ATOM 2890 O O . GLY A 1 362 ? -2.713 -22.864 -9.438 1.00 66.12 362 GLY A O 1
ATOM 2891 N N . VAL A 1 363 ? -1.194 -21.338 -10.166 1.00 62.81 363 VAL A N 1
ATOM 2892 C CA . VAL A 1 363 ? -1.777 -20.127 -9.573 1.00 62.81 363 VAL A CA 1
ATOM 2893 C C . VAL A 1 363 ? -2.996 -19.681 -10.383 1.00 62.81 363 VAL A C 1
ATOM 2895 O O . VAL A 1 363 ? -4.075 -19.497 -9.829 1.00 62.81 363 VAL A O 1
ATOM 2898 N N . TYR A 1 364 ? -2.892 -19.647 -11.706 1.00 57.56 364 TYR A N 1
ATOM 2899 C CA . TYR A 1 364 ? -3.953 -19.133 -12.570 1.00 57.56 364 TYR A CA 1
ATOM 2900 C C . TYR A 1 364 ? -4.565 -20.221 -13.464 1.00 57.56 364 TYR A C 1
ATOM 2902 O O . TYR A 1 364 ? -3.949 -21.253 -13.739 1.00 57.56 364 TYR A O 1
ATOM 2910 N N . GLY A 1 365 ? -5.809 -20.007 -13.895 1.00 57.03 365 GLY A N 1
ATOM 2911 C CA . GLY A 1 365 ? -6.302 -20.588 -15.150 1.00 57.03 365 GLY A CA 1
ATOM 2912 C C . GLY A 1 365 ? -5.684 -19.780 -16.288 1.00 57.03 365 GLY A C 1
ATOM 2913 O O . GLY A 1 365 ? -5.457 -18.602 -16.051 1.00 57.03 365 GLY A O 1
ATOM 2914 N N . GLU A 1 366 ? -5.334 -20.416 -17.418 1.00 57.47 366 GLU A N 1
ATOM 2915 C CA . GLU A 1 366 ? -4.635 -19.830 -18.590 1.00 57.47 366 GLU A CA 1
ATOM 2916 C C . GLU A 1 366 ? -4.300 -18.332 -18.434 1.00 57.47 366 GLU A C 1
ATOM 2918 O O . GLU A 1 366 ? -5.100 -17.472 -18.798 1.00 57.47 366 GLU A O 1
ATOM 2923 N N . VAL A 1 367 ? -3.139 -18.005 -17.841 1.00 61.75 367 VAL A N 1
ATOM 2924 C CA . VAL A 1 367 ? -2.616 -16.636 -17.965 1.00 61.75 367 VAL A CA 1
ATOM 2925 C C . VAL A 1 367 ? -2.230 -16.487 -19.411 1.00 61.75 367 VAL A C 1
ATOM 2927 O O . VAL A 1 367 ? -1.280 -17.120 -19.873 1.00 61.75 367 VAL A O 1
ATOM 2930 N N . GLU A 1 368 ? -2.984 -15.671 -20.126 1.00 66.88 368 GLU A N 1
ATOM 2931 C CA . GLU A 1 368 ? -2.634 -15.321 -21.482 1.00 66.88 368 GLU A CA 1
ATOM 2932 C C . GLU A 1 368 ? -1.553 -14.244 -21.420 1.00 66.88 368 GLU A C 1
ATOM 2934 O O . GLU A 1 368 ? -1.802 -13.056 -21.199 1.00 66.88 368 GLU A O 1
ATOM 2939 N N . VAL A 1 369 ? -0.304 -14.684 -21.549 1.00 63.88 369 VAL A N 1
ATOM 2940 C CA . VAL A 1 369 ? 0.840 -13.786 -21.681 1.00 63.88 369 VAL A CA 1
ATOM 2941 C C . VAL A 1 369 ? 0.787 -13.189 -23.087 1.00 63.88 369 VAL A C 1
ATOM 2943 O O . VAL A 1 369 ? 1.292 -13.770 -24.044 1.00 63.88 369 VAL A O 1
ATOM 2946 N N . VAL A 1 370 ? 0.118 -12.043 -23.222 1.00 66.19 370 VAL A N 1
ATOM 2947 C CA . VAL A 1 370 ? 0.032 -11.303 -24.487 1.00 66.19 370 VAL A CA 1
ATOM 2948 C C . VAL A 1 370 ? 1.154 -10.273 -24.541 1.00 66.19 370 VAL A C 1
ATOM 2950 O O . VAL A 1 370 ? 1.056 -9.190 -23.966 1.00 66.19 370 VAL A O 1
ATOM 2953 N N . MET A 1 371 ? 2.225 -10.648 -25.238 1.00 58.16 371 MET A N 1
ATOM 2954 C CA . MET A 1 371 ? 3.443 -9.848 -25.406 1.00 58.16 371 MET A CA 1
ATOM 2955 C C . MET A 1 371 ? 3.276 -8.709 -26.411 1.00 58.16 371 MET A C 1
ATOM 2957 O O . MET A 1 371 ? 3.695 -7.581 -26.162 1.00 58.16 371 MET A O 1
ATOM 2961 N N . GLU A 1 372 ? 2.619 -9.004 -27.530 1.00 62.91 372 GLU A N 1
ATOM 2962 C CA . GLU A 1 372 ? 2.316 -8.065 -28.605 1.00 62.91 372 GLU A CA 1
ATOM 2963 C C . GLU A 1 372 ? 0.832 -8.156 -28.961 1.00 62.91 372 GLU A C 1
ATOM 2965 O O . GLU A 1 372 ? 0.211 -9.209 -28.819 1.00 62.91 372 GLU A O 1
ATOM 2970 N N . GLY A 1 373 ? 0.251 -7.046 -29.419 1.00 71.81 373 GLY A N 1
ATOM 2971 C CA . GLY A 1 373 ? -1.150 -7.019 -29.836 1.00 71.81 373 GLY A CA 1
ATOM 2972 C C . GLY A 1 373 ? -2.147 -7.029 -28.676 1.00 71.81 373 GLY A C 1
ATOM 2973 O O . GLY A 1 373 ? -3.336 -7.232 -28.913 1.00 71.81 373 GLY A O 1
ATOM 2974 N N . LEU A 1 374 ? -1.713 -6.747 -27.438 1.00 81.38 374 LEU A N 1
ATOM 2975 C CA . LEU A 1 374 ? -2.633 -6.499 -26.319 1.00 81.38 374 LEU A CA 1
ATOM 2976 C C . LEU A 1 374 ? -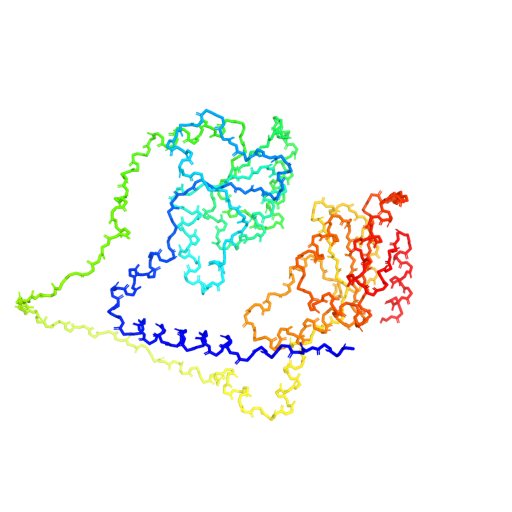3.653 -5.420 -26.703 1.00 81.38 374 LEU A C 1
ATOM 2978 O O . LEU A 1 374 ? -4.816 -5.489 -26.329 1.00 81.38 374 LEU A O 1
ATOM 2982 N N . GLU A 1 375 ? -3.223 -4.447 -27.498 1.00 80.06 375 GLU A N 1
ATOM 2983 C CA . GLU A 1 375 ? -4.077 -3.445 -28.115 1.00 80.06 375 GLU A CA 1
ATOM 2984 C C . GLU A 1 375 ? -5.197 -4.033 -28.967 1.00 80.06 375 GLU A C 1
ATOM 2986 O O . GLU A 1 375 ? -6.349 -3.662 -28.771 1.00 80.06 375 GLU A O 1
ATOM 2991 N N . GLU A 1 376 ? -4.873 -4.963 -29.863 1.00 82.12 376 GLU A N 1
ATOM 2992 C CA . GLU A 1 376 ? -5.839 -5.614 -30.750 1.00 82.12 376 GLU A CA 1
ATOM 2993 C C . GLU A 1 376 ? -6.799 -6.507 -29.959 1.00 82.12 376 GLU A C 1
ATOM 2995 O O . GLU A 1 376 ? -7.996 -6.529 -30.242 1.00 82.12 376 GLU A O 1
ATOM 3000 N N . VAL A 1 377 ? -6.295 -7.194 -28.926 1.00 81.12 377 VAL A N 1
ATOM 3001 C CA . VAL A 1 377 ? -7.110 -8.001 -28.007 1.00 81.12 377 VAL A CA 1
ATOM 3002 C C . VAL A 1 377 ? -8.095 -7.110 -27.255 1.00 81.12 377 VAL A C 1
ATOM 3004 O O . VAL A 1 377 ? -9.296 -7.378 -27.249 1.00 81.12 377 VAL A O 1
ATOM 3007 N N . LEU A 1 378 ? -7.615 -6.012 -26.665 1.00 83.50 378 LEU A N 1
ATOM 3008 C CA . LEU A 1 378 ? -8.481 -5.067 -25.969 1.00 83.50 378 LEU A CA 1
ATOM 3009 C C . LEU A 1 378 ? -9.476 -4.411 -26.939 1.00 83.50 378 LEU A C 1
ATOM 3011 O O . LEU A 1 378 ? -10.640 -4.244 -26.581 1.00 83.50 378 LEU A O 1
ATOM 3015 N N . GLU A 1 379 ? -9.057 -4.067 -28.160 1.00 82.50 379 GLU A N 1
ATOM 3016 C CA . GLU A 1 379 ? -9.912 -3.392 -29.146 1.00 82.50 379 GLU A CA 1
ATOM 3017 C C . GLU A 1 379 ? -11.008 -4.326 -29.651 1.00 82.50 379 GLU A C 1
ATOM 3019 O O . GLU A 1 379 ? -12.175 -3.939 -29.698 1.00 82.50 379 GLU A O 1
ATOM 3024 N N . HIS A 1 380 ? -10.671 -5.580 -29.940 1.00 82.25 380 HIS A N 1
ATOM 3025 C CA . HIS A 1 380 ? -11.642 -6.599 -30.318 1.00 82.25 380 HIS A CA 1
ATOM 3026 C C . HIS A 1 380 ? -12.674 -6.852 -29.208 1.00 82.25 380 HIS A C 1
ATOM 3028 O O . HIS A 1 380 ? -13.854 -7.069 -29.482 1.00 82.25 380 HIS A O 1
ATOM 3034 N N . GLU A 1 381 ? -12.254 -6.824 -27.945 1.00 78.50 381 GLU A N 1
ATOM 3035 C CA . GLU A 1 381 ? -13.136 -7.153 -26.825 1.00 78.50 381 GLU A CA 1
ATOM 3036 C C . GLU A 1 381 ? -13.976 -5.984 -26.312 1.00 78.50 381 GLU A C 1
ATOM 3038 O O . GLU A 1 381 ? -15.122 -6.171 -25.887 1.00 78.50 381 GLU A O 1
ATOM 3043 N N . PHE A 1 382 ? -13.403 -4.784 -26.316 1.00 80.56 382 PHE A N 1
ATOM 3044 C CA . PHE A 1 382 ? -13.985 -3.610 -25.675 1.00 80.56 382 PHE A CA 1
ATOM 3045 C C . PHE A 1 382 ? -14.280 -2.467 -26.651 1.00 80.56 382 PHE A C 1
ATOM 3047 O O . PHE A 1 382 ? -14.982 -1.539 -26.262 1.00 80.56 382 PHE A O 1
ATOM 3054 N N . GLY A 1 383 ? -13.787 -2.515 -27.892 1.00 73.81 383 GLY A N 1
ATOM 3055 C CA . GLY A 1 383 ? -13.936 -1.443 -28.882 1.00 73.81 383 GLY A CA 1
ATOM 3056 C C . GLY A 1 383 ? -15.328 -1.324 -29.513 1.00 73.81 383 GLY A C 1
ATOM 3057 O O . GLY A 1 383 ? -15.668 -0.261 -30.028 1.00 73.81 383 GLY A O 1
ATOM 3058 N N . GLU A 1 384 ? -16.164 -2.368 -29.454 1.00 68.50 384 GLU A N 1
ATOM 3059 C CA . GLU A 1 384 ? -17.538 -2.337 -29.997 1.00 68.50 384 GLU A CA 1
ATOM 3060 C C . GLU A 1 384 ? -18.617 -1.862 -28.994 1.00 68.50 384 GLU A C 1
ATOM 3062 O O . GLU A 1 384 ? -19.801 -1.825 -29.343 1.00 68.50 384 GLU A O 1
ATOM 3067 N N . GLN A 1 385 ? -18.247 -1.511 -27.754 1.00 60.25 385 GLN A N 1
ATOM 3068 C CA . GLN A 1 385 ? -19.174 -1.089 -26.685 1.00 60.25 385 GLN A CA 1
ATOM 3069 C C . GLN A 1 385 ? -19.159 0.417 -26.445 1.00 60.25 385 GLN A C 1
ATOM 3071 O O . GLN A 1 385 ? -20.258 0.959 -26.171 1.00 60.25 385 GLN A O 1
#

Foldseek 3Di:
DDDDDDDPPDPVVVVVVVVVVVVVVLVPDDPVVNVVVLLVVLADAAAEEEFEDDDPDPDDDDDPPADPVNVVRYDHDDADDPQCVDDPVSNVSSLCRCAAPNHAYEYADDVRVVVNVVSDDPVSLLSHHYEYHYPPPDPPDVVNVVVVVVVCVVVVSPNNPDYDYDDPVSVVCCVVVVPDPPPPPPPVPVDDDDDDDDYDDDDDDDDDDDDDDDDDPPPPPPPPVVNVLVPDDVVVNVVVLLVVLADDAAEEEAEDPVLVPFCVCVLCVLPDPVRYDYNPPPPPCVVPDPVSNLSNLLNAQQALRHEYEHADPVRVLVCLVPDDLVSLVSNANSVGEYEYEHRVLDPDDPVVVVVSCVSCVPSHHPHPHCHPCPSVVCCVSPVVD

Sequence (385 aa):
MSPTTMSPTNQEKHEEEDTAALRERLEGLPQELYNEIYNLTFTAAPKIRFFYEFCDSEKEPTIEGAKSSIEKRIVHNRLFSHLMHVDRASRLQFAKSHFGQGSILVTFGWDDLIEVLRAVQADHLPLLRLYVRGDWCGELDPYRQELFTVRCQLHDFDAVEQILVFSGLEKVLQDELDGQDFESVPEDLASSTATEMSPNTPTTMSPSNLSKTSTPNTTSNTPTLRTLMESLPQELYDEIYSLTFAASPSIHLIHLSYLFSTPLSSTLSPYPCSRITQNDAFPHLLHVDRHSRNKYAKSFYGDSKSVFIVCSTIMLESVIGTMDQQHVEFLKNGNGRVFLRDVMGDEFDEDTNKGIEAMTHGVYGEVEVVMEGLEEVLEHEFGEQ

Organism: NCBI:txid357750

Secondary structure (DSSP, 8-state):
---------SSHHHHHHHHHHHHHHHHTS-HHHHHHHHHHHS-PPP-EEEE-S---SSS----TT--HHHHTTEEE--S--GGGGS-HHHHHHHHHHHTSTT-EEEESSHHHHHHHHHHS-GGGGGG--EEE--TT-SS--HHHHHHHHHHHHHTTGGG-S-EEE-TTHHHHHHHHHHT-------GGGG-----------------------PPP--------HHHHHHTS-HHHHHHHHHHHSSPPP-EEEE--GGGTTSTHHHHHTTS-GGGEEES--S--GGGS-HHHHHHHHHHHHS-TT-EEEES-HHHHHHHHHHS-HHHHHHHHHTT-EEEE--SS-PPPPHHHHHHHHHHHBTTBS------S-HHHHHHHHHTT-

pLDDT: mean 72.81, std 16.21, range [28.62, 95.19]